Protein AF-A0A0M0JSN2-F1 (afdb_monomer)

Structure (mmCIF, N/CA/C/O backbone):
data_AF-A0A0M0JSN2-F1
#
_entry.id   AF-A0A0M0JSN2-F1
#
loop_
_atom_site.group_PDB
_atom_site.id
_atom_site.type_symbol
_atom_site.label_atom_id
_atom_site.label_alt_id
_atom_site.label_comp_id
_atom_site.label_asym_id
_atom_site.label_entity_id
_atom_site.label_seq_id
_atom_site.pdbx_PDB_ins_code
_atom_site.Cartn_x
_atom_site.Cartn_y
_atom_site.Cartn_z
_atom_site.occupancy
_atom_site.B_iso_or_equiv
_atom_site.auth_seq_id
_atom_site.auth_comp_id
_atom_site.auth_asym_id
_atom_site.auth_atom_id
_atom_site.pdbx_PDB_model_num
ATOM 1 N N . MET A 1 1 ? 8.454 -75.325 -25.912 1.00 41.28 1 MET A N 1
ATOM 2 C CA . MET A 1 1 ? 9.308 -74.223 -25.417 1.00 41.28 1 MET A CA 1
ATOM 3 C C . MET A 1 1 ? 9.736 -73.347 -26.587 1.00 41.28 1 MET A C 1
ATOM 5 O O . MET A 1 1 ? 10.686 -73.695 -27.273 1.00 41.28 1 MET A O 1
ATOM 9 N N . ARG A 1 2 ? 9.017 -72.254 -26.863 1.00 30.33 2 ARG A N 1
ATOM 10 C CA . ARG A 1 2 ? 9.482 -71.167 -27.740 1.00 30.33 2 ARG A CA 1
ATOM 11 C C . ARG A 1 2 ? 8.950 -69.853 -27.177 1.00 30.33 2 ARG A C 1
ATOM 13 O O . ARG A 1 2 ? 7.750 -69.724 -26.962 1.00 30.33 2 ARG A O 1
ATOM 20 N N . ALA A 1 3 ? 9.885 -68.969 -26.848 1.00 33.47 3 ALA A N 1
ATOM 21 C CA . ALA A 1 3 ? 9.673 -67.695 -26.184 1.00 33.47 3 ALA A CA 1
ATOM 22 C C . ALA A 1 3 ? 8.995 -66.684 -27.120 1.00 33.47 3 ALA A C 1
ATOM 24 O O . ALA A 1 3 ? 9.366 -66.562 -28.288 1.00 33.47 3 ALA A O 1
ATOM 25 N N . LEU A 1 4 ? 8.007 -65.977 -26.576 1.00 31.91 4 LEU A N 1
ATOM 26 C CA . LEU A 1 4 ? 7.311 -64.860 -27.201 1.00 31.91 4 LEU A CA 1
ATOM 27 C C . LEU A 1 4 ? 8.186 -63.603 -27.054 1.00 31.91 4 LEU A C 1
ATOM 29 O O . LEU A 1 4 ? 8.497 -63.199 -25.935 1.00 31.91 4 LEU A O 1
ATOM 33 N N . TRP A 1 5 ? 8.593 -63.001 -28.170 1.00 33.31 5 TRP A N 1
ATOM 34 C CA . TRP A 1 5 ? 9.270 -61.704 -28.193 1.00 33.31 5 TRP A CA 1
ATOM 35 C C . TRP A 1 5 ? 8.232 -60.576 -28.116 1.00 33.31 5 TRP A C 1
ATOM 37 O O . TRP A 1 5 ? 7.359 -60.472 -28.976 1.00 33.31 5 TRP A O 1
ATOM 47 N N . LEU A 1 6 ? 8.339 -59.735 -27.085 1.00 34.78 6 LEU A N 1
ATOM 48 C CA . LEU A 1 6 ? 7.621 -58.467 -26.946 1.00 34.78 6 LEU A CA 1
ATOM 49 C C . LEU A 1 6 ? 8.299 -57.401 -27.821 1.00 34.78 6 LEU A C 1
ATOM 51 O O . LEU A 1 6 ? 9.459 -57.059 -27.596 1.00 34.78 6 LEU A O 1
ATOM 55 N N . LEU A 1 7 ? 7.570 -56.866 -28.801 1.00 33.50 7 LEU A N 1
ATOM 56 C CA . LEU A 1 7 ? 7.927 -55.645 -29.528 1.00 33.50 7 LEU A CA 1
ATOM 57 C C . LEU A 1 7 ? 7.387 -54.439 -28.748 1.00 33.50 7 LEU A C 1
ATOM 59 O O . LEU A 1 7 ? 6.178 -54.228 -28.695 1.00 33.50 7 LEU A O 1
ATOM 63 N N . ALA A 1 8 ? 8.280 -53.655 -28.146 1.00 30.81 8 ALA A N 1
ATOM 64 C CA . ALA A 1 8 ? 7.959 -52.337 -27.604 1.00 30.81 8 ALA A CA 1
ATOM 65 C C . ALA A 1 8 ? 8.121 -51.270 -28.708 1.00 30.81 8 ALA A C 1
ATOM 67 O O . ALA A 1 8 ? 9.128 -51.298 -29.423 1.00 30.81 8 ALA A O 1
ATOM 68 N N . PRO A 1 9 ? 7.178 -50.324 -28.872 1.00 35.41 9 PRO A N 1
ATOM 69 C CA . PRO A 1 9 ? 7.328 -49.236 -29.827 1.00 35.41 9 PRO A CA 1
ATOM 70 C C . PRO A 1 9 ? 8.298 -48.181 -29.273 1.00 35.41 9 PRO A C 1
ATOM 72 O O . PRO A 1 9 ? 8.088 -47.616 -28.201 1.00 35.41 9 PRO A O 1
ATOM 75 N N . LEU A 1 10 ? 9.364 -47.903 -30.024 1.00 33.41 10 LEU A N 1
ATOM 76 C CA . LEU A 1 10 ? 10.251 -46.758 -29.816 1.00 33.41 10 LEU A CA 1
ATOM 77 C C . LEU A 1 10 ? 9.514 -45.469 -30.209 1.00 33.41 10 LEU A C 1
ATOM 79 O O . LEU A 1 10 ? 9.584 -45.023 -31.351 1.00 33.41 10 LEU A O 1
ATOM 83 N N . THR A 1 11 ? 8.815 -44.848 -29.263 1.00 36.00 11 THR A N 1
ATOM 84 C CA . THR A 1 11 ? 8.462 -43.428 -29.365 1.00 36.00 11 THR A CA 1
ATOM 85 C C . THR A 1 11 ? 9.611 -42.618 -28.778 1.00 36.00 11 THR A C 1
ATOM 87 O O . THR A 1 11 ? 9.713 -42.460 -27.561 1.00 36.00 11 THR A O 1
ATOM 90 N N . ALA A 1 12 ? 10.511 -42.137 -29.637 1.00 32.44 12 ALA A N 1
ATOM 91 C CA . ALA A 1 12 ? 11.470 -41.113 -29.244 1.00 32.44 12 ALA A CA 1
ATOM 92 C C . ALA A 1 12 ? 10.690 -39.839 -28.866 1.00 32.44 12 ALA A C 1
ATOM 94 O O . ALA A 1 12 ? 9.834 -39.412 -29.647 1.00 32.44 12 ALA A O 1
ATOM 95 N N . PRO A 1 13 ? 10.937 -39.223 -27.698 1.00 33.00 13 PRO A N 1
ATOM 96 C CA . PRO A 1 13 ? 10.340 -37.934 -27.400 1.00 33.00 13 PRO A CA 1
ATOM 97 C C . PRO A 1 13 ? 10.909 -36.917 -28.394 1.00 33.00 13 PRO A C 1
ATOM 99 O O . PRO A 1 13 ? 12.123 -36.870 -28.607 1.00 33.00 13 PRO A O 1
ATOM 102 N N . LEU A 1 14 ? 10.045 -36.102 -29.009 1.00 35.88 14 LEU A N 1
ATOM 103 C CA . LEU A 1 14 ? 10.485 -34.882 -29.680 1.00 35.88 14 LEU A CA 1
ATOM 104 C C . LEU A 1 14 ? 11.171 -34.012 -28.623 1.00 35.88 14 LEU A C 1
ATOM 106 O O . LEU A 1 14 ? 10.516 -33.329 -27.839 1.00 35.88 14 LEU A O 1
ATOM 110 N N . ALA A 1 15 ? 12.499 -34.073 -28.573 1.00 35.97 15 ALA A N 1
ATOM 111 C CA . ALA A 1 15 ? 13.288 -33.104 -27.845 1.00 35.97 15 ALA A CA 1
ATOM 112 C C . ALA A 1 15 ? 13.002 -31.743 -28.484 1.00 35.97 15 ALA A C 1
ATOM 114 O O . ALA A 1 15 ? 13.322 -31.525 -29.655 1.00 35.97 15 ALA A O 1
ATOM 115 N N . ALA A 1 16 ? 12.358 -30.848 -27.731 1.00 39.81 16 ALA A N 1
ATOM 116 C CA . ALA A 1 16 ? 12.280 -29.443 -28.090 1.00 39.81 16 ALA A CA 1
ATOM 117 C C . ALA A 1 16 ? 13.694 -28.977 -28.460 1.00 39.81 16 ALA A C 1
ATOM 119 O O . ALA A 1 16 ? 14.642 -29.223 -27.708 1.00 39.81 16 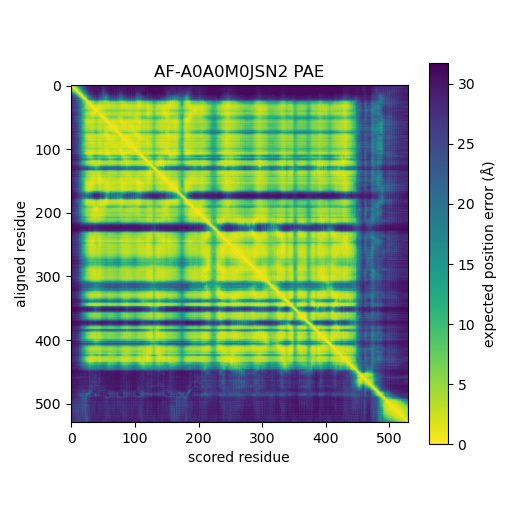ALA A O 1
ATOM 120 N N . ALA A 1 17 ? 13.844 -28.389 -29.648 1.00 37.53 17 ALA A N 1
ATOM 121 C CA . ALA A 1 17 ? 15.123 -27.894 -30.127 1.00 37.53 17 ALA A CA 1
ATOM 122 C C . ALA A 1 17 ? 15.690 -26.921 -29.085 1.00 37.53 17 ALA A C 1
ATOM 124 O O . ALA A 1 17 ? 15.144 -25.837 -28.885 1.00 37.53 17 ALA A O 1
ATOM 125 N N . ARG A 1 18 ? 16.747 -27.341 -28.380 1.00 40.19 18 ARG A N 1
ATOM 126 C CA . ARG A 1 18 ? 17.464 -26.481 -27.437 1.00 40.19 18 ARG A CA 1
ATOM 127 C C . ARG A 1 18 ? 18.024 -25.298 -28.210 1.00 40.19 18 ARG A C 1
ATOM 129 O O . ARG A 1 18 ? 18.648 -25.474 -29.258 1.00 40.19 18 ARG A O 1
ATOM 136 N N . SER A 1 19 ? 17.773 -24.103 -27.696 1.00 47.69 19 SER A N 1
ATOM 137 C CA . SER A 1 19 ? 18.359 -22.882 -28.230 1.00 47.69 19 SER A CA 1
ATOM 138 C C . SER A 1 19 ? 19.887 -22.979 -28.093 1.00 47.69 19 SER A C 1
ATOM 140 O O . SER A 1 19 ? 20.364 -23.486 -27.073 1.00 47.69 19 SER A O 1
ATOM 142 N N . PRO A 1 20 ? 20.688 -22.475 -29.052 1.00 45.84 20 PRO A N 1
ATOM 143 C CA . PRO A 1 20 ? 22.150 -22.409 -28.928 1.00 45.84 20 PRO A CA 1
ATOM 144 C C . PRO A 1 20 ? 22.644 -21.712 -27.643 1.00 45.84 20 PRO A C 1
ATOM 146 O O . PRO A 1 20 ? 23.808 -21.851 -27.277 1.00 45.84 20 PRO A O 1
ATOM 149 N N . LEU A 1 21 ? 21.764 -20.972 -26.957 1.00 53.28 21 LEU A N 1
ATOM 150 C CA . LEU A 1 21 ? 22.040 -20.199 -25.746 1.00 53.28 21 LEU A CA 1
ATOM 151 C C . LEU A 1 21 ? 21.822 -20.977 -24.433 1.00 53.28 21 LEU A C 1
ATOM 153 O O . LEU A 1 21 ? 22.206 -20.488 -23.373 1.00 53.28 21 LEU A O 1
ATOM 157 N N . ASP A 1 22 ? 21.257 -22.192 -24.467 1.00 49.78 22 ASP A N 1
ATOM 158 C CA . ASP A 1 22 ? 20.886 -22.941 -23.251 1.00 49.78 22 ASP A CA 1
ATOM 159 C C . ASP A 1 22 ? 22.085 -23.337 -22.358 1.00 49.78 22 ASP A C 1
ATOM 161 O O . ASP A 1 22 ? 21.901 -23.638 -21.179 1.00 49.78 22 ASP A O 1
ATOM 165 N N . GLY A 1 23 ? 23.315 -23.308 -22.886 1.00 49.03 23 GLY A N 1
ATOM 166 C CA . GLY A 1 23 ? 24.553 -23.562 -22.133 1.00 49.03 23 GLY A CA 1
ATOM 167 C C . GLY A 1 23 ? 25.225 -22.321 -21.522 1.00 49.03 23 GLY A C 1
ATOM 168 O O . GLY A 1 23 ? 26.236 -22.472 -20.842 1.00 49.03 23 GLY A O 1
ATOM 169 N N . GLN A 1 24 ? 24.703 -21.112 -21.769 1.00 60.47 24 GLN A N 1
ATOM 170 C CA . GLN A 1 24 ? 25.276 -19.824 -21.329 1.00 60.47 24 GLN A CA 1
ATOM 171 C C . GLN A 1 24 ? 24.230 -18.936 -20.634 1.00 60.47 24 GLN A C 1
ATOM 173 O O . GLN A 1 24 ? 24.227 -17.722 -20.805 1.00 60.47 24 GLN A O 1
ATOM 178 N N . ARG A 1 25 ? 23.311 -19.536 -19.870 1.00 70.81 25 ARG A N 1
ATOM 179 C CA . ARG A 1 25 ? 22.241 -18.818 -19.162 1.00 70.81 25 ARG A CA 1
ATOM 180 C C . ARG A 1 25 ? 22.480 -18.805 -17.653 1.00 70.81 25 ARG A C 1
ATOM 182 O O . ARG A 1 25 ? 22.661 -19.852 -17.039 1.00 70.81 25 ARG A O 1
ATOM 189 N N . ILE A 1 26 ? 22.473 -17.621 -17.064 1.00 77.81 26 ILE A N 1
ATOM 190 C CA . ILE A 1 26 ? 22.438 -17.359 -15.626 1.00 77.81 26 ILE A CA 1
ATOM 191 C C . ILE A 1 26 ? 20.984 -17.090 -15.261 1.00 77.81 26 ILE A C 1
ATOM 193 O O . ILE A 1 26 ? 20.402 -16.132 -15.727 1.00 77.81 26 ILE A O 1
ATOM 197 N N . GLU A 1 27 ? 20.369 -17.897 -14.415 1.00 81.75 27 GLU A N 1
ATOM 198 C CA . GLU A 1 27 ? 19.043 -17.566 -13.884 1.00 81.75 27 GLU A CA 1
ATOM 199 C C . GLU A 1 27 ? 19.148 -16.420 -12.863 1.00 81.75 27 GLU A C 1
ATOM 201 O O . GLU A 1 27 ? 19.907 -16.523 -11.900 1.00 81.75 27 GLU A O 1
ATOM 206 N N . LEU A 1 28 ? 18.406 -15.334 -13.078 1.00 85.31 28 LEU A N 1
ATOM 207 C CA . LEU A 1 28 ? 18.131 -14.294 -12.092 1.00 85.31 28 LEU A CA 1
ATOM 208 C C . LEU A 1 28 ? 16.999 -14.805 -11.188 1.00 85.31 28 LEU A C 1
ATOM 210 O O . LEU A 1 28 ? 15.846 -14.884 -11.614 1.00 85.31 28 LEU A O 1
ATOM 214 N N . ARG A 1 29 ? 17.338 -15.218 -9.964 1.00 82.62 29 ARG A N 1
ATOM 215 C CA . ARG A 1 29 ? 16.404 -15.927 -9.074 1.00 82.62 29 ARG A CA 1
ATOM 216 C C . ARG A 1 29 ? 15.591 -14.977 -8.203 1.00 82.62 29 ARG A C 1
ATOM 218 O O . ARG A 1 29 ? 14.423 -15.246 -7.962 1.00 82.62 29 ARG A O 1
ATOM 225 N N . HIS A 1 30 ? 16.195 -13.882 -7.750 1.00 87.12 30 HIS A N 1
ATOM 226 C CA . HIS A 1 30 ? 15.528 -12.882 -6.914 1.00 87.12 30 HIS A CA 1
ATOM 227 C C . HIS A 1 30 ? 15.149 -11.685 -7.776 1.00 87.12 30 HIS A C 1
ATOM 229 O O . HIS A 1 30 ? 15.949 -10.767 -7.986 1.00 87.12 30 HIS A O 1
ATOM 235 N N . VAL A 1 31 ? 13.950 -11.762 -8.350 1.00 90.50 31 VAL A N 1
ATOM 236 C CA . VAL A 1 31 ? 13.413 -10.752 -9.255 1.00 90.50 31 VAL A CA 1
ATOM 237 C C . VAL A 1 31 ? 11.947 -10.511 -8.937 1.00 90.50 31 VAL A C 1
ATOM 239 O O . VAL A 1 31 ? 11.128 -11.409 -9.118 1.00 90.50 31 VAL A O 1
ATOM 242 N N . ASP A 1 32 ? 11.622 -9.279 -8.562 1.00 93.44 32 ASP A N 1
ATOM 243 C CA . ASP A 1 32 ? 10.265 -8.888 -8.198 1.00 93.44 32 ASP A CA 1
ATOM 244 C C . ASP A 1 32 ? 9.628 -8.107 -9.357 1.00 93.44 32 ASP A C 1
ATOM 246 O O . ASP A 1 32 ? 10.091 -7.015 -9.717 1.00 93.44 32 ASP A O 1
ATOM 250 N N . PRO A 1 33 ? 8.594 -8.651 -10.019 1.00 94.50 33 PRO A N 1
ATOM 251 C CA . PRO A 1 33 ? 8.017 -8.014 -11.189 1.00 94.50 33 PRO A CA 1
ATOM 252 C C . PRO A 1 33 ? 6.984 -6.942 -10.834 1.00 94.50 33 PRO A C 1
ATOM 254 O O . PRO A 1 33 ? 6.194 -7.054 -9.896 1.00 94.50 33 PRO A O 1
ATOM 257 N N . CYS A 1 34 ? 6.915 -5.922 -11.683 1.00 94.50 34 CYS A N 1
ATOM 258 C CA . CYS A 1 34 ? 5.712 -5.117 -11.831 1.00 94.50 34 CYS A CA 1
ATOM 259 C C . CYS A 1 34 ? 4.634 -5.954 -12.536 1.00 94.50 34 CYS A C 1
ATOM 261 O O . CYS A 1 34 ? 4.872 -6.523 -13.607 1.00 94.50 34 CYS A O 1
ATOM 263 N N . VAL A 1 35 ? 3.440 -6.014 -11.949 1.00 93.56 35 VAL A N 1
ATOM 264 C CA . VAL A 1 35 ? 2.326 -6.835 -12.447 1.00 93.56 35 VAL A CA 1
ATOM 265 C C . VAL A 1 35 ? 1.220 -5.975 -13.043 1.00 93.56 35 VAL A C 1
ATOM 267 O O . VAL A 1 35 ? 1.131 -4.780 -12.770 1.00 93.56 35 VAL A O 1
ATOM 270 N N . ARG A 1 36 ? 0.361 -6.571 -13.875 1.00 93.50 36 ARG A N 1
ATOM 271 C CA . ARG A 1 36 ? -0.820 -5.884 -14.406 1.00 93.50 36 ARG A CA 1
ATOM 272 C C . ARG A 1 36 ? -1.980 -5.987 -13.426 1.00 93.50 36 ARG A C 1
ATOM 274 O O . ARG A 1 36 ? -2.414 -7.090 -13.108 1.00 93.50 36 ARG A O 1
ATOM 281 N N . LEU A 1 37 ? -2.554 -4.839 -13.078 1.00 91.50 37 LEU A N 1
ATOM 282 C CA . LEU A 1 37 ? -3.799 -4.739 -12.318 1.00 91.50 37 LEU A CA 1
ATOM 283 C C . LEU A 1 37 ? -4.876 -4.056 -13.160 1.00 91.50 37 LEU A C 1
ATOM 285 O O . LEU A 1 37 ? -4.574 -3.308 -14.095 1.00 91.50 37 LEU A O 1
ATOM 289 N N . LEU A 1 38 ? -6.139 -4.343 -12.855 1.00 87.94 38 LEU A N 1
ATOM 290 C CA . LEU A 1 38 ? -7.287 -3.848 -13.606 1.00 87.94 38 LEU A CA 1
ATOM 291 C C . LEU A 1 38 ? -8.258 -3.137 -12.674 1.00 87.94 38 LEU A C 1
ATOM 293 O O . LEU A 1 38 ? -8.509 -3.583 -11.558 1.00 87.94 38 LEU A O 1
ATOM 297 N N . ASN A 1 39 ? -8.836 -2.050 -13.167 1.00 84.56 39 ASN A N 1
ATOM 298 C CA . ASN A 1 39 ? -9.959 -1.372 -12.536 1.00 84.56 39 ASN A CA 1
ATOM 299 C C . ASN A 1 39 ? -11.161 -1.375 -13.497 1.00 84.56 39 ASN A C 1
ATOM 301 O O . ASN A 1 39 ? -11.124 -1.985 -14.567 1.00 84.56 39 ASN A O 1
ATOM 305 N N . ALA A 1 40 ? -12.247 -0.701 -13.121 1.00 81.75 40 ALA A N 1
ATOM 306 C CA . ALA A 1 40 ? -13.464 -0.661 -13.931 1.00 81.75 40 ALA A CA 1
ATOM 307 C C . ALA A 1 40 ? -13.292 0.017 -15.305 1.00 81.75 40 ALA A C 1
ATOM 309 O O . ALA A 1 40 ? -14.154 -0.151 -16.160 1.00 81.75 40 ALA A O 1
ATOM 310 N N . THR A 1 41 ? -12.221 0.789 -15.518 1.00 83.44 41 THR A N 1
ATOM 311 C CA . THR A 1 41 ? -12.018 1.603 -16.727 1.00 83.44 41 THR A CA 1
ATOM 312 C C . THR A 1 41 ? -10.799 1.193 -17.554 1.00 83.44 41 THR A C 1
ATOM 314 O O . THR A 1 41 ? -10.655 1.654 -18.686 1.00 83.44 41 THR A O 1
ATOM 317 N N . GLY A 1 42 ? -9.917 0.333 -17.040 1.00 87.44 42 GLY A N 1
ATOM 318 C CA . GLY A 1 42 ? -8.744 -0.124 -17.774 1.00 87.44 42 GLY A CA 1
ATOM 319 C C . GLY A 1 42 ? -7.718 -0.874 -16.928 1.00 87.44 42 GLY A C 1
ATOM 320 O O . GLY A 1 42 ? -8.043 -1.533 -15.941 1.00 87.44 42 GLY A O 1
ATOM 321 N N . THR A 1 43 ? -6.454 -0.769 -17.346 1.00 90.00 43 THR A N 1
ATOM 322 C CA . THR A 1 43 ? -5.316 -1.485 -16.752 1.00 90.00 43 THR A CA 1
ATOM 323 C C . THR A 1 43 ? -4.210 -0.537 -16.319 1.00 90.00 43 THR A C 1
ATOM 325 O O . THR A 1 43 ? -3.884 0.388 -17.067 1.00 90.00 43 THR A O 1
ATOM 328 N N . ILE A 1 44 ? -3.533 -0.883 -15.234 1.00 92.69 44 ILE A N 1
ATOM 329 C CA . ILE A 1 44 ? -2.271 -0.285 -14.788 1.00 92.69 44 ILE A CA 1
ATOM 330 C C . ILE A 1 44 ? -1.178 -1.361 -14.706 1.00 92.69 44 ILE A C 1
ATOM 332 O O . ILE A 1 44 ? -1.454 -2.555 -14.871 1.00 92.69 44 ILE A O 1
ATOM 336 N N . GLY A 1 45 ? 0.059 -0.938 -14.469 1.00 93.38 45 GLY A N 1
ATOM 337 C CA . GLY A 1 45 ? 1.214 -1.808 -14.300 1.00 93.38 45 GLY A CA 1
ATOM 338 C C . GLY A 1 45 ? 1.769 -2.353 -15.614 1.00 93.38 45 GLY A C 1
ATOM 339 O O . GLY A 1 45 ? 1.589 -1.766 -16.688 1.00 93.38 45 GLY A O 1
ATOM 340 N N . CYS A 1 46 ? 2.475 -3.478 -15.532 1.00 93.44 46 CYS A N 1
ATOM 341 C CA . CYS A 1 46 ? 3.387 -3.925 -16.582 1.00 93.44 46 CYS A CA 1
ATOM 342 C C . CYS A 1 46 ? 2.965 -5.256 -17.204 1.00 93.44 46 CYS A C 1
ATOM 344 O O . CYS A 1 46 ? 2.348 -6.105 -16.562 1.00 93.44 46 CYS A O 1
ATOM 346 N N . ALA A 1 47 ? 3.310 -5.458 -18.476 1.00 91.56 47 ALA A N 1
ATOM 347 C CA . ALA A 1 47 ? 3.307 -6.791 -19.070 1.00 91.56 47 ALA A CA 1
ATOM 348 C C . ALA A 1 47 ? 4.206 -6.864 -20.296 1.00 91.56 47 ALA A C 1
ATOM 350 O O . ALA A 1 47 ? 4.368 -5.894 -21.034 1.00 91.56 47 ALA A O 1
ATOM 351 N N . THR A 1 48 ? 4.675 -8.070 -20.579 1.00 90.81 48 THR A N 1
ATOM 352 C CA . THR A 1 48 ? 5.338 -8.400 -21.844 1.00 90.81 48 THR A CA 1
ATOM 353 C C . THR A 1 48 ? 4.356 -8.967 -22.868 1.00 90.81 48 THR A C 1
ATOM 355 O O . THR A 1 48 ? 3.191 -9.261 -22.575 1.00 90.81 48 THR A O 1
ATOM 358 N N . ARG A 1 49 ? 4.848 -9.154 -24.096 1.00 86.56 49 ARG A N 1
ATOM 359 C CA . ARG A 1 49 ? 4.190 -9.984 -25.114 1.00 86.56 49 ARG A CA 1
ATOM 360 C C . ARG A 1 49 ? 4.207 -11.452 -24.667 1.00 86.56 49 ARG A C 1
ATOM 362 O O . ARG A 1 49 ? 5.075 -11.863 -23.908 1.00 86.56 49 ARG A O 1
ATOM 369 N N . SER A 1 50 ? 3.290 -12.270 -25.186 1.00 84.44 50 SER A N 1
ATOM 370 C CA . SER A 1 50 ? 3.200 -13.706 -24.851 1.00 84.44 50 SER A CA 1
ATOM 371 C C . SER A 1 50 ? 4.486 -14.495 -25.131 1.00 84.44 50 SER A C 1
ATOM 373 O O . SER A 1 50 ? 4.815 -15.434 -24.403 1.00 84.44 50 SER A O 1
ATOM 375 N N . SER A 1 51 ? 5.230 -14.089 -26.161 1.00 84.81 51 SER A N 1
ATOM 376 C CA . SER A 1 51 ? 6.530 -14.649 -26.540 1.00 84.81 51 SER A CA 1
ATOM 377 C C . SER A 1 51 ? 7.676 -14.278 -25.593 1.00 84.81 51 SER A C 1
ATOM 379 O O . SER A 1 51 ? 8.769 -14.802 -25.762 1.00 84.81 51 SER A O 1
ATOM 381 N N . GLY A 1 52 ? 7.457 -13.369 -24.637 1.00 87.69 52 GLY A N 1
ATOM 382 C CA . GLY A 1 52 ? 8.534 -12.675 -23.935 1.00 87.69 52 GLY A CA 1
ATOM 383 C C . GLY A 1 52 ? 9.245 -11.659 -24.832 1.00 87.69 52 GLY A C 1
ATOM 384 O O . GLY A 1 52 ? 8.832 -11.419 -25.976 1.00 87.69 52 GLY A O 1
ATOM 385 N N . SER A 1 53 ? 10.297 -11.052 -24.291 1.00 88.19 53 SER A N 1
ATOM 386 C CA . SER A 1 53 ? 11.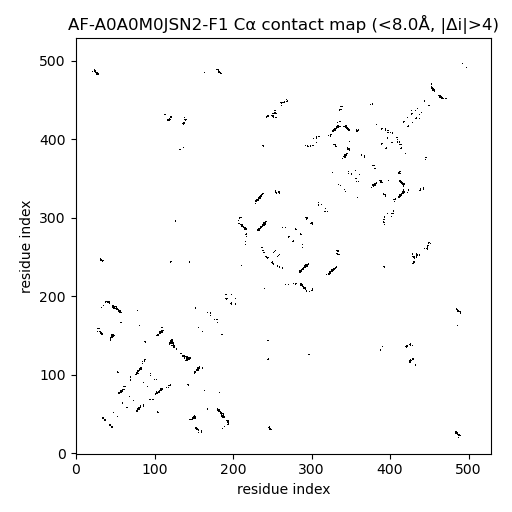228 -10.215 -25.038 1.00 88.19 53 SER A CA 1
ATOM 387 C C . SER A 1 53 ? 12.677 -10.590 -24.736 1.00 88.19 53 SER A C 1
ATOM 389 O O . SER A 1 53 ? 13.019 -10.842 -23.585 1.00 88.19 53 SER A O 1
ATOM 391 N N . LEU A 1 54 ? 13.509 -10.625 -25.777 1.00 90.06 54 LEU A N 1
ATOM 392 C CA . LEU A 1 54 ? 14.945 -10.882 -25.714 1.00 90.06 54 LEU A CA 1
ATOM 393 C C . LEU A 1 54 ? 15.658 -9.691 -26.349 1.00 90.06 54 LEU A C 1
ATOM 395 O O . LEU A 1 54 ? 15.489 -9.451 -27.546 1.00 90.06 54 LEU A O 1
ATOM 399 N N . ALA A 1 55 ? 16.451 -8.959 -25.569 1.00 89.75 55 ALA A N 1
ATOM 400 C CA . ALA A 1 55 ? 17.065 -7.726 -26.050 1.00 89.75 55 ALA A CA 1
ATOM 401 C C . ALA A 1 55 ? 18.467 -7.471 -25.462 1.00 89.75 55 ALA A C 1
ATOM 403 O O . ALA A 1 55 ? 18.750 -7.882 -24.333 1.00 89.75 55 ALA A O 1
ATOM 404 N N . PRO A 1 56 ? 19.353 -6.767 -26.196 1.00 89.81 56 PRO A N 1
ATOM 405 C CA . PRO A 1 56 ? 20.622 -6.266 -25.675 1.00 89.81 56 PRO A CA 1
ATOM 406 C C . PRO A 1 56 ? 20.453 -5.323 -24.479 1.00 89.81 56 PRO A C 1
ATOM 408 O O . PRO A 1 56 ? 19.695 -4.349 -24.534 1.00 89.81 56 PRO A O 1
ATOM 411 N N . LEU A 1 57 ? 21.222 -5.570 -23.420 1.00 89.56 57 LEU A N 1
ATOM 412 C CA . LEU A 1 57 ? 21.163 -4.808 -22.179 1.00 89.56 57 LEU A CA 1
ATOM 413 C C . LEU A 1 57 ? 22.017 -3.532 -22.222 1.00 89.56 57 LEU A C 1
ATOM 415 O O . LEU A 1 57 ? 23.185 -3.537 -22.628 1.00 89.56 57 LEU A O 1
ATOM 419 N N . HIS A 1 58 ? 21.438 -2.432 -21.748 1.00 90.06 58 HIS A N 1
ATOM 420 C CA . HIS A 1 58 ? 22.104 -1.146 -21.571 1.00 90.06 58 HIS A CA 1
ATOM 421 C C . HIS A 1 58 ? 22.003 -0.703 -20.116 1.00 90.06 58 HIS A C 1
ATOM 423 O O . HIS A 1 58 ? 20.914 -0.466 -19.607 1.00 90.06 58 HIS A O 1
ATOM 429 N N . VAL A 1 59 ? 23.144 -0.600 -19.441 1.00 91.38 59 VAL A N 1
ATOM 430 C CA . VAL A 1 59 ? 23.204 -0.191 -18.035 1.00 91.38 59 VAL A CA 1
ATOM 431 C C . VAL A 1 59 ? 23.343 1.327 -17.950 1.00 91.38 59 VAL A C 1
ATOM 433 O O . VAL A 1 59 ? 24.292 1.884 -18.500 1.00 91.38 59 VAL A O 1
ATOM 436 N N . LEU A 1 60 ? 22.425 1.981 -17.240 1.00 92.19 60 LEU A N 1
ATOM 437 C CA . LEU A 1 60 ? 22.431 3.415 -16.957 1.00 92.19 60 LEU A CA 1
ATOM 438 C C . LEU A 1 60 ? 22.656 3.619 -15.458 1.00 92.19 60 LEU A C 1
ATOM 440 O O . LEU A 1 60 ? 21.852 3.185 -14.631 1.00 92.19 60 LEU A O 1
ATOM 444 N N . ARG A 1 61 ? 23.770 4.263 -15.102 1.00 90.19 61 ARG A N 1
ATOM 445 C CA . ARG A 1 61 ? 24.172 4.489 -13.703 1.00 90.19 61 ARG A CA 1
ATOM 446 C C . ARG A 1 61 ? 24.011 5.941 -13.273 1.00 90.19 61 ARG A C 1
ATOM 448 O O . ARG A 1 61 ? 24.039 6.223 -12.082 1.00 90.19 61 ARG A O 1
ATOM 455 N N . SER A 1 62 ? 23.885 6.848 -14.235 1.00 91.12 62 SER A N 1
ATOM 456 C CA . SER A 1 62 ? 23.832 8.289 -14.015 1.00 91.12 62 SER A CA 1
ATOM 457 C C . SER A 1 62 ? 22.916 8.985 -15.020 1.00 91.12 62 SER A C 1
ATOM 459 O O . SER A 1 62 ? 22.633 8.449 -16.095 1.00 91.12 62 SER A O 1
ATOM 461 N N . ASP A 1 63 ? 22.524 10.223 -14.714 1.00 91.75 63 ASP A N 1
ATOM 462 C CA . ASP A 1 63 ? 21.782 11.081 -15.645 1.00 91.75 63 ASP A CA 1
ATOM 463 C C . ASP A 1 63 ? 22.547 11.326 -16.952 1.00 91.75 63 ASP A C 1
ATOM 465 O O . ASP A 1 63 ? 21.944 11.484 -18.013 1.00 91.75 63 ASP A O 1
ATOM 469 N N . ALA A 1 64 ? 23.884 11.314 -16.904 1.00 91.88 64 ALA A N 1
ATOM 470 C CA . ALA A 1 64 ? 24.719 11.446 -18.092 1.00 91.88 64 ALA A CA 1
ATOM 471 C C . ALA A 1 64 ? 24.558 10.245 -19.040 1.00 91.88 64 ALA A C 1
ATOM 473 O O . ALA A 1 64 ? 24.465 10.440 -20.255 1.00 91.88 64 ALA A O 1
ATOM 474 N N . ASP A 1 65 ? 24.470 9.026 -18.494 1.00 91.38 65 ASP A N 1
ATOM 475 C CA . ASP A 1 65 ? 24.219 7.810 -19.277 1.00 91.38 65 ASP A CA 1
ATOM 476 C C . ASP A 1 65 ? 22.828 7.865 -19.923 1.00 91.38 65 ASP A C 1
ATOM 478 O O . ASP A 1 65 ? 22.679 7.597 -21.118 1.00 91.38 65 ASP A O 1
ATOM 482 N N . LEU A 1 66 ? 21.813 8.273 -19.150 1.00 92.75 66 LEU A N 1
ATOM 483 C CA . LEU A 1 66 ? 20.444 8.444 -19.637 1.00 92.75 66 LEU A CA 1
ATOM 484 C C . LEU A 1 66 ? 20.376 9.489 -20.759 1.00 92.75 66 LEU A C 1
ATOM 486 O O . LEU A 1 66 ? 19.845 9.214 -21.834 1.00 92.75 66 LEU A O 1
ATOM 490 N N . ALA A 1 67 ? 20.967 10.666 -20.556 1.00 93.94 67 ALA A N 1
ATOM 491 C CA . ALA A 1 67 ? 20.993 11.730 -21.555 1.00 93.94 67 ALA A CA 1
ATOM 492 C C . ALA A 1 67 ? 21.783 11.341 -22.816 1.00 93.94 67 ALA A C 1
ATOM 494 O O . ALA A 1 67 ? 21.464 11.796 -23.915 1.00 93.94 67 ALA A O 1
ATOM 495 N N . ALA A 1 68 ? 22.831 10.522 -22.698 1.00 91.25 68 ALA A N 1
ATOM 496 C CA . ALA A 1 68 ? 23.542 9.981 -23.854 1.00 91.25 68 ALA A CA 1
ATOM 497 C C . ALA A 1 68 ? 22.656 9.018 -24.657 1.00 91.25 68 ALA A C 1
ATOM 499 O O . ALA A 1 68 ? 22.560 9.169 -25.876 1.00 91.25 68 ALA A O 1
ATOM 500 N N . LEU A 1 69 ? 21.957 8.100 -23.980 1.00 90.62 69 LEU A N 1
ATOM 501 C CA . LEU A 1 69 ? 21.041 7.161 -24.626 1.00 90.62 69 LEU A CA 1
ATOM 502 C C . LEU A 1 69 ? 19.895 7.879 -25.351 1.00 90.62 69 LEU A C 1
ATOM 504 O O . LEU A 1 69 ? 19.607 7.567 -26.503 1.00 90.62 69 LEU A O 1
ATOM 508 N N . LEU A 1 70 ? 19.255 8.852 -24.699 1.00 92.94 70 LEU A N 1
ATOM 509 C CA . LEU A 1 70 ? 18.114 9.570 -25.275 1.00 92.94 70 LEU A CA 1
ATOM 510 C C . LEU A 1 70 ? 18.507 10.448 -26.475 1.00 92.94 70 LEU A C 1
ATOM 512 O O . LEU A 1 70 ? 17.701 10.633 -27.383 1.00 92.94 70 LEU A O 1
ATOM 516 N N . ARG A 1 71 ? 19.740 10.973 -26.509 1.00 93.56 71 ARG A N 1
ATOM 517 C CA . ARG A 1 71 ? 20.248 11.763 -27.647 1.00 93.56 71 ARG A CA 1
ATOM 518 C C . ARG A 1 71 ? 20.565 10.912 -28.874 1.00 93.56 71 ARG A C 1
ATOM 520 O O . ARG A 1 71 ? 20.406 11.395 -29.991 1.00 93.56 71 ARG A O 1
ATOM 527 N N . ALA A 1 72 ? 21.050 9.690 -28.673 1.00 88.38 72 ALA A N 1
ATOM 528 C CA . ALA A 1 72 ? 21.476 8.798 -29.748 1.00 88.38 72 ALA A CA 1
ATOM 529 C C . ALA A 1 72 ? 21.029 7.352 -29.459 1.00 88.38 72 ALA A C 1
ATOM 531 O O . ALA A 1 72 ? 21.856 6.509 -29.096 1.00 88.38 72 ALA A O 1
ATOM 532 N N . PRO A 1 73 ? 19.722 7.055 -29.592 1.00 86.38 73 PRO A N 1
ATOM 533 C CA . PRO A 1 73 ? 19.203 5.721 -29.329 1.00 86.38 73 PRO A CA 1
ATOM 534 C C . PRO A 1 73 ? 19.709 4.714 -30.381 1.00 86.38 73 PRO A C 1
ATOM 536 O O . PRO A 1 73 ? 19.745 5.044 -31.570 1.00 86.38 73 PRO A O 1
ATOM 539 N N . PRO A 1 74 ? 20.059 3.476 -29.987 1.00 81.81 74 PRO A N 1
ATOM 540 C CA . PRO A 1 74 ? 20.453 2.425 -30.923 1.00 81.81 74 PRO A CA 1
ATOM 541 C C . PRO A 1 74 ? 19.381 2.093 -31.980 1.00 81.81 74 PRO A C 1
ATOM 543 O O . PRO A 1 74 ? 18.180 2.347 -31.821 1.00 81.81 74 PRO A O 1
ATOM 546 N N . GLU A 1 75 ? 19.806 1.477 -33.087 1.00 80.50 75 GLU A N 1
ATOM 547 C CA . GLU A 1 75 ? 18.893 1.106 -34.178 1.00 80.50 75 GLU A CA 1
ATOM 548 C C . GLU A 1 75 ? 17.943 -0.049 -33.801 1.00 80.50 75 GLU A C 1
ATOM 550 O O . GLU A 1 75 ? 16.783 -0.027 -34.215 1.00 80.50 75 GLU A O 1
ATOM 555 N N . GLY A 1 76 ? 18.395 -1.000 -32.972 1.00 86.38 76 GLY A N 1
ATOM 556 C CA . GLY A 1 76 ? 17.635 -2.187 -32.551 1.00 86.38 76 GLY A CA 1
ATOM 557 C C . GLY A 1 76 ? 16.855 -2.044 -31.237 1.00 86.38 76 GLY A C 1
ATOM 558 O O . GLY A 1 76 ? 16.966 -1.040 -30.535 1.00 86.38 76 GLY A O 1
ATOM 559 N N . GLY A 1 77 ? 16.067 -3.079 -30.915 1.00 89.38 77 GLY A N 1
ATOM 560 C CA . GLY A 1 77 ? 15.406 -3.223 -29.613 1.00 89.38 77 GLY A CA 1
ATOM 561 C C . GLY A 1 77 ? 16.415 -3.370 -28.474 1.00 89.38 77 GLY A C 1
ATOM 562 O O . GLY A 1 77 ? 17.552 -3.794 -28.697 1.00 89.38 77 GLY A O 1
ATOM 563 N N . MET A 1 78 ? 16.032 -2.977 -27.263 1.00 91.31 78 MET A N 1
ATOM 564 C CA . MET A 1 78 ? 16.927 -2.935 -26.110 1.00 91.31 78 MET A CA 1
ATOM 565 C C . MET A 1 78 ? 16.187 -3.081 -24.781 1.00 91.31 78 MET A C 1
ATOM 567 O O . MET A 1 78 ? 15.059 -2.615 -24.618 1.00 91.31 78 MET A O 1
ATOM 571 N N . ALA A 1 79 ? 16.882 -3.647 -23.799 1.00 93.56 79 ALA A N 1
ATOM 572 C CA . ALA A 1 79 ? 16.500 -3.572 -22.397 1.00 93.56 79 ALA A CA 1
ATOM 573 C C . ALA A 1 79 ? 17.428 -2.609 -21.654 1.00 93.56 79 ALA A C 1
ATOM 575 O O . ALA A 1 79 ? 18.606 -2.468 -22.002 1.00 93.56 79 ALA A O 1
ATOM 576 N N . VAL A 1 80 ? 16.912 -1.960 -20.615 1.00 94.50 80 VAL A N 1
ATOM 577 C CA . VAL A 1 80 ? 17.662 -0.967 -19.840 1.00 94.50 80 VAL A CA 1
ATOM 578 C C . VAL A 1 80 ? 17.751 -1.397 -18.381 1.00 94.50 80 VAL A C 1
ATOM 580 O O . VAL A 1 80 ? 16.727 -1.658 -17.765 1.00 94.50 80 VAL A O 1
ATOM 583 N N . ALA A 1 81 ? 18.956 -1.437 -17.812 1.00 95.31 81 ALA A N 1
ATOM 584 C CA . ALA A 1 81 ? 19.150 -1.550 -16.369 1.00 95.31 81 ALA A CA 1
ATOM 585 C C . ALA A 1 81 ? 19.357 -0.157 -15.765 1.00 95.31 81 ALA A C 1
ATOM 587 O O . ALA A 1 81 ? 20.295 0.541 -16.148 1.00 95.31 81 ALA A O 1
ATOM 588 N N . LEU A 1 82 ? 18.497 0.240 -14.834 1.00 95.25 82 LEU A N 1
ATOM 589 C CA . LEU A 1 82 ? 18.522 1.532 -14.158 1.00 95.25 82 LEU A CA 1
ATOM 590 C C . LEU A 1 82 ? 19.081 1.373 -12.748 1.00 95.25 82 LEU A C 1
ATOM 592 O O . LEU A 1 82 ? 18.580 0.566 -11.969 1.00 95.25 82 LEU A O 1
ATOM 596 N N . ALA A 1 83 ? 20.072 2.187 -12.390 1.00 92.81 83 ALA A N 1
ATOM 597 C CA . ALA A 1 83 ? 20.368 2.420 -10.980 1.00 92.81 83 ALA A CA 1
ATOM 598 C C . ALA A 1 83 ? 19.139 3.024 -10.276 1.00 92.81 83 ALA A C 1
ATOM 600 O O . ALA A 1 83 ? 18.432 3.840 -10.871 1.00 92.81 83 ALA A O 1
ATOM 601 N N . ALA A 1 84 ? 18.912 2.673 -9.006 1.00 90.75 84 ALA A N 1
ATOM 602 C CA . ALA A 1 84 ? 17.740 3.117 -8.245 1.00 90.75 84 ALA A CA 1
ATOM 603 C C . ALA A 1 84 ? 17.435 4.633 -8.304 1.00 90.75 84 ALA A C 1
ATOM 605 O O . ALA A 1 84 ? 16.262 4.970 -8.447 1.00 90.75 84 ALA A O 1
ATOM 606 N N . PRO A 1 85 ? 18.417 5.566 -8.277 1.00 90.94 85 PRO A N 1
ATOM 607 C CA . PRO A 1 85 ? 18.123 7.000 -8.378 1.00 90.94 85 PRO A CA 1
ATOM 608 C C . PRO A 1 85 ? 17.479 7.421 -9.705 1.00 90.94 85 PRO A C 1
ATOM 610 O O . PRO A 1 85 ? 16.831 8.456 -9.752 1.00 90.94 85 PRO A O 1
ATOM 613 N N . LEU A 1 86 ? 17.648 6.636 -10.775 1.00 92.50 86 LEU A N 1
ATOM 614 C CA . LEU A 1 86 ? 17.046 6.895 -12.088 1.00 92.50 86 LEU A CA 1
ATOM 615 C C . LEU A 1 86 ? 15.643 6.287 -12.218 1.00 92.50 86 LEU A C 1
ATOM 617 O O . LEU A 1 86 ? 14.950 6.535 -13.207 1.00 92.50 86 LEU A O 1
ATOM 621 N N . PHE A 1 87 ? 15.215 5.464 -11.258 1.00 93.44 87 PHE A N 1
ATOM 622 C CA . PHE A 1 87 ? 13.920 4.796 -11.292 1.00 93.44 87 PHE A CA 1
ATOM 623 C C . PHE A 1 87 ? 12.813 5.714 -10.760 1.00 93.44 87 PHE A C 1
ATOM 625 O O . PHE A 1 87 ? 12.365 5.616 -9.621 1.00 93.44 87 PHE A O 1
ATOM 632 N N . HIS A 1 88 ? 12.371 6.630 -11.618 1.00 90.00 88 HIS A N 1
ATOM 633 C CA . HIS A 1 88 ? 11.239 7.515 -11.363 1.00 90.00 88 HIS A CA 1
ATOM 634 C C . HIS A 1 88 ? 10.465 7.811 -12.653 1.00 90.00 88 HIS A C 1
ATOM 636 O O . HIS A 1 88 ? 10.911 7.532 -13.773 1.00 90.00 88 HIS A O 1
ATOM 642 N N . LEU A 1 89 ? 9.286 8.413 -12.489 1.00 89.00 89 LEU A N 1
ATOM 643 C CA . LEU A 1 89 ? 8.300 8.583 -13.553 1.00 89.00 89 LEU A CA 1
ATOM 644 C C . LEU A 1 89 ? 8.841 9.277 -14.810 1.00 89.00 89 LEU A C 1
ATOM 646 O O . LEU A 1 89 ? 8.612 8.827 -15.932 1.00 89.00 89 LEU A O 1
ATOM 650 N N . THR A 1 90 ? 9.548 10.393 -14.631 1.00 90.25 90 THR A N 1
ATOM 651 C CA . THR A 1 90 ? 10.054 11.201 -15.750 1.00 90.25 90 THR A CA 1
ATOM 652 C C . THR A 1 90 ? 11.085 10.446 -16.589 1.00 90.25 90 THR A C 1
ATOM 654 O O . THR A 1 90 ? 11.041 10.552 -17.816 1.00 90.25 90 THR A O 1
ATOM 657 N N . THR A 1 91 ? 11.944 9.629 -15.972 1.00 92.94 91 THR A N 1
ATOM 658 C CA . THR A 1 91 ? 12.903 8.773 -16.688 1.00 92.94 91 THR A CA 1
ATOM 659 C C . THR A 1 91 ? 12.182 7.738 -17.534 1.00 92.94 91 THR A C 1
ATOM 661 O O . THR A 1 91 ? 12.455 7.617 -18.728 1.00 92.94 91 THR A O 1
ATOM 664 N N . LEU A 1 92 ? 11.214 7.026 -16.958 1.00 92.25 92 LEU A N 1
ATOM 665 C CA . LEU A 1 92 ? 10.509 5.967 -17.678 1.00 92.25 92 LEU A CA 1
ATOM 666 C C . LEU A 1 92 ? 9.609 6.493 -18.784 1.00 92.25 92 LEU A C 1
ATOM 668 O O . LEU A 1 92 ? 9.584 5.903 -19.862 1.00 92.25 92 LEU A O 1
ATOM 672 N N . ARG A 1 93 ? 8.940 7.629 -18.569 1.00 91.44 93 ARG A N 1
ATOM 673 C CA . ARG A 1 93 ? 8.223 8.318 -19.646 1.00 91.44 93 ARG A CA 1
ATOM 674 C C . ARG A 1 93 ? 9.177 8.727 -20.759 1.00 91.44 93 ARG A C 1
ATOM 676 O O . ARG A 1 93 ? 8.888 8.423 -21.906 1.00 91.44 93 ARG A O 1
ATOM 683 N N . SER A 1 94 ? 10.325 9.324 -20.434 1.00 93.50 94 SER A N 1
ATOM 684 C CA . SER A 1 94 ? 11.320 9.733 -21.438 1.00 93.50 94 SER A CA 1
ATOM 685 C C . SER A 1 94 ? 11.854 8.546 -22.243 1.00 93.50 94 SER A C 1
ATOM 687 O O . SER A 1 94 ? 11.973 8.632 -23.466 1.00 93.50 94 SER A O 1
ATOM 689 N N . LEU A 1 95 ? 12.133 7.417 -21.585 1.00 94.06 95 LEU A N 1
ATOM 690 C CA . LEU A 1 95 ? 12.525 6.173 -22.248 1.00 94.06 95 LEU A CA 1
ATOM 691 C C . LEU A 1 95 ? 11.397 5.639 -23.139 1.00 94.06 95 LEU A C 1
ATOM 693 O O . LEU A 1 95 ? 11.633 5.359 -24.312 1.00 94.06 95 LEU A O 1
ATOM 697 N N . ALA A 1 96 ? 10.170 5.555 -22.624 1.00 91.75 96 ALA A N 1
ATOM 698 C CA . ALA A 1 96 ? 9.018 5.056 -23.368 1.00 91.75 96 ALA A CA 1
ATOM 699 C C . ALA A 1 96 ? 8.679 5.932 -24.585 1.00 91.75 96 ALA A C 1
ATOM 701 O O . ALA A 1 96 ? 8.391 5.400 -25.654 1.00 91.75 96 ALA A O 1
ATOM 702 N N . THR A 1 97 ? 8.749 7.261 -24.464 1.00 92.44 97 THR A N 1
ATOM 703 C CA . THR A 1 97 ? 8.464 8.186 -25.572 1.00 92.44 97 THR A CA 1
ATOM 704 C C . THR A 1 97 ? 9.560 8.183 -26.628 1.00 92.44 97 THR A C 1
ATOM 706 O O . THR A 1 97 ? 9.260 8.273 -27.814 1.00 92.44 97 THR A O 1
ATOM 709 N N . THR A 1 98 ? 10.826 8.082 -26.215 1.00 93.50 98 THR A N 1
ATOM 710 C CA . THR A 1 98 ? 11.978 8.201 -27.126 1.00 93.50 98 THR A CA 1
ATOM 711 C C . THR A 1 98 ? 12.285 6.884 -27.832 1.00 93.50 98 THR A C 1
ATOM 713 O O . THR A 1 98 ? 12.594 6.873 -29.021 1.00 93.50 98 THR A O 1
ATOM 716 N N . LEU A 1 99 ? 12.197 5.761 -27.112 1.00 92.69 99 LEU A N 1
ATOM 717 C CA . LEU A 1 99 ? 12.504 4.431 -27.643 1.00 92.69 99 LEU A CA 1
ATOM 718 C C . LEU A 1 99 ? 11.261 3.746 -28.228 1.00 92.69 99 LEU A C 1
ATOM 720 O O . LEU A 1 99 ? 11.382 2.931 -29.143 1.00 92.69 99 L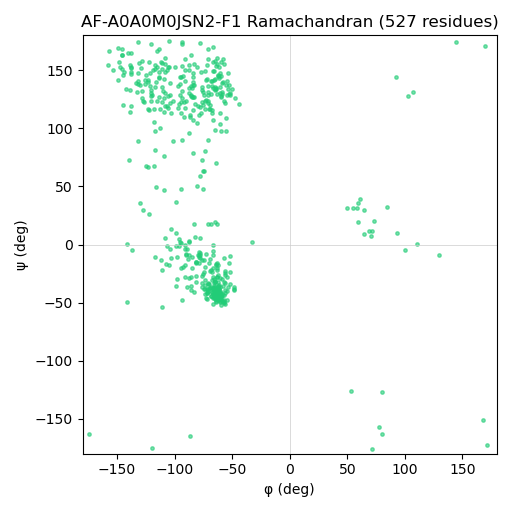EU A O 1
ATOM 724 N N . GLY A 1 100 ? 10.062 4.076 -27.737 1.00 90.69 100 GLY A N 1
ATOM 725 C CA . GLY A 1 100 ? 8.806 3.504 -28.217 1.00 90.69 100 GLY A CA 1
ATOM 726 C C . GLY A 1 100 ? 8.828 1.975 -28.195 1.00 90.69 100 GLY A C 1
ATOM 727 O O . GLY A 1 100 ? 9.157 1.353 -27.188 1.00 90.69 100 GLY A O 1
ATOM 728 N N . ALA A 1 101 ? 8.526 1.361 -29.340 1.00 89.25 101 ALA A N 1
ATOM 729 C CA . ALA A 1 101 ? 8.522 -0.094 -29.506 1.00 89.25 101 ALA A CA 1
ATOM 730 C C . ALA A 1 101 ? 9.912 -0.757 -29.401 1.00 89.25 101 ALA A C 1
ATOM 732 O O . ALA A 1 101 ? 9.979 -1.985 -29.376 1.00 89.25 101 ALA A O 1
ATOM 733 N N . LYS A 1 102 ? 11.003 0.025 -29.361 1.00 91.75 102 LYS A N 1
ATOM 734 C CA . LYS A 1 102 ? 12.369 -0.485 -29.166 1.00 91.75 102 LYS A CA 1
ATOM 735 C C . LYS A 1 102 ? 12.700 -0.761 -27.698 1.00 91.75 102 LYS A C 1
ATOM 737 O O . LYS A 1 102 ? 13.708 -1.405 -27.436 1.00 91.75 102 LYS A O 1
ATOM 742 N N . LEU A 1 103 ? 11.913 -0.260 -26.742 1.00 93.88 103 LEU A N 1
ATOM 743 C CA . LEU A 1 103 ? 12.118 -0.571 -25.328 1.00 93.88 103 LEU A CA 1
ATOM 744 C C . LEU A 1 103 ? 11.430 -1.894 -24.986 1.00 93.88 103 LEU A C 1
ATOM 746 O O . LEU A 1 103 ? 10.205 -1.974 -24.902 1.00 93.88 103 LEU A O 1
ATOM 750 N N . ASP A 1 104 ? 12.237 -2.924 -24.781 1.00 92.50 104 ASP A N 1
ATOM 751 C CA . ASP A 1 104 ? 11.783 -4.295 -24.561 1.00 92.50 104 ASP A CA 1
ATOM 752 C C . ASP A 1 104 ? 11.611 -4.651 -23.077 1.00 92.50 104 ASP A C 1
ATOM 754 O O . ASP A 1 104 ? 10.867 -5.572 -22.731 1.00 92.50 104 ASP A O 1
ATOM 758 N N . GLY A 1 105 ? 12.235 -3.879 -22.186 1.00 94.94 105 GLY A N 1
ATOM 759 C CA . GLY A 1 105 ? 12.018 -3.970 -20.749 1.00 94.94 105 GLY A CA 1
ATOM 760 C C . GLY A 1 105 ? 13.015 -3.165 -19.932 1.00 94.94 105 GLY A C 1
ATOM 761 O O . GLY A 1 105 ? 14.004 -2.634 -20.446 1.00 94.94 105 GLY A O 1
ATOM 762 N N . VAL A 1 106 ? 12.730 -3.071 -18.639 1.00 96.62 106 VAL A N 1
ATOM 763 C CA . VAL A 1 106 ? 13.515 -2.322 -17.666 1.00 96.62 106 VAL A CA 1
ATOM 764 C C . VAL A 1 106 ? 13.845 -3.219 -16.482 1.00 96.62 106 VAL A C 1
ATOM 766 O O . VAL A 1 106 ? 12.976 -3.884 -15.925 1.00 96.62 106 VAL A O 1
ATOM 769 N N . LEU A 1 107 ? 15.110 -3.215 -16.090 1.00 96.81 107 LEU A N 1
ATOM 770 C CA . LEU A 1 107 ? 15.600 -3.833 -14.872 1.00 96.81 107 LEU A CA 1
ATOM 771 C C . LEU A 1 107 ? 15.969 -2.710 -13.910 1.00 96.81 107 LEU A C 1
ATOM 773 O O . LEU A 1 107 ? 16.671 -1.777 -14.289 1.00 96.81 107 LEU A O 1
ATOM 777 N N . VAL A 1 108 ? 15.503 -2.780 -12.676 1.00 95.88 108 VAL A N 1
ATOM 778 C CA . VAL A 1 108 ? 15.835 -1.823 -11.625 1.00 95.88 108 VAL A CA 1
ATOM 779 C C . VAL A 1 108 ? 16.842 -2.492 -10.712 1.00 95.88 108 VAL A C 1
ATOM 781 O O . VAL A 1 108 ? 16.593 -3.576 -10.190 1.00 95.88 108 VAL A O 1
ATOM 784 N N . LEU A 1 109 ? 18.007 -1.870 -10.581 1.00 94.25 109 LEU A N 1
ATOM 785 C CA . LEU A 1 109 ? 19.059 -2.349 -9.699 1.00 94.25 109 LEU A CA 1
ATOM 786 C C . LEU A 1 109 ? 18.692 -2.007 -8.257 1.00 94.25 109 LEU A C 1
ATOM 788 O O . LEU A 1 109 ? 18.342 -0.859 -7.968 1.00 94.25 109 LEU A O 1
ATOM 792 N N . ASP A 1 110 ? 18.833 -2.990 -7.375 1.00 88.44 110 ASP A N 1
ATOM 793 C CA . ASP A 1 110 ? 18.646 -2.831 -5.937 1.00 88.44 110 ASP A CA 1
ATOM 794 C C . ASP A 1 110 ? 19.528 -1.700 -5.391 1.00 88.44 110 ASP A C 1
ATOM 796 O O . ASP A 1 110 ? 20.704 -1.560 -5.758 1.00 88.44 110 ASP A O 1
ATOM 800 N N . ALA A 1 111 ? 18.979 -0.924 -4.462 1.00 82.00 111 ALA A N 1
ATOM 801 C CA . ALA A 1 111 ? 19.744 -0.010 -3.640 1.00 82.00 111 ALA A CA 1
ATOM 802 C C . ALA A 1 111 ? 19.560 -0.364 -2.167 1.00 82.00 111 ALA A C 1
ATOM 804 O O . ALA A 1 111 ? 18.463 -0.300 -1.624 1.00 82.00 111 ALA A O 1
ATOM 805 N N . ARG A 1 112 ? 20.688 -0.612 -1.489 1.00 73.19 112 ARG A N 1
ATOM 806 C CA . ARG A 1 112 ? 20.727 -0.903 -0.044 1.00 73.19 112 ARG A CA 1
ATOM 807 C C . ARG A 1 112 ? 20.090 0.180 0.827 1.00 73.19 112 ARG A C 1
ATOM 809 O O . ARG A 1 112 ? 19.761 -0.093 1.970 1.00 73.19 112 ARG A O 1
ATOM 816 N N . ALA A 1 113 ? 20.008 1.407 0.324 1.00 79.81 113 ALA A N 1
ATOM 817 C CA . ALA A 1 113 ? 19.372 2.525 0.995 1.00 79.81 113 ALA A CA 1
ATOM 818 C C . ALA A 1 113 ? 18.554 3.318 -0.021 1.00 79.81 113 ALA A C 1
ATOM 820 O O . ALA A 1 113 ? 18.939 3.423 -1.189 1.00 79.81 113 ALA A O 1
ATOM 821 N N . MET A 1 114 ? 17.461 3.916 0.451 1.00 84.94 114 MET A N 1
ATOM 822 C CA . MET A 1 114 ? 16.651 4.824 -0.352 1.00 84.94 114 MET A CA 1
ATOM 823 C C . MET A 1 114 ? 17.524 5.985 -0.859 1.00 84.94 114 MET A C 1
ATOM 825 O O . MET A 1 114 ? 18.130 6.686 -0.040 1.00 84.94 114 MET A O 1
ATOM 829 N N . PRO A 1 115 ? 17.608 6.213 -2.181 1.00 85.38 115 PRO A N 1
ATOM 830 C CA . PRO A 1 115 ? 18.306 7.375 -2.707 1.00 85.38 115 PRO A CA 1
ATOM 831 C C . PRO A 1 115 ? 17.657 8.681 -2.234 1.00 85.38 115 PRO A C 1
ATOM 833 O O . PRO A 1 115 ? 16.457 8.739 -1.961 1.00 85.38 115 PRO A O 1
ATOM 836 N N . ALA A 1 116 ? 18.450 9.751 -2.153 1.00 80.00 116 ALA A N 1
ATOM 837 C CA . ALA A 1 116 ? 17.933 11.058 -1.770 1.00 80.00 116 ALA A CA 1
ATOM 838 C C . ALA A 1 116 ? 16.828 11.503 -2.745 1.00 80.00 116 ALA A C 1
ATOM 840 O O . ALA A 1 116 ? 17.042 11.507 -3.955 1.00 80.00 116 ALA A O 1
ATOM 841 N N . GLN A 1 117 ? 15.677 11.914 -2.204 1.00 71.38 117 GLN A N 1
ATOM 842 C CA . GLN A 1 117 ? 14.569 12.521 -2.955 1.00 71.38 117 GLN A CA 1
ATOM 843 C C . GLN A 1 117 ? 13.886 11.608 -3.993 1.00 71.38 117 GLN A C 1
ATOM 845 O O . GLN A 1 117 ? 13.342 12.112 -4.975 1.00 71.38 117 GLN A O 1
ATOM 850 N N . VAL A 1 118 ? 13.856 10.284 -3.791 1.00 81.62 1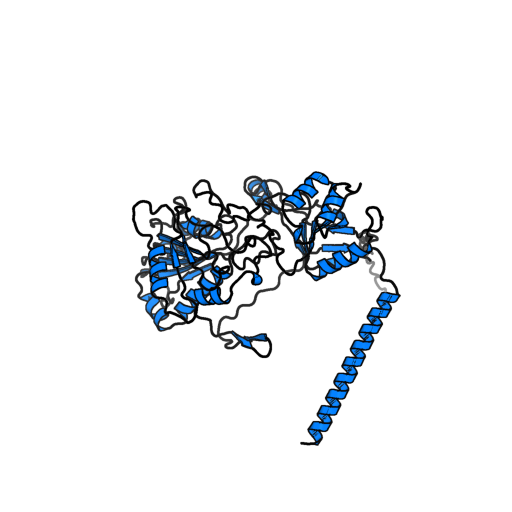18 VAL A N 1
ATOM 851 C CA . VAL A 1 118 ? 12.990 9.422 -4.616 1.00 81.62 118 VAL A CA 1
ATOM 852 C C . VAL A 1 118 ? 11.528 9.689 -4.246 1.00 81.62 118 VAL A C 1
ATOM 854 O O . VAL A 1 118 ? 11.146 9.454 -3.098 1.00 81.62 118 VAL A O 1
ATOM 857 N N . PRO A 1 119 ? 10.700 10.191 -5.178 1.00 88.31 119 PRO A N 1
ATOM 858 C CA . PRO A 1 119 ? 9.306 10.466 -4.886 1.00 88.31 119 PRO A CA 1
ATOM 859 C C . PRO A 1 119 ? 8.516 9.163 -4.721 1.00 88.31 119 PRO A C 1
ATOM 861 O O . PRO A 1 119 ? 8.900 8.110 -5.235 1.00 88.31 119 PRO A O 1
ATOM 864 N N . SER A 1 120 ? 7.371 9.249 -4.049 1.00 93.12 120 SER A N 1
ATOM 865 C CA . SER A 1 120 ? 6.475 8.104 -3.905 1.00 93.12 120 SER A CA 1
ATOM 866 C C . SER A 1 120 ? 5.914 7.700 -5.274 1.00 93.12 120 SER A C 1
ATOM 868 O O . SER A 1 120 ? 5.468 8.563 -6.046 1.00 93.12 120 SER A O 1
ATOM 870 N N . PRO A 1 121 ? 5.910 6.396 -5.608 1.00 93.75 121 PRO A N 1
ATOM 871 C CA . PRO A 1 121 ? 5.331 5.931 -6.859 1.00 93.75 121 PRO A CA 1
ATOM 872 C C . PRO A 1 121 ? 3.793 5.905 -6.797 1.00 93.75 121 PRO A C 1
ATOM 874 O O . PRO A 1 121 ? 3.145 5.823 -7.839 1.00 93.75 121 PRO A O 1
ATOM 877 N N . ASP A 1 122 ? 3.190 6.016 -5.610 1.00 93.88 122 ASP A N 1
ATOM 878 C CA . ASP A 1 122 ? 1.736 6.086 -5.445 1.00 93.88 122 ASP A CA 1
ATOM 879 C C . ASP A 1 122 ? 1.184 7.486 -5.778 1.00 93.88 122 ASP A C 1
ATOM 881 O O . ASP A 1 122 ? 1.925 8.432 -6.052 1.00 93.88 122 ASP A O 1
ATOM 885 N N . LEU A 1 123 ? -0.140 7.628 -5.798 1.00 92.62 123 LEU A N 1
ATOM 886 C CA . LEU A 1 123 ? -0.846 8.876 -6.079 1.00 92.62 123 LEU A CA 1
ATOM 887 C C . LEU A 1 123 ? -0.617 9.913 -4.981 1.00 92.62 123 LEU A C 1
ATOM 889 O O . LEU A 1 123 ? -0.530 9.576 -3.802 1.00 92.62 123 LEU A O 1
ATOM 893 N N . ALA A 1 124 ? -0.630 11.193 -5.365 1.00 92.88 124 ALA A N 1
ATOM 894 C CA . ALA A 1 124 ? -0.565 12.288 -4.400 1.00 92.88 124 ALA A CA 1
ATOM 895 C C . ALA A 1 124 ? -1.798 12.357 -3.482 1.00 92.88 124 ALA A C 1
ATOM 897 O O . ALA A 1 124 ? -1.698 12.725 -2.314 1.00 92.88 124 ALA A O 1
ATOM 898 N N . VAL A 1 125 ? -2.961 11.965 -4.013 1.00 91.31 125 VAL A N 1
ATOM 899 C CA . VAL A 1 125 ? -4.243 11.859 -3.299 1.00 91.31 125 VAL A CA 1
ATOM 900 C C . VAL A 1 125 ? -4.675 10.383 -3.318 1.00 91.31 125 VAL A C 1
ATOM 902 O O . VAL A 1 125 ? -5.467 9.996 -4.187 1.00 91.31 125 VAL A O 1
ATOM 905 N N . PRO A 1 126 ? -4.140 9.525 -2.426 1.00 88.69 126 PRO A N 1
ATOM 906 C CA . PRO A 1 126 ? -4.491 8.109 -2.408 1.00 88.69 126 PRO A CA 1
ATOM 907 C C . PRO A 1 126 ? -5.989 7.922 -2.162 1.00 88.69 126 PRO A C 1
ATOM 909 O O . PRO A 1 126 ? -6.586 8.588 -1.315 1.00 88.69 126 PRO A O 1
ATOM 912 N N . LEU A 1 127 ? -6.608 7.022 -2.929 1.00 82.69 127 LEU A N 1
ATOM 913 C CA . LEU A 1 127 ? -8.030 6.674 -2.822 1.00 82.69 127 LEU A CA 1
ATOM 914 C C . LEU A 1 127 ? -8.985 7.885 -2.813 1.00 82.69 127 LEU A C 1
ATOM 916 O O . LEU A 1 127 ? -10.024 7.846 -2.148 1.00 82.69 127 LEU A O 1
ATOM 920 N N . GLY A 1 128 ? -8.635 8.976 -3.502 1.00 68.19 128 GLY A N 1
ATOM 921 C CA . GLY A 1 128 ? -9.479 10.168 -3.587 1.00 68.19 128 GLY A CA 1
ATOM 922 C C . GLY A 1 128 ? -10.843 9.854 -4.208 1.00 68.19 128 GLY A C 1
ATOM 923 O O . GLY A 1 128 ? -10.922 9.281 -5.293 1.00 68.19 128 GLY A O 1
ATOM 924 N N . THR A 1 129 ? -11.924 10.245 -3.533 1.00 63.16 129 THR A N 1
ATOM 925 C CA . THR A 1 129 ? -13.308 10.111 -4.022 1.00 63.16 129 THR A CA 1
ATOM 926 C C . THR A 1 129 ? -13.941 11.489 -4.225 1.00 63.16 129 THR A C 1
ATOM 928 O O . THR A 1 129 ? -13.402 12.497 -3.776 1.00 63.16 129 THR A O 1
ATOM 931 N N . GLU A 1 130 ? -15.083 11.570 -4.916 1.00 53.22 130 GLU A N 1
ATOM 932 C CA . GLU A 1 130 ? -15.847 12.829 -5.029 1.00 53.22 130 GLU A CA 1
ATOM 933 C C . GLU A 1 130 ? -16.467 13.274 -3.696 1.00 53.22 130 GLU A C 1
ATOM 935 O O . GLU A 1 130 ? -16.742 14.454 -3.506 1.00 53.22 130 GLU A O 1
ATOM 940 N N . THR A 1 131 ? -16.685 12.334 -2.772 1.00 52.34 131 THR A N 1
ATOM 941 C CA . THR A 1 131 ? -17.373 12.548 -1.491 1.00 52.34 131 THR A CA 1
ATOM 942 C C . THR A 1 131 ? -16.445 12.939 -0.341 1.00 52.34 131 THR A C 1
ATOM 944 O O . THR A 1 131 ? -16.936 13.285 0.729 1.00 52.34 131 THR A O 1
ATOM 947 N N . GLN A 1 132 ? -15.124 12.875 -0.531 1.00 59.00 132 GLN A N 1
ATOM 948 C CA . GLN A 1 132 ? -14.122 13.263 0.466 1.00 59.00 132 GLN A CA 1
ATOM 949 C C . GLN A 1 132 ? -13.260 14.414 -0.076 1.00 59.00 132 GLN A C 1
ATOM 951 O O . GLN A 1 132 ? -13.054 14.498 -1.292 1.00 59.00 132 GLN A O 1
ATOM 956 N N . PRO A 1 133 ? -12.728 15.301 0.784 1.00 61.81 133 PRO A N 1
ATOM 957 C CA . PRO A 1 133 ? -11.794 16.332 0.348 1.00 61.81 133 PRO A CA 1
ATOM 958 C C . PRO A 1 133 ? -10.611 15.704 -0.402 1.00 61.81 133 PRO A C 1
ATOM 960 O O . PRO A 1 133 ? -9.974 14.773 0.092 1.00 61.81 133 PRO A O 1
ATOM 963 N N . ARG A 1 134 ? -10.307 16.210 -1.605 1.00 74.88 134 ARG A N 1
ATOM 964 C CA . ARG A 1 134 ? -9.144 15.790 -2.408 1.00 74.88 134 ARG A CA 1
ATOM 965 C C . ARG A 1 134 ? -7.853 16.369 -1.822 1.00 74.88 134 ARG A C 1
ATOM 967 O O . ARG A 1 134 ? -7.202 17.202 -2.447 1.00 74.88 134 ARG A O 1
ATOM 974 N N . HIS A 1 135 ? -7.528 15.971 -0.598 1.00 87.06 135 HIS A N 1
ATOM 975 C CA . HIS A 1 135 ? -6.338 16.425 0.107 1.00 87.06 135 HIS A CA 1
ATOM 976 C C . HIS A 1 135 ? -5.126 15.557 -0.272 1.00 87.06 135 HIS A C 1
ATOM 978 O O . HIS A 1 135 ? -5.237 14.327 -0.224 1.00 87.06 135 HIS A O 1
ATOM 984 N N . PRO A 1 136 ? -3.984 16.143 -0.681 1.00 91.00 136 PRO A N 1
ATOM 985 C CA . PRO A 1 136 ? -2.790 15.389 -1.047 1.00 91.00 136 PRO A CA 1
ATOM 986 C C . PRO A 1 136 ? -2.048 14.852 0.185 1.00 91.00 136 PRO A C 1
ATOM 988 O O . PRO A 1 136 ? -0.964 15.321 0.524 1.00 91.00 136 PRO A O 1
ATOM 991 N N . TRP A 1 137 ? -2.623 13.833 0.830 1.00 91.94 137 TRP A N 1
ATOM 992 C CA . TRP A 1 137 ? -2.012 13.132 1.966 1.00 91.94 137 TRP A CA 1
ATOM 993 C C . TRP A 1 137 ? -0.610 12.596 1.644 1.00 91.94 137 TRP A C 1
ATOM 995 O O . TRP A 1 137 ? 0.234 12.518 2.527 1.00 91.94 137 TRP A O 1
ATOM 1005 N N . ASN A 1 138 ? -0.330 12.280 0.379 1.00 93.81 138 ASN A N 1
ATOM 1006 C CA . ASN A 1 138 ? 0.986 11.869 -0.093 1.00 93.81 138 ASN A CA 1
ATOM 1007 C C . ASN A 1 138 ? 1.605 12.975 -0.963 1.00 93.81 138 ASN A C 1
ATOM 1009 O O . ASN A 1 138 ? 1.643 12.869 -2.183 1.00 93.81 138 ASN A O 1
ATOM 1013 N N . ALA A 1 139 ? 2.102 14.057 -0.363 1.00 92.62 139 ALA A N 1
ATOM 1014 C CA . ALA A 1 139 ? 2.628 15.203 -1.118 1.00 92.62 139 ALA A CA 1
ATOM 1015 C C . ALA A 1 139 ? 3.760 14.846 -2.112 1.00 92.62 139 ALA A C 1
ATOM 1017 O O . ALA A 1 139 ? 3.933 15.528 -3.121 1.00 92.62 139 ALA A O 1
ATOM 1018 N N . ALA A 1 140 ? 4.505 13.765 -1.854 1.00 92.38 140 ALA A N 1
ATOM 1019 C CA . ALA A 1 140 ? 5.560 13.250 -2.731 1.00 92.38 140 ALA A CA 1
ATOM 1020 C C . ALA A 1 140 ? 5.057 12.260 -3.803 1.00 92.38 140 ALA A C 1
ATOM 1022 O O . ALA A 1 140 ? 5.871 11.691 -4.531 1.00 92.38 140 ALA A O 1
ATOM 1023 N N . GLY A 1 141 ? 3.750 12.007 -3.882 1.00 93.81 141 GLY A N 1
ATOM 1024 C CA . GLY A 1 141 ? 3.147 11.034 -4.788 1.00 93.81 141 GLY A CA 1
ATOM 1025 C C . GLY A 1 141 ? 3.180 11.471 -6.249 1.00 93.81 141 GLY A C 1
ATOM 1026 O O . GLY A 1 141 ? 2.773 12.577 -6.602 1.00 93.81 141 GLY A O 1
ATOM 1027 N N . THR A 1 142 ? 3.625 10.574 -7.123 1.00 92.69 142 THR A N 1
ATOM 1028 C CA . THR A 1 142 ? 3.719 10.807 -8.575 1.00 92.69 142 THR A CA 1
ATOM 1029 C C . THR A 1 142 ? 2.630 10.108 -9.380 1.00 92.69 142 THR A C 1
ATOM 1031 O O . THR A 1 142 ? 2.410 10.460 -10.537 1.00 92.69 142 THR A O 1
ATOM 1034 N N . GLY A 1 143 ? 1.951 9.117 -8.797 1.00 91.50 143 GLY A N 1
ATOM 1035 C CA . GLY A 1 143 ? 0.980 8.269 -9.492 1.00 91.50 143 GLY A CA 1
ATOM 1036 C C . GLY A 1 143 ? 1.603 7.287 -10.483 1.00 91.50 143 GLY A C 1
ATOM 1037 O O . GLY A 1 143 ? 0.887 6.683 -11.276 1.00 91.50 143 GLY A O 1
ATOM 1038 N N . PHE A 1 144 ? 2.923 7.117 -10.454 1.00 89.56 144 PHE A N 1
ATOM 1039 C CA . PHE A 1 144 ? 3.664 6.276 -11.386 1.00 89.56 144 PHE A CA 1
ATOM 1040 C C . PHE A 1 144 ? 3.255 4.791 -11.350 1.00 89.56 144 PHE A C 1
ATOM 1042 O O . PHE A 1 144 ? 3.155 4.171 -12.408 1.00 89.56 144 PHE A O 1
ATOM 1049 N N . SER A 1 145 ? 2.922 4.236 -10.179 1.00 92.31 145 SER A N 1
ATOM 1050 C CA . SER A 1 145 ? 2.374 2.873 -10.034 1.00 92.31 145 SER A CA 1
ATOM 1051 C C . SER A 1 145 ? 1.024 2.681 -10.734 1.00 92.31 145 SER A C 1
ATOM 1053 O O . SER A 1 145 ? 0.614 1.552 -10.994 1.00 92.31 145 SER A O 1
ATOM 1055 N N . HIS A 1 146 ? 0.331 3.774 -11.062 1.00 91.00 146 HIS A N 1
ATOM 1056 C CA . HIS A 1 146 ? -0.985 3.767 -11.704 1.00 91.00 146 HIS A CA 1
ATOM 1057 C C . HIS A 1 146 ? -0.901 4.001 -13.220 1.00 91.00 146 HIS A C 1
ATOM 1059 O O . HIS A 1 146 ? -1.922 4.191 -13.880 1.00 91.00 146 HIS A O 1
ATOM 1065 N N . GLU A 1 147 ? 0.302 3.970 -13.798 1.00 92.25 147 GLU A N 1
ATOM 1066 C CA . GLU A 1 147 ? 0.503 4.012 -15.246 1.00 92.25 147 GLU A CA 1
ATOM 1067 C C . GLU A 1 147 ? 0.556 2.621 -15.868 1.00 92.25 147 GLU A C 1
ATOM 1069 O O . GLU A 1 147 ? 0.814 1.616 -15.211 1.00 92.25 147 GLU A O 1
ATOM 1074 N N . ARG A 1 148 ? 0.309 2.564 -17.178 1.00 92.38 148 ARG A N 1
ATOM 1075 C CA . ARG A 1 148 ? 0.369 1.334 -17.964 1.00 92.38 148 ARG A CA 1
ATOM 1076 C C . ARG A 1 148 ? 1.674 1.267 -18.750 1.00 92.38 148 ARG A C 1
ATOM 1078 O O . ARG A 1 148 ? 1.904 2.097 -19.628 1.00 92.38 148 ARG A O 1
ATOM 1085 N N . PHE A 1 149 ? 2.435 0.195 -18.551 1.00 91.94 149 PHE A N 1
ATOM 1086 C CA . PHE A 1 149 ? 3.677 -0.083 -19.273 1.00 91.94 149 PHE A CA 1
ATOM 1087 C C . PHE A 1 149 ? 3.514 -1.293 -20.208 1.00 91.94 149 PHE A C 1
ATOM 1089 O O . PHE A 1 149 ? 3.152 -2.386 -19.761 1.00 91.94 149 PHE A O 1
ATOM 1096 N N . PRO A 1 150 ? 3.763 -1.143 -21.525 1.00 90.00 150 PRO A N 1
ATOM 1097 C CA . PRO A 1 150 ? 3.660 -2.238 -22.496 1.00 90.00 150 PRO A CA 1
ATOM 1098 C C . PRO A 1 150 ? 4.921 -3.126 -22.560 1.00 90.00 150 PRO A C 1
ATOM 1100 O O . PRO A 1 150 ? 5.117 -3.841 -23.542 1.00 90.00 150 PRO A O 1
ATOM 1103 N N . PHE A 1 151 ? 5.773 -3.059 -21.538 1.00 92.25 151 PHE A N 1
ATOM 1104 C CA . PHE A 1 151 ? 7.014 -3.817 -21.391 1.00 92.25 151 PHE A CA 1
ATOM 1105 C C . PHE A 1 151 ? 7.180 -4.264 -19.930 1.00 92.25 151 PHE A C 1
ATOM 1107 O O . PHE A 1 151 ? 6.477 -3.772 -19.044 1.00 92.25 151 PHE A O 1
ATOM 1114 N N . ALA A 1 152 ? 8.084 -5.212 -19.670 1.00 94.88 152 ALA A N 1
ATOM 1115 C CA . ALA A 1 152 ? 8.393 -5.643 -18.304 1.00 94.88 152 ALA A CA 1
ATOM 1116 C C . ALA A 1 152 ? 9.209 -4.587 -17.559 1.00 94.88 152 ALA A C 1
ATOM 1118 O O . ALA A 1 152 ? 10.130 -4.002 -18.126 1.00 94.88 152 ALA A O 1
ATOM 1119 N N . ILE A 1 153 ? 8.909 -4.415 -16.276 1.00 96.31 153 ILE A N 1
ATOM 1120 C CA . ILE A 1 153 ? 9.746 -3.688 -15.326 1.00 96.31 153 ILE A CA 1
ATOM 1121 C C . ILE A 1 153 ? 9.942 -4.614 -14.133 1.00 96.31 153 ILE A C 1
ATOM 1123 O O . ILE A 1 153 ? 8.957 -5.117 -13.592 1.00 96.31 153 ILE A O 1
ATOM 1127 N N . VAL A 1 154 ? 11.188 -4.872 -13.755 1.00 96.12 154 VAL A N 1
ATOM 1128 C CA . VAL A 1 154 ? 11.512 -5.814 -12.679 1.00 96.12 154 VAL A CA 1
ATOM 1129 C C . VAL A 1 154 ? 12.542 -5.226 -11.727 1.00 96.12 154 VAL A C 1
ATOM 1131 O O . VAL A 1 154 ? 13.493 -4.594 -12.182 1.00 96.12 154 VAL A O 1
ATOM 1134 N N . LEU A 1 155 ? 12.362 -5.433 -10.427 1.00 95.50 155 LEU A N 1
ATOM 1135 C CA . LEU A 1 155 ? 13.367 -5.147 -9.410 1.00 95.50 155 LEU A CA 1
ATOM 1136 C C . LEU A 1 155 ? 14.268 -6.365 -9.265 1.00 95.50 155 LEU A C 1
ATOM 1138 O O . LEU A 1 155 ? 13.785 -7.486 -9.149 1.00 95.50 155 LEU A O 1
ATOM 1142 N N . LEU A 1 156 ? 15.575 -6.154 -9.308 1.00 93.88 156 LEU A N 1
ATOM 1143 C CA . LEU A 1 156 ? 16.552 -7.204 -9.058 1.00 93.88 156 LEU A CA 1
ATOM 1144 C C . LEU A 1 156 ? 16.968 -7.172 -7.596 1.00 93.88 156 LEU A C 1
ATOM 1146 O O . LEU A 1 156 ? 17.170 -6.087 -7.067 1.00 93.88 156 LEU A O 1
ATOM 1150 N N . GLY A 1 157 ? 17.212 -8.334 -6.996 1.00 90.38 157 GLY A N 1
ATOM 1151 C CA . GLY A 1 157 ? 17.921 -8.415 -5.721 1.00 90.38 157 GLY A CA 1
ATOM 1152 C C . GLY A 1 157 ? 19.388 -7.979 -5.834 1.00 90.38 157 GLY A C 1
ATOM 1153 O O . GLY A 1 157 ? 19.941 -7.798 -6.927 1.00 90.38 157 GLY A O 1
ATOM 1154 N N . LEU A 1 158 ? 20.065 -7.824 -4.692 1.00 87.50 158 LEU A N 1
ATOM 1155 C CA . LEU A 1 158 ? 21.464 -7.370 -4.626 1.00 87.50 158 LEU A CA 1
ATOM 1156 C C . LEU A 1 158 ? 22.449 -8.228 -5.444 1.00 87.50 158 LEU A C 1
ATOM 1158 O O . LEU A 1 158 ? 23.373 -7.685 -6.056 1.00 87.50 158 LEU A O 1
ATOM 1162 N N . VAL A 1 159 ? 22.287 -9.555 -5.449 1.00 87.19 159 VAL A N 1
ATOM 1163 C CA . VAL A 1 159 ? 23.199 -10.481 -6.151 1.00 87.19 159 VAL A CA 1
ATOM 1164 C C . VAL A 1 159 ? 23.010 -10.372 -7.664 1.00 87.19 159 VAL A C 1
ATOM 1166 O O . VAL A 1 159 ? 23.979 -10.225 -8.410 1.00 87.19 159 VAL A O 1
ATOM 1169 N N . GLU A 1 160 ? 21.760 -10.376 -8.114 1.00 90.88 160 GLU A N 1
ATOM 1170 C CA . GLU A 1 160 ? 21.354 -10.206 -9.506 1.00 90.88 160 GLU A CA 1
ATOM 1171 C C . GLU A 1 160 ? 21.768 -8.829 -10.043 1.00 90.88 160 GLU A C 1
ATOM 1173 O O . GLU A 1 160 ? 22.312 -8.724 -11.146 1.00 90.88 160 GLU A O 1
ATOM 1178 N N . SER A 1 161 ? 21.609 -7.781 -9.231 1.00 91.06 161 SER A N 1
ATOM 1179 C CA . SER A 1 161 ? 22.073 -6.426 -9.543 1.00 91.06 161 SER A CA 1
ATOM 1180 C C . SER A 1 161 ? 23.587 -6.384 -9.761 1.00 91.06 161 SER A C 1
ATOM 1182 O O . SER A 1 161 ? 24.061 -5.793 -10.734 1.00 91.06 161 SER A O 1
ATOM 1184 N N . ALA A 1 162 ? 24.364 -7.055 -8.902 1.00 88.12 162 ALA A N 1
ATOM 1185 C CA . ALA A 1 162 ? 25.813 -7.155 -9.059 1.00 88.12 162 ALA A CA 1
ATOM 1186 C C . ALA A 1 162 ? 26.203 -7.925 -10.332 1.00 88.12 162 ALA A C 1
ATOM 1188 O O . ALA A 1 162 ? 27.103 -7.491 -11.050 1.00 88.12 162 ALA A O 1
ATOM 1189 N N . ALA A 1 163 ? 25.506 -9.018 -10.657 1.00 85.94 163 ALA A N 1
ATOM 1190 C CA . ALA A 1 163 ? 25.742 -9.778 -11.885 1.00 85.94 163 ALA A CA 1
ATOM 1191 C C . ALA A 1 163 ? 25.475 -8.930 -13.141 1.00 85.94 163 ALA A C 1
ATOM 1193 O O . ALA A 1 163 ? 26.302 -8.896 -14.056 1.00 85.94 163 ALA A O 1
ATOM 1194 N N . VAL A 1 164 ? 24.365 -8.185 -13.163 1.00 88.12 164 VAL A N 1
ATOM 1195 C CA . VAL A 1 164 ? 24.029 -7.259 -14.254 1.00 88.12 164 VAL A CA 1
ATOM 1196 C C . VAL A 1 164 ? 25.088 -6.171 -14.415 1.00 88.12 164 VAL A C 1
ATOM 1198 O O . VAL A 1 164 ? 25.517 -5.896 -15.537 1.00 88.12 164 VAL A O 1
ATOM 1201 N N . LEU A 1 165 ? 25.555 -5.578 -13.315 1.00 86.56 165 LEU A N 1
ATOM 1202 C CA . LEU A 1 165 ? 26.617 -4.572 -13.356 1.00 86.56 165 LEU A CA 1
ATOM 1203 C C . LEU A 1 165 ? 27.936 -5.159 -13.867 1.00 86.56 165 LEU A C 1
ATOM 1205 O O . LEU A 1 165 ? 28.561 -4.573 -14.750 1.00 86.56 165 LEU A O 1
ATOM 1209 N N . MET A 1 166 ? 28.341 -6.326 -13.364 1.00 80.44 166 MET A N 1
ATOM 1210 C CA . MET A 1 166 ? 29.572 -6.992 -13.788 1.00 80.44 166 MET A CA 1
ATOM 1211 C C . MET A 1 166 ? 29.544 -7.299 -15.285 1.00 80.44 166 MET A C 1
ATOM 1213 O O . MET A 1 166 ? 30.445 -6.882 -16.008 1.00 80.44 166 MET A O 1
ATOM 1217 N N . HIS A 1 167 ? 28.502 -7.955 -15.792 1.00 75.38 167 HIS A N 1
ATOM 1218 C CA . HIS A 1 167 ? 28.434 -8.309 -17.213 1.00 75.38 167 HIS A CA 1
ATOM 1219 C C . HIS A 1 167 ? 28.156 -7.104 -18.125 1.00 75.38 167 HIS A C 1
ATOM 1221 O O . HIS A 1 167 ? 28.645 -7.064 -19.253 1.00 75.38 167 HIS A O 1
ATOM 1227 N N . GLY A 1 168 ? 27.426 -6.096 -17.643 1.00 70.56 168 GLY A N 1
ATOM 1228 C CA . GLY A 1 168 ? 27.148 -4.871 -18.391 1.00 70.56 168 GLY A CA 1
ATOM 1229 C C . GLY A 1 168 ? 28.367 -3.959 -18.560 1.00 70.56 168 GLY A C 1
ATOM 1230 O O . GLY A 1 168 ? 28.507 -3.323 -19.602 1.00 70.56 168 GLY A O 1
ATOM 1231 N N . VAL A 1 169 ? 29.277 -3.920 -17.579 1.00 61.25 169 VAL A N 1
ATOM 1232 C CA . VAL A 1 169 ? 30.525 -3.134 -17.652 1.00 61.25 169 VAL A CA 1
ATOM 1233 C C . VAL A 1 169 ? 31.551 -3.783 -18.588 1.00 61.25 169 VAL A C 1
ATOM 1235 O O . VAL A 1 169 ? 32.208 -3.078 -19.356 1.00 61.25 169 VAL A O 1
ATOM 1238 N N . HIS A 1 170 ? 31.658 -5.116 -18.586 1.00 52.34 170 HIS A N 1
ATOM 1239 C CA . HIS A 1 170 ? 32.589 -5.844 -19.462 1.00 52.34 170 HIS A CA 1
ATOM 1240 C C . HIS A 1 170 ? 32.193 -5.803 -20.952 1.00 52.34 170 HIS A C 1
ATOM 1242 O O . HIS A 1 170 ? 33.035 -6.034 -21.815 1.00 52.34 170 HIS A O 1
ATOM 1248 N N . ALA A 1 171 ? 30.948 -5.437 -21.269 1.00 52.81 171 ALA A N 1
ATOM 1249 C CA . ALA A 1 171 ? 30.422 -5.310 -22.631 1.00 52.81 171 ALA A CA 1
ATOM 1250 C C . ALA A 1 171 ? 30.751 -3.986 -23.355 1.00 52.81 171 ALA A C 1
ATOM 1252 O O . ALA A 1 171 ? 30.289 -3.746 -24.474 1.00 52.81 171 ALA A O 1
ATOM 1253 N N . GLY A 1 172 ? 31.577 -3.133 -22.745 1.00 49.31 172 GLY A N 1
ATOM 1254 C CA . GLY A 1 172 ? 32.249 -2.041 -23.441 1.00 49.31 172 GLY A CA 1
ATOM 1255 C C . GLY A 1 172 ? 31.640 -0.657 -23.216 1.00 49.31 172 GLY A C 1
ATOM 1256 O O . GLY A 1 172 ? 30.468 -0.382 -23.467 1.00 49.31 172 GLY A O 1
ATOM 1257 N N . THR A 1 173 ? 32.527 0.253 -22.830 1.00 45.22 173 THR A N 1
ATOM 1258 C CA . THR A 1 173 ? 32.384 1.703 -22.635 1.00 45.22 173 THR A CA 1
ATOM 1259 C C . THR A 1 173 ? 32.162 2.504 -23.928 1.00 45.22 173 THR A C 1
ATOM 1261 O O . THR A 1 173 ? 32.349 3.718 -23.944 1.00 45.22 173 THR A O 1
ATOM 1264 N N . SER A 1 174 ? 31.756 1.859 -25.024 1.00 47.06 174 SER A N 1
ATOM 1265 C CA . SER A 1 174 ? 31.487 2.520 -26.303 1.00 47.06 174 SER A CA 1
ATOM 1266 C C . SER A 1 174 ? 30.096 2.157 -26.819 1.00 47.06 174 SER A C 1
ATOM 1268 O O . SER A 1 174 ? 29.726 0.991 -26.986 1.00 47.06 174 SER A O 1
ATOM 1270 N N . VAL A 1 175 ? 29.290 3.190 -27.056 1.00 44.41 175 VAL A N 1
ATOM 1271 C CA . VAL A 1 175 ? 28.036 3.096 -27.807 1.00 44.41 175 VAL A CA 1
ATOM 1272 C C . VAL A 1 175 ? 28.405 2.604 -29.213 1.00 44.41 175 VAL A C 1
ATOM 1274 O O . VAL A 1 175 ? 28.997 3.353 -29.981 1.00 44.41 175 VAL A O 1
ATOM 1277 N N . GLY A 1 176 ? 28.161 1.322 -29.511 1.00 47.09 176 GLY A N 1
ATOM 1278 C CA . GLY A 1 176 ? 28.460 0.712 -30.816 1.00 47.09 176 GLY A CA 1
ATOM 1279 C C . GLY A 1 176 ? 29.245 -0.606 -30.799 1.00 47.09 176 GLY A C 1
ATOM 1280 O O . GLY A 1 176 ? 29.329 -1.251 -31.840 1.00 47.09 176 GLY A O 1
ATOM 1281 N N . SER A 1 177 ? 29.790 -1.061 -29.662 1.00 49.19 177 SER A N 1
ATOM 1282 C CA . SER A 1 177 ? 30.413 -2.394 -29.607 1.00 49.19 177 SER A CA 1
ATOM 1283 C C . SER A 1 177 ? 29.327 -3.484 -29.577 1.00 49.19 177 SER A C 1
ATOM 1285 O O . SER A 1 177 ? 28.470 -3.498 -28.691 1.00 49.19 177 SER A O 1
ATOM 1287 N N . GLY A 1 178 ? 29.319 -4.372 -30.576 1.00 52.25 178 GLY A N 1
ATOM 1288 C CA . GLY A 1 178 ? 28.290 -5.400 -30.793 1.00 52.25 178 GLY A CA 1
ATOM 1289 C C . GLY A 1 178 ? 28.278 -6.558 -29.787 1.00 52.25 178 GLY A C 1
ATOM 1290 O O . GLY A 1 178 ? 27.700 -7.596 -30.086 1.00 52.25 178 GLY A O 1
ATOM 1291 N N . ASN A 1 179 ? 28.910 -6.407 -28.618 1.00 62.03 179 ASN A N 1
ATOM 1292 C CA . ASN A 1 179 ? 29.138 -7.486 -27.656 1.00 62.03 179 ASN A CA 1
ATOM 1293 C C . ASN A 1 179 ? 28.413 -7.250 -26.321 1.00 62.03 179 ASN A C 1
ATOM 1295 O O . ASN A 1 179 ? 29.016 -7.303 -25.250 1.00 62.03 179 ASN A O 1
ATOM 1299 N N . ARG A 1 180 ? 27.115 -6.928 -26.384 1.00 73.25 180 ARG A N 1
ATOM 1300 C CA . ARG A 1 180 ? 26.278 -6.677 -25.198 1.00 73.25 180 ARG A CA 1
ATOM 1301 C C . ARG A 1 180 ? 25.598 -7.956 -24.712 1.00 73.25 180 ARG A C 1
ATOM 1303 O O . ARG A 1 180 ? 25.136 -8.728 -25.553 1.00 73.25 180 ARG A O 1
ATOM 1310 N N . PRO A 1 181 ? 25.489 -8.180 -23.387 1.00 83.94 181 PRO A N 1
ATOM 1311 C CA . PRO A 1 181 ? 24.721 -9.299 -22.870 1.00 83.94 181 PRO A CA 1
ATOM 1312 C C . PRO A 1 181 ? 23.259 -9.143 -23.282 1.00 83.94 181 PRO A C 1
ATOM 1314 O O . PRO A 1 181 ? 22.736 -8.026 -23.375 1.00 83.94 181 PRO A O 1
ATOM 1317 N N . LEU A 1 182 ? 22.613 -10.275 -23.532 1.00 87.25 182 LEU A N 1
ATOM 1318 C CA . LEU A 1 182 ? 21.186 -10.329 -23.808 1.00 87.25 182 LEU A CA 1
ATOM 1319 C C . LEU A 1 182 ? 20.444 -10.642 -22.511 1.00 87.25 182 LEU A C 1
ATOM 1321 O O . LEU A 1 182 ? 20.911 -11.430 -21.682 1.00 87.25 182 LEU A O 1
ATOM 1325 N N . VAL A 1 183 ? 19.271 -10.044 -22.353 1.00 89.75 183 VAL A N 1
ATOM 1326 C CA . VAL A 1 183 ? 18.347 -10.367 -21.268 1.00 89.75 183 VAL A CA 1
ATOM 1327 C C . VAL A 1 183 ? 17.019 -10.817 -21.848 1.00 89.75 183 VAL A C 1
ATOM 1329 O O . VAL A 1 183 ? 16.517 -10.215 -22.799 1.00 89.75 183 VAL A O 1
ATOM 1332 N N . GLU A 1 184 ? 16.473 -11.886 -21.277 1.00 91.44 184 GLU A N 1
ATOM 1333 C CA . GLU A 1 184 ? 15.157 -12.407 -21.618 1.00 91.44 184 GLU A CA 1
ATOM 1334 C C . GLU A 1 184 ? 14.175 -12.074 -20.490 1.00 91.44 184 GLU A C 1
ATOM 1336 O O . GLU A 1 184 ? 14.353 -12.498 -19.350 1.00 91.44 184 GLU A O 1
ATOM 1341 N N . LEU A 1 185 ? 13.129 -11.311 -20.807 1.00 92.44 185 LEU A N 1
ATOM 1342 C CA . LEU A 1 185 ? 12.060 -10.942 -19.882 1.00 92.44 185 LEU A CA 1
ATOM 1343 C C . LEU A 1 185 ? 10.740 -11.511 -20.397 1.00 92.44 185 LEU A C 1
ATOM 1345 O O . LEU A 1 185 ? 10.255 -11.128 -21.465 1.00 92.44 185 LEU A O 1
ATOM 1349 N N . ARG A 1 186 ? 10.127 -12.413 -19.630 1.00 92.25 186 ARG A N 1
ATOM 1350 C CA . ARG A 1 186 ? 8.878 -13.075 -20.014 1.00 92.25 186 ARG A CA 1
ATOM 1351 C C . ARG A 1 186 ? 7.867 -13.035 -18.873 1.00 92.25 186 ARG A C 1
ATOM 1353 O O . ARG A 1 186 ? 7.765 -13.958 -18.083 1.00 92.25 186 ARG A O 1
ATOM 1360 N N . TYR A 1 187 ? 7.074 -11.968 -18.862 1.00 91.25 187 TYR A N 1
ATOM 1361 C CA . TYR A 1 187 ? 5.984 -11.720 -17.911 1.00 91.25 187 TYR A CA 1
ATOM 1362 C C . TYR A 1 187 ? 4.672 -11.480 -18.670 1.00 91.25 187 TYR A C 1
ATOM 1364 O O . TYR A 1 187 ? 4.230 -10.330 -18.811 1.00 91.25 187 TYR A O 1
ATOM 1372 N N . PRO A 1 188 ? 4.117 -12.502 -19.344 1.00 90.56 188 PRO A N 1
ATOM 1373 C CA . PRO A 1 188 ? 2.882 -12.344 -20.092 1.00 90.56 188 PRO A CA 1
ATOM 1374 C C . PRO A 1 188 ? 1.697 -12.263 -19.127 1.00 90.56 188 PRO A C 1
ATOM 1376 O O . PRO A 1 188 ? 1.523 -13.124 -18.275 1.00 90.56 188 PRO A O 1
ATOM 1379 N N . MET A 1 189 ? 0.858 -11.241 -19.288 1.00 90.44 189 MET A N 1
ATOM 1380 C CA . MET A 1 189 ? -0.346 -11.055 -18.472 1.00 90.44 189 MET A CA 1
ATOM 1381 C C . MET A 1 189 ? -1.579 -11.339 -19.332 1.00 90.44 189 MET A C 1
ATOM 1383 O O . MET A 1 189 ? -1.838 -10.606 -20.294 1.00 90.44 189 MET A O 1
ATOM 1387 N N . SER A 1 190 ? -2.311 -12.407 -19.001 1.00 84.69 190 SER A N 1
ATOM 1388 C CA . SER A 1 190 ? -3.483 -12.882 -19.757 1.00 84.69 190 SER A CA 1
ATOM 1389 C C . SER A 1 190 ? -4.622 -11.862 -19.783 1.00 84.69 190 SER A C 1
ATOM 1391 O O . SER A 1 190 ? -5.259 -11.678 -20.820 1.00 84.69 190 SER A O 1
ATOM 1393 N N . ALA A 1 191 ? -4.823 -11.151 -18.672 1.00 84.75 191 ALA A N 1
ATOM 1394 C CA . ALA A 1 191 ? -5.846 -10.127 -18.527 1.00 84.75 191 ALA A CA 1
ATOM 1395 C C . ALA A 1 191 ? -5.629 -8.928 -19.471 1.00 84.75 191 ALA A C 1
ATOM 1397 O O . ALA A 1 191 ? -4.520 -8.379 -19.595 1.00 84.75 191 ALA A O 1
ATOM 1398 N N . ARG A 1 192 ? -6.715 -8.491 -20.121 1.00 82.06 192 ARG A N 1
ATOM 1399 C CA . ARG A 1 192 ? -6.765 -7.335 -21.031 1.00 82.06 192 ARG A CA 1
ATOM 1400 C C . ARG A 1 192 ? -8.041 -6.528 -20.803 1.00 82.06 192 ARG A C 1
ATOM 1402 O O . ARG A 1 192 ? -9.059 -7.085 -20.416 1.00 82.06 192 ARG A O 1
ATOM 1409 N N . GLY A 1 193 ? -7.992 -5.241 -21.142 1.00 87.12 193 GLY A N 1
ATOM 1410 C CA . GLY A 1 193 ? -9.162 -4.364 -21.078 1.00 87.12 193 GLY A CA 1
ATOM 1411 C C . GLY A 1 193 ? -9.426 -3.867 -19.661 1.00 87.12 193 GLY A C 1
ATOM 1412 O O . GLY A 1 193 ? -8.529 -3.307 -19.042 1.00 87.12 193 GLY A O 1
ATOM 1413 N N . ASP A 1 194 ? -10.644 -4.048 -19.174 1.00 83.56 194 ASP A N 1
ATOM 1414 C CA . ASP A 1 194 ? -11.093 -3.630 -17.846 1.00 83.56 194 ASP A CA 1
ATOM 1415 C C . ASP A 1 194 ? -11.428 -4.840 -16.958 1.00 83.56 194 ASP A C 1
ATOM 1417 O O . ASP A 1 194 ? -11.488 -5.987 -17.415 1.00 83.56 194 ASP A O 1
ATOM 1421 N N . ALA A 1 195 ? -11.621 -4.591 -15.662 1.00 82.25 195 ALA A N 1
ATOM 1422 C CA . ALA A 1 195 ? -11.949 -5.635 -14.697 1.00 82.25 195 ALA A CA 1
ATOM 1423 C C . ALA A 1 195 ? -13.257 -6.392 -15.036 1.00 82.25 195 ALA A C 1
ATOM 1425 O O . ALA A 1 195 ? -13.225 -7.622 -14.984 1.00 82.25 195 ALA A O 1
ATOM 1426 N N . PRO A 1 196 ? -14.378 -5.746 -15.434 1.00 83.19 196 PRO A N 1
ATOM 1427 C CA . PRO A 1 196 ? -15.594 -6.464 -15.831 1.00 83.19 196 PRO A CA 1
ATOM 1428 C C . PRO A 1 196 ? -15.379 -7.458 -16.980 1.00 83.19 196 PRO A C 1
ATOM 1430 O O . PRO A 1 196 ? -15.784 -8.616 -16.877 1.00 83.19 196 PRO A O 1
ATOM 1433 N N . SER A 1 197 ? -14.700 -7.036 -18.050 1.00 81.19 197 SER A N 1
ATOM 1434 C CA . SER A 1 197 ? -14.413 -7.882 -19.217 1.00 81.19 197 SER A CA 1
ATOM 1435 C C . SER A 1 197 ? -13.470 -9.031 -18.865 1.00 81.19 197 SER A C 1
ATOM 1437 O O . SER A 1 197 ? -13.610 -10.156 -19.349 1.00 81.19 197 SER A O 1
ATOM 1439 N N . CYS A 1 198 ? -12.504 -8.755 -17.996 1.00 85.81 198 CYS A N 1
ATOM 1440 C CA . CYS A 1 198 ? -11.526 -9.724 -17.539 1.00 85.81 198 CYS A CA 1
ATOM 1441 C C . CYS A 1 198 ? -12.138 -10.821 -16.656 1.00 85.81 198 CYS A C 1
ATOM 1443 O O . CYS A 1 198 ? -11.872 -12.002 -16.874 1.00 85.81 198 CYS A O 1
ATOM 1445 N N . LEU A 1 199 ? -13.012 -10.445 -15.716 1.00 79.25 199 LEU A N 1
ATOM 1446 C CA . LEU A 1 199 ? -13.746 -11.386 -14.868 1.00 79.25 199 LEU A CA 1
ATOM 1447 C C . LEU A 1 199 ? -14.731 -12.227 -15.688 1.00 79.25 199 LEU A C 1
ATOM 1449 O O . LEU A 1 199 ? -14.793 -13.437 -15.506 1.00 79.25 199 LEU A O 1
ATOM 1453 N N . ALA A 1 200 ? -15.450 -11.610 -16.635 1.00 80.81 200 ALA A N 1
ATOM 1454 C CA . ALA A 1 200 ? -16.372 -12.322 -17.524 1.00 80.81 200 ALA A CA 1
ATOM 1455 C C . ALA A 1 200 ? -15.669 -13.339 -18.440 1.00 80.81 200 ALA A C 1
ATOM 1457 O O . ALA A 1 200 ? -16.280 -14.318 -18.855 1.00 80.81 200 ALA A O 1
ATOM 1458 N N . SER A 1 201 ? -14.395 -13.099 -18.762 1.00 83.06 201 SER A N 1
ATOM 1459 C CA . SER A 1 201 ? -13.561 -14.010 -19.555 1.00 83.06 201 SER A CA 1
ATOM 1460 C C . SER A 1 201 ? -12.679 -14.933 -18.709 1.00 83.06 201 SER A C 1
ATOM 1462 O O . SER A 1 201 ? -11.875 -15.665 -19.279 1.00 83.06 201 SER A O 1
ATOM 1464 N N . GLU A 1 202 ? -12.807 -14.895 -17.377 1.00 85.12 202 GLU A N 1
ATOM 1465 C CA . GLU A 1 202 ? -12.031 -15.708 -16.427 1.00 85.12 202 GLU A CA 1
ATOM 1466 C C . GLU A 1 202 ? -10.503 -15.560 -16.592 1.00 85.12 202 GLU A C 1
ATOM 1468 O O . GLU A 1 202 ? -9.728 -16.481 -16.343 1.00 85.12 202 GLU A O 1
ATOM 1473 N N . THR A 1 203 ? -10.042 -14.376 -17.013 1.00 82.69 203 THR A N 1
ATOM 1474 C CA . THR A 1 203 ? -8.612 -14.094 -17.251 1.00 82.69 203 THR A CA 1
ATOM 1475 C C . THR A 1 203 ? -7.916 -13.367 -16.095 1.00 82.69 203 THR A C 1
ATOM 1477 O O . THR A 1 203 ? -6.711 -13.114 -16.171 1.00 82.69 203 THR A O 1
ATOM 1480 N N . CYS A 1 204 ? -8.646 -13.048 -15.024 1.00 81.31 204 CYS A N 1
ATOM 1481 C CA . CYS A 1 204 ? -8.126 -12.521 -13.760 1.00 81.31 204 CYS A CA 1
ATOM 1482 C C . CYS A 1 204 ? -8.988 -12.954 -12.575 1.00 81.31 204 CYS A C 1
ATOM 1484 O O . CYS A 1 204 ? -10.109 -13.437 -12.732 1.00 81.31 204 CYS A O 1
ATOM 1486 N N . LEU A 1 205 ? -8.452 -12.711 -11.380 1.00 84.56 205 LEU A N 1
ATOM 1487 C CA . LEU A 1 205 ? -9.135 -12.874 -10.107 1.00 84.56 205 LEU A CA 1
ATOM 1488 C C . LEU A 1 205 ? -9.379 -11.501 -9.461 1.00 84.56 205 LEU A C 1
ATOM 1490 O O . LEU A 1 205 ? -8.597 -10.573 -9.689 1.00 84.56 205 LEU A O 1
ATOM 1494 N N . PRO A 1 206 ? -10.438 -11.354 -8.647 1.00 78.75 206 PRO A N 1
ATOM 1495 C CA . PRO A 1 206 ? -10.597 -10.186 -7.791 1.00 78.75 206 PRO A CA 1
ATOM 1496 C C . PRO A 1 206 ? -9.414 -10.046 -6.826 1.00 78.75 206 PRO A C 1
ATOM 1498 O O . PRO A 1 206 ? -8.977 -11.035 -6.237 1.00 78.75 206 PRO A O 1
ATOM 1501 N N . LEU A 1 207 ? -8.942 -8.814 -6.620 1.00 80.44 207 LEU A N 1
ATOM 1502 C CA . LEU A 1 207 ? -8.055 -8.507 -5.498 1.00 80.44 207 LEU A CA 1
ATOM 1503 C C . LEU A 1 207 ? -8.817 -8.688 -4.185 1.00 80.44 207 LEU A C 1
ATOM 1505 O O . LEU A 1 207 ? -9.994 -8.337 -4.082 1.00 80.44 207 LEU A O 1
ATOM 1509 N N . GLY A 1 208 ? -8.142 -9.222 -3.176 1.00 73.81 208 GLY A N 1
ATOM 1510 C CA . GLY A 1 208 ? -8.724 -9.408 -1.860 1.00 73.81 208 GLY A CA 1
ATOM 1511 C C . GLY A 1 208 ? -7.826 -10.224 -0.948 1.00 73.81 208 GLY A C 1
ATOM 1512 O O . GLY A 1 208 ? -6.694 -10.556 -1.285 1.00 73.81 208 GLY A O 1
ATOM 1513 N N . GLY A 1 209 ? -8.370 -10.556 0.212 1.00 78.06 209 GLY A N 1
ATOM 1514 C CA . GLY A 1 209 ? -7.700 -11.330 1.242 1.00 78.06 209 GLY A CA 1
ATOM 1515 C C . GLY A 1 209 ? -8.675 -11.645 2.368 1.00 78.06 209 GLY A C 1
ATOM 1516 O O . GLY A 1 209 ? -9.891 -11.521 2.203 1.00 78.06 209 GLY A O 1
ATOM 1517 N N . GLN A 1 210 ? -8.139 -12.028 3.525 1.00 80.00 210 GLN A N 1
ATOM 1518 C CA . GLN A 1 210 ? -8.925 -12.205 4.742 1.00 80.00 210 GLN A CA 1
ATOM 1519 C C . GLN A 1 210 ? -8.637 -11.089 5.746 1.00 80.00 210 GLN A C 1
ATOM 1521 O O . GLN A 1 210 ? -7.510 -10.935 6.209 1.00 80.00 210 GLN A O 1
ATOM 1526 N N . SER A 1 211 ? -9.672 -10.326 6.092 1.00 82.00 211 SER A N 1
ATOM 1527 C CA . SER A 1 211 ? -9.633 -9.435 7.252 1.00 82.00 211 SER A CA 1
ATOM 1528 C C . SER A 1 211 ? -9.807 -10.256 8.527 1.00 82.00 211 SER A C 1
ATOM 1530 O O . SER A 1 211 ? -10.528 -11.257 8.542 1.00 82.00 211 SER A O 1
ATOM 1532 N N . VAL A 1 212 ? -9.197 -9.801 9.614 1.00 84.88 212 VAL A N 1
ATOM 1533 C CA . VAL A 1 212 ? -9.274 -10.443 10.928 1.00 84.88 212 VAL A CA 1
ATOM 1534 C C . VAL A 1 212 ? -10.028 -9.533 11.881 1.00 84.88 212 VAL A C 1
ATOM 1536 O O . VAL A 1 212 ? -9.900 -8.314 11.829 1.00 84.88 212 VAL A O 1
ATOM 1539 N N . TRP A 1 213 ? -10.830 -10.113 12.765 1.00 83.44 213 TRP A N 1
ATOM 1540 C CA . TRP A 1 213 ? -11.458 -9.364 13.842 1.00 83.44 213 TRP A CA 1
ATOM 1541 C C . TRP A 1 213 ? -11.634 -10.238 15.074 1.00 83.44 213 TRP A C 1
ATOM 1543 O O . TRP A 1 213 ? -11.689 -11.467 14.975 1.00 83.44 213 TRP A O 1
ATOM 1553 N N . GLY A 1 214 ? -11.750 -9.597 16.230 1.00 78.38 214 GLY A N 1
ATOM 1554 C CA . GLY A 1 214 ? -11.990 -10.285 17.488 1.00 78.38 214 GLY A CA 1
ATOM 1555 C C . GLY A 1 214 ? -12.630 -9.389 18.537 1.00 78.38 214 GLY A C 1
ATOM 1556 O O . GLY A 1 214 ? -12.687 -8.167 18.396 1.00 78.38 214 GLY A O 1
ATOM 1557 N N . SER A 1 215 ? -13.125 -10.025 19.597 1.00 79.69 215 SER A N 1
ATOM 1558 C CA . SER A 1 215 ? -13.559 -9.357 20.823 1.00 79.69 215 SER A CA 1
ATOM 1559 C C . SER A 1 215 ? -12.574 -9.672 21.936 1.00 79.69 215 SER A C 1
ATOM 1561 O O . SER A 1 215 ? -12.082 -10.796 22.011 1.00 79.69 215 SER A O 1
ATOM 1563 N N . LEU A 1 216 ? -12.303 -8.684 22.788 1.00 75.75 216 LEU A N 1
ATOM 1564 C CA . LEU A 1 216 ? -11.415 -8.859 23.934 1.00 75.75 216 LEU A CA 1
ATOM 1565 C C . LEU A 1 216 ? -12.128 -9.513 25.134 1.00 75.75 216 LEU A C 1
ATOM 1567 O O . LEU A 1 216 ? -11.470 -9.970 26.061 1.00 75.75 216 LEU A O 1
ATOM 1571 N N . GLU A 1 217 ? -13.465 -9.573 25.147 1.00 71.25 217 GLU A N 1
ATOM 1572 C CA . GLU A 1 217 ? -14.211 -10.191 26.250 1.00 71.25 217 GLU A CA 1
ATOM 1573 C C . GLU A 1 217 ? -13.991 -11.724 26.281 1.00 71.25 217 GLU A C 1
ATOM 1575 O O . GLU A 1 217 ? -14.194 -12.390 25.259 1.00 71.25 217 GLU A O 1
ATOM 1580 N N . PRO A 1 218 ? -13.633 -12.320 27.439 1.00 61.72 218 PRO A N 1
ATOM 1581 C CA . PRO A 1 218 ? -13.491 -13.769 27.567 1.00 61.72 218 PRO A CA 1
ATOM 1582 C C . PRO A 1 218 ? -14.800 -14.503 27.241 1.00 61.72 218 PRO A C 1
ATOM 1584 O O . PRO A 1 218 ? -15.842 -14.230 27.842 1.00 61.72 218 PRO A O 1
ATOM 1587 N N . ARG A 1 219 ? -14.754 -15.484 26.329 1.00 57.06 219 ARG A N 1
ATOM 1588 C CA . ARG A 1 219 ? -15.891 -16.378 26.042 1.00 57.06 219 ARG A CA 1
ATOM 1589 C C . ARG A 1 219 ? -16.063 -17.378 27.194 1.00 57.06 219 ARG A C 1
ATOM 1591 O O . ARG A 1 219 ? -15.581 -18.501 27.115 1.00 57.06 219 ARG A O 1
ATOM 1598 N N . THR A 1 220 ? -16.703 -16.970 28.288 1.00 46.47 220 THR A N 1
ATOM 1599 C CA . THR A 1 220 ? -16.878 -17.818 29.488 1.00 46.47 220 THR A CA 1
ATOM 1600 C C . THR A 1 220 ? -18.213 -18.557 29.563 1.00 46.47 220 THR A C 1
ATOM 1602 O O . THR A 1 220 ? -18.408 -19.335 30.493 1.00 46.47 220 THR A O 1
ATOM 1605 N N . ALA A 1 221 ? -19.123 -18.382 28.600 1.00 43.12 221 ALA A N 1
ATOM 1606 C CA . ALA A 1 221 ? -20.423 -19.050 28.619 1.00 43.12 221 ALA A CA 1
ATOM 1607 C C . ALA A 1 221 ? -20.598 -20.011 27.427 1.00 43.12 221 ALA A C 1
ATOM 1609 O O . ALA A 1 221 ? -20.304 -19.619 26.295 1.00 43.12 221 ALA A O 1
ATOM 1610 N N . PRO A 1 222 ? -21.112 -21.241 27.643 1.00 46.06 222 PRO A N 1
ATOM 1611 C CA . PRO A 1 222 ? -21.670 -22.040 26.558 1.00 46.06 222 PRO A CA 1
ATOM 1612 C C . PRO A 1 222 ? -22.845 -21.272 25.937 1.00 46.06 222 PRO A C 1
ATOM 1614 O O . PRO A 1 222 ? -23.528 -20.546 26.660 1.00 46.06 222 PRO A O 1
ATOM 1617 N N . ASP A 1 223 ? -23.043 -21.451 24.625 1.00 47.75 223 ASP A N 1
ATOM 1618 C CA . ASP A 1 223 ? -23.930 -20.810 23.620 1.00 47.75 223 ASP A CA 1
ATOM 1619 C C . ASP A 1 223 ? -25.335 -20.277 24.027 1.00 47.75 223 ASP A C 1
ATOM 1621 O O . ASP A 1 223 ? -26.086 -19.765 23.201 1.00 47.75 223 ASP A O 1
ATOM 1625 N N . THR A 1 224 ? -25.723 -20.360 25.293 1.00 42.62 224 THR A N 1
ATOM 1626 C CA . THR A 1 224 ? -26.958 -19.851 25.899 1.00 42.62 224 THR A CA 1
ATOM 1627 C C . THR A 1 224 ? -26.991 -18.344 26.213 1.00 42.62 224 THR A C 1
ATOM 1629 O O . THR A 1 224 ? -28.060 -17.834 26.542 1.00 42.62 224 THR A O 1
ATOM 1632 N N . GLU A 1 225 ? -25.897 -17.587 26.064 1.00 47.97 225 GLU A N 1
ATOM 1633 C CA . GLU A 1 225 ? -25.867 -16.128 26.307 1.00 47.97 225 GLU A CA 1
ATOM 1634 C C . GLU A 1 225 ? -26.086 -15.270 25.039 1.00 47.97 225 GLU A C 1
ATOM 1636 O O . GLU A 1 225 ? -25.457 -14.233 24.823 1.00 47.97 225 GLU A O 1
ATOM 1641 N N . LEU A 1 226 ? -27.113 -15.611 24.255 1.00 47.38 226 LEU A N 1
ATOM 1642 C CA . LEU A 1 226 ? -27.771 -14.667 23.328 1.00 47.38 226 LEU A CA 1
ATOM 1643 C C . LEU A 1 226 ? -28.194 -13.343 24.035 1.00 47.38 226 LEU A C 1
ATOM 1645 O O . LEU A 1 226 ? -28.561 -12.371 23.388 1.00 47.38 226 LEU A O 1
ATOM 1649 N N . LEU A 1 227 ? -28.115 -13.266 25.368 1.00 46.38 227 LEU A N 1
ATOM 1650 C CA . LEU A 1 227 ? -28.445 -12.115 26.215 1.00 46.38 227 LEU A CA 1
ATOM 1651 C C . LEU A 1 227 ? -27.428 -10.954 26.195 1.00 46.38 227 LEU A C 1
ATOM 1653 O O . LEU A 1 227 ? -27.786 -9.859 26.625 1.00 46.38 227 LEU A O 1
ATOM 1657 N N . ARG A 1 228 ? -26.203 -11.117 25.665 1.00 53.00 228 ARG A N 1
ATOM 1658 C CA . ARG A 1 228 ? -25.280 -9.975 25.440 1.00 53.00 228 ARG A CA 1
ATOM 1659 C C . ARG A 1 228 ? -25.467 -9.273 24.084 1.00 53.00 228 ARG A C 1
ATOM 1661 O O . ARG A 1 228 ? -24.773 -8.289 23.821 1.00 53.00 228 ARG A O 1
ATOM 1668 N N . LEU A 1 229 ? -26.434 -9.702 23.261 1.00 55.59 229 LEU A N 1
ATOM 1669 C CA . LEU A 1 229 ? -26.747 -9.181 21.912 1.00 55.59 229 LEU A CA 1
ATOM 1670 C C . LEU A 1 229 ? -27.246 -7.716 21.849 1.00 55.59 229 LEU A C 1
ATOM 1672 O O . LEU A 1 229 ? -27.821 -7.310 20.852 1.00 55.59 229 LEU A O 1
ATOM 1676 N N . GLY A 1 230 ? -27.018 -6.891 22.871 1.00 61.59 230 GLY A N 1
ATOM 1677 C CA . GLY A 1 230 ? -27.403 -5.472 22.862 1.00 61.59 230 GLY A CA 1
ATOM 1678 C C . GLY A 1 230 ? -26.354 -4.513 23.419 1.00 61.59 230 GLY A C 1
ATOM 1679 O O . GLY A 1 230 ? -26.556 -3.299 23.375 1.00 61.59 230 GLY A O 1
ATOM 1680 N N . LYS A 1 231 ? -25.234 -5.022 23.949 1.00 76.06 231 LYS A N 1
ATOM 1681 C CA . LYS A 1 231 ? -24.178 -4.170 24.500 1.00 76.06 231 LYS A CA 1
ATOM 1682 C C . LYS A 1 231 ? -23.461 -3.451 23.344 1.00 76.06 231 LYS A C 1
ATOM 1684 O O . LYS A 1 231 ? -22.956 -4.147 22.453 1.00 76.06 231 LYS A O 1
ATOM 1689 N N . PRO A 1 232 ? -23.419 -2.104 23.320 1.00 80.00 232 PRO A N 1
ATOM 1690 C CA . PRO A 1 232 ? -22.752 -1.372 22.252 1.00 80.00 232 PRO A CA 1
ATOM 1691 C C . PRO A 1 232 ? -21.267 -1.728 22.176 1.00 80.00 232 PRO A C 1
ATOM 1693 O O . PRO A 1 232 ? -20.680 -2.188 23.156 1.00 80.00 232 PRO A O 1
ATOM 1696 N N . ALA A 1 233 ? -20.659 -1.530 21.014 1.00 80.44 233 ALA A N 1
ATOM 1697 C CA . ALA A 1 233 ? -19.268 -1.882 20.774 1.00 80.44 233 ALA A CA 1
ATOM 1698 C C . ALA A 1 233 ? -18.399 -0.645 20.544 1.00 80.44 233 ALA A C 1
ATOM 1700 O O . ALA A 1 233 ? -18.819 0.312 19.893 1.00 80.44 233 ALA A O 1
ATOM 1701 N N . VAL A 1 234 ? -17.166 -0.712 21.036 1.00 80.31 234 VAL A N 1
ATOM 1702 C CA . VAL A 1 234 ? -16.073 0.193 20.674 1.00 80.31 234 VAL A CA 1
ATOM 1703 C C . VAL A 1 234 ? -14.990 -0.622 19.986 1.00 80.31 234 VAL A C 1
ATOM 1705 O O . VAL A 1 234 ? -14.722 -1.753 20.392 1.00 80.31 234 VAL A O 1
ATOM 1708 N N . ALA A 1 235 ? -14.390 -0.077 18.936 1.00 85.38 235 ALA A N 1
ATOM 1709 C CA . ALA A 1 235 ? -13.451 -0.828 18.120 1.00 85.38 235 ALA A CA 1
ATOM 1710 C C . ALA A 1 235 ? -12.153 -0.073 17.851 1.00 85.38 235 ALA A C 1
ATOM 1712 O O . ALA A 1 235 ? -12.167 1.127 17.573 1.00 85.38 235 ALA A O 1
ATOM 1713 N N . LEU A 1 236 ? -11.052 -0.818 17.879 1.00 84.69 236 LEU A N 1
ATOM 1714 C CA . LEU A 1 236 ? -9.742 -0.393 17.402 1.00 84.69 236 LEU A CA 1
ATOM 1715 C C . LEU A 1 236 ? -9.458 -1.049 16.046 1.00 84.69 236 LEU A C 1
ATOM 1717 O O . LEU A 1 236 ? -9.769 -2.225 15.855 1.00 84.69 236 LEU A O 1
ATOM 1721 N N . THR A 1 237 ? -8.885 -0.325 15.087 1.00 93.25 237 THR A N 1
ATOM 1722 C CA . THR A 1 237 ? -8.599 -0.914 13.775 1.00 93.25 237 THR A CA 1
ATOM 1723 C C . THR A 1 237 ? -7.327 -0.414 13.108 1.00 93.25 237 THR A C 1
ATOM 1725 O O . THR A 1 237 ? -6.996 0.760 13.215 1.00 93.25 237 THR A O 1
ATOM 1728 N N . ALA A 1 238 ? -6.649 -1.293 12.370 1.00 92.81 238 ALA A N 1
ATOM 1729 C CA . ALA A 1 238 ? -5.505 -0.980 11.516 1.00 92.81 238 ALA A CA 1
ATOM 1730 C C . ALA A 1 238 ? -5.605 -1.726 10.174 1.00 92.81 238 ALA A C 1
ATOM 1732 O O . ALA A 1 238 ? -6.383 -2.676 10.029 1.00 92.81 238 ALA A O 1
ATOM 1733 N N . SER A 1 239 ? -4.807 -1.290 9.204 1.00 91.94 239 SER A N 1
ATOM 1734 C CA . SER A 1 239 ? -4.645 -1.967 7.913 1.00 91.94 239 SER A CA 1
ATOM 1735 C C . SER A 1 239 ? -3.606 -3.092 8.015 1.00 91.94 239 SER A C 1
ATOM 1737 O O . SER A 1 239 ? -2.614 -2.959 8.728 1.00 91.94 239 SER A O 1
ATOM 1739 N N . LEU A 1 240 ? -3.834 -4.197 7.303 1.00 87.94 240 LEU A N 1
ATOM 1740 C CA . LEU A 1 240 ? -2.916 -5.338 7.165 1.00 87.94 240 LEU A CA 1
ATOM 1741 C C . LEU A 1 240 ? -2.043 -5.245 5.914 1.00 87.94 240 LEU A C 1
ATOM 1743 O O . LEU A 1 240 ? -1.039 -5.943 5.817 1.00 87.94 240 LEU A O 1
ATOM 1747 N N . ASP A 1 241 ? -2.460 -4.445 4.938 1.00 88.19 241 ASP A N 1
ATOM 1748 C CA . ASP A 1 241 ? -1.849 -4.367 3.621 1.00 88.19 241 ASP A CA 1
ATOM 1749 C C . ASP A 1 241 ? -1.227 -3.000 3.343 1.00 88.19 241 ASP A C 1
ATOM 1751 O O . ASP A 1 241 ? -1.674 -1.965 3.837 1.00 88.19 241 ASP A O 1
ATOM 1755 N N . ALA A 1 242 ? -0.217 -3.020 2.480 1.00 90.94 242 ALA A N 1
ATOM 1756 C CA . ALA A 1 242 ? 0.400 -1.849 1.886 1.00 90.94 242 ALA A CA 1
ATOM 1757 C C . ALA A 1 242 ? 0.529 -2.042 0.369 1.00 90.94 242 ALA A C 1
ATOM 1759 O O . ALA A 1 242 ? 0.242 -3.111 -0.175 1.00 90.94 242 ALA A O 1
ATOM 1760 N N . THR A 1 243 ? 0.965 -0.994 -0.326 1.00 90.56 243 THR A N 1
ATOM 1761 C CA . THR A 1 243 ? 1.221 -1.017 -1.769 1.00 90.56 243 THR A CA 1
ATOM 1762 C C . THR A 1 243 ? 2.709 -0.901 -2.076 1.00 90.56 243 THR A C 1
ATOM 1764 O O . THR A 1 243 ? 3.503 -0.374 -1.298 1.00 90.56 243 THR A O 1
ATOM 1767 N N . GLY A 1 244 ? 3.080 -1.402 -3.249 1.00 91.69 244 GLY A N 1
ATOM 1768 C CA . GLY A 1 244 ? 4.412 -1.313 -3.828 1.00 91.69 244 GLY A CA 1
ATOM 1769 C C . GLY A 1 244 ? 4.296 -1.243 -5.348 1.00 91.69 244 GLY A C 1
ATOM 1770 O O . GLY A 1 244 ? 3.334 -1.755 -5.923 1.00 91.69 244 GLY A O 1
ATOM 1771 N N . PHE A 1 245 ? 5.268 -0.616 -6.018 1.00 93.75 245 PHE A N 1
ATOM 1772 C CA . PHE A 1 245 ? 5.357 -0.695 -7.484 1.00 93.75 245 PHE A CA 1
ATOM 1773 C C . PHE A 1 245 ? 5.620 -2.138 -7.952 1.00 93.75 245 PHE A C 1
ATOM 1775 O O . PHE A 1 245 ? 5.059 -2.598 -8.946 1.00 93.75 245 PHE A O 1
ATOM 1782 N N . PHE A 1 246 ? 6.473 -2.851 -7.214 1.00 93.75 246 PHE A N 1
ATOM 1783 C CA . PHE A 1 246 ? 6.730 -4.277 -7.387 1.00 93.75 246 PHE A CA 1
ATOM 1784 C C . PHE A 1 246 ? 5.819 -5.031 -6.428 1.00 93.75 246 PHE A C 1
ATOM 1786 O O . PHE A 1 246 ? 5.827 -4.752 -5.231 1.00 93.75 246 PHE A O 1
ATOM 1793 N N . HIS A 1 247 ? 4.990 -5.928 -6.959 1.00 83.50 247 HIS A N 1
ATOM 1794 C CA . HIS A 1 247 ? 3.866 -6.483 -6.200 1.00 83.50 247 HIS A CA 1
ATOM 1795 C C . HIS A 1 247 ? 4.319 -7.336 -5.012 1.00 83.50 247 HIS A C 1
ATOM 1797 O O . HIS A 1 247 ? 3.734 -7.248 -3.939 1.00 83.50 247 HIS A O 1
ATOM 1803 N N . GLU A 1 248 ? 5.404 -8.085 -5.200 1.00 82.44 248 GLU A N 1
ATOM 1804 C CA . GLU A 1 248 ? 6.016 -8.938 -4.175 1.00 82.44 248 GLU A CA 1
ATOM 1805 C C . GLU A 1 248 ? 6.857 -8.139 -3.158 1.00 82.44 248 GLU A C 1
ATOM 1807 O O . GLU A 1 248 ? 7.265 -8.666 -2.127 1.00 82.44 248 GLU A O 1
ATOM 1812 N N . THR A 1 249 ? 7.093 -6.845 -3.412 1.00 87.62 249 THR A N 1
ATOM 1813 C CA . THR A 1 249 ? 7.948 -5.971 -2.592 1.00 87.62 249 THR A CA 1
ATOM 1814 C C . THR A 1 249 ? 7.164 -4.753 -2.100 1.00 87.62 249 THR A C 1
ATOM 1816 O O . THR A 1 249 ? 7.427 -3.604 -2.473 1.00 87.62 249 THR A O 1
ATOM 1819 N N . ALA A 1 250 ? 6.189 -5.006 -1.229 1.00 89.56 250 ALA A N 1
ATOM 1820 C CA . ALA A 1 250 ? 5.366 -3.985 -0.578 1.00 89.56 250 ALA A CA 1
ATOM 1821 C C . ALA A 1 250 ? 5.554 -4.016 0.956 1.00 89.56 250 ALA A C 1
ATOM 1823 O O . ALA A 1 250 ? 4.631 -4.390 1.677 1.00 89.56 250 ALA A O 1
ATOM 1824 N N . PRO A 1 251 ? 6.747 -3.657 1.478 1.00 88.06 251 PRO A N 1
ATOM 1825 C CA . PRO A 1 251 ? 7.085 -3.841 2.893 1.00 88.06 251 PRO A CA 1
ATOM 1826 C C . PRO A 1 251 ? 6.181 -3.057 3.853 1.00 88.06 251 PRO A C 1
ATOM 1828 O O . PRO A 1 251 ? 5.875 -3.555 4.933 1.00 88.06 251 PRO A O 1
ATOM 1831 N N . GLY A 1 252 ? 5.734 -1.853 3.472 1.00 90.19 252 GLY A N 1
ATOM 1832 C CA . GLY A 1 252 ? 4.689 -1.130 4.201 1.00 90.19 252 GLY A CA 1
ATOM 1833 C C . GLY A 1 252 ? 5.006 -0.844 5.668 1.00 90.19 252 GLY A C 1
ATOM 1834 O O . GLY A 1 252 ? 4.092 -0.865 6.497 1.00 90.19 252 GLY A O 1
ATOM 1835 N N . ALA A 1 253 ? 6.282 -0.645 6.010 1.00 87.69 253 ALA A N 1
ATOM 1836 C CA . ALA A 1 253 ? 6.736 -0.567 7.390 1.00 87.69 253 ALA A CA 1
ATOM 1837 C C . ALA A 1 253 ? 5.999 0.530 8.168 1.00 87.69 253 ALA A C 1
ATOM 1839 O O . ALA A 1 253 ? 5.456 0.248 9.239 1.00 87.69 253 ALA A O 1
ATOM 1840 N N . ASN A 1 254 ? 5.914 1.752 7.625 1.00 89.25 254 ASN A N 1
ATOM 1841 C CA . ASN A 1 254 ? 5.083 2.793 8.231 1.00 89.25 254 ASN A CA 1
ATOM 1842 C C . ASN A 1 254 ? 3.629 2.716 7.770 1.00 89.25 254 ASN A C 1
ATOM 1844 O O . ASN A 1 254 ? 2.723 2.948 8.567 1.00 89.25 254 ASN A O 1
ATOM 1848 N N . ALA A 1 255 ? 3.402 2.418 6.486 1.00 91.06 255 ALA A N 1
ATOM 1849 C CA . ALA A 1 255 ? 2.072 2.494 5.889 1.00 91.06 255 ALA A CA 1
ATOM 1850 C C . ALA A 1 255 ? 1.054 1.512 6.502 1.00 91.06 255 ALA A C 1
ATOM 1852 O O . ALA A 1 255 ? -0.140 1.811 6.491 1.00 91.06 255 ALA A O 1
ATOM 1853 N N . ALA A 1 256 ? 1.509 0.368 7.029 1.00 90.25 256 ALA A N 1
ATOM 1854 C CA . ALA A 1 256 ? 0.643 -0.663 7.605 1.00 90.25 256 ALA A CA 1
ATOM 1855 C C . ALA A 1 256 ? 1.226 -1.331 8.862 1.00 90.25 256 ALA A C 1
ATOM 1857 O O . ALA A 1 256 ? 0.543 -1.438 9.882 1.00 90.25 256 ALA A O 1
ATOM 1858 N N . VAL A 1 257 ? 2.489 -1.776 8.820 1.00 87.44 257 VAL A N 1
ATOM 1859 C CA . VAL A 1 257 ? 3.054 -2.660 9.857 1.00 87.44 257 VAL A CA 1
ATOM 1860 C C . VAL A 1 257 ? 3.150 -1.968 11.217 1.00 87.44 257 VAL A C 1
ATOM 1862 O O . VAL A 1 257 ? 2.770 -2.561 12.225 1.00 87.44 257 VAL A O 1
ATOM 1865 N N . ALA A 1 258 ? 3.607 -0.714 11.273 1.00 84.38 258 ALA A N 1
ATOM 1866 C CA . ALA A 1 258 ? 3.693 0.041 12.525 1.00 84.38 258 ALA A CA 1
ATOM 1867 C C . ALA A 1 258 ? 2.327 0.150 13.230 1.00 84.38 258 ALA A C 1
ATOM 1869 O O . ALA A 1 258 ? 2.222 -0.073 14.437 1.00 84.38 258 ALA A O 1
ATOM 1870 N N . SER A 1 259 ? 1.274 0.433 12.464 1.00 87.62 259 SER A N 1
ATOM 1871 C CA . SER A 1 259 ? -0.106 0.537 12.945 1.00 87.62 259 SER A CA 1
ATOM 1872 C C . SER A 1 259 ? -0.642 -0.806 13.427 1.00 87.62 259 SER A C 1
ATOM 1874 O O . SER A 1 259 ? -1.236 -0.888 14.502 1.00 87.62 259 SER A O 1
ATOM 1876 N N . LEU A 1 260 ? -0.399 -1.866 12.652 1.00 86.38 260 LEU A N 1
ATOM 1877 C CA . LEU A 1 260 ? -0.760 -3.236 13.001 1.00 86.38 260 LEU A CA 1
ATOM 1878 C C . LEU A 1 260 ? -0.127 -3.654 14.332 1.00 86.38 260 LEU A C 1
ATOM 1880 O O . LEU A 1 260 ? -0.830 -4.127 15.225 1.00 86.38 260 LEU A O 1
ATOM 1884 N N . VAL A 1 261 ? 1.183 -3.441 14.482 1.00 82.62 261 VAL A N 1
ATOM 1885 C CA . VAL A 1 261 ? 1.921 -3.772 15.707 1.00 82.62 261 VAL A CA 1
ATOM 1886 C C . VAL A 1 261 ? 1.364 -3.002 16.900 1.00 82.62 261 VAL A C 1
ATOM 1888 O O . VAL A 1 261 ? 1.145 -3.605 17.946 1.00 82.62 261 VAL A O 1
ATOM 1891 N N . ALA A 1 262 ? 1.061 -1.709 16.754 1.00 79.31 262 ALA A N 1
ATOM 1892 C CA . ALA A 1 262 ? 0.483 -0.932 17.849 1.00 79.31 262 ALA A CA 1
ATOM 1893 C C . ALA A 1 262 ? -0.913 -1.414 18.263 1.00 79.31 262 ALA A C 1
ATOM 1895 O O . ALA A 1 262 ? -1.196 -1.485 19.456 1.00 79.31 262 ALA A O 1
ATOM 1896 N N . VAL A 1 263 ? -1.776 -1.793 17.312 1.00 81.56 263 VAL A N 1
ATOM 1897 C CA . VAL A 1 263 ? -3.094 -2.366 17.636 1.00 81.56 263 VAL A CA 1
ATOM 1898 C C . VAL A 1 263 ? -2.949 -3.704 18.357 1.00 81.56 263 VAL A C 1
ATOM 1900 O O . VAL A 1 263 ? -3.597 -3.911 19.381 1.00 81.56 263 VAL A O 1
ATOM 1903 N N . LEU A 1 264 ? -2.095 -4.599 17.855 1.00 83.31 264 LEU A N 1
ATOM 1904 C CA . LEU A 1 264 ? -1.870 -5.908 18.471 1.00 83.31 264 LEU A CA 1
ATOM 1905 C C . LEU A 1 264 ? -1.284 -5.783 19.876 1.00 83.31 264 LEU A C 1
ATOM 1907 O O . LEU A 1 264 ? -1.746 -6.458 20.789 1.00 83.31 264 LEU A O 1
ATOM 1911 N N . ALA A 1 265 ? -0.321 -4.889 20.063 1.00 77.25 265 ALA A N 1
ATOM 1912 C CA . ALA A 1 265 ? 0.299 -4.672 21.357 1.00 77.25 265 ALA A CA 1
ATOM 1913 C C . ALA A 1 265 ? -0.644 -3.983 22.355 1.00 77.25 265 ALA A C 1
ATOM 1915 O O . ALA A 1 265 ? -0.635 -4.318 23.533 1.00 77.25 265 ALA A O 1
ATOM 1916 N N . ALA A 1 266 ? -1.522 -3.082 21.898 1.00 74.81 266 ALA A N 1
ATOM 1917 C CA . ALA A 1 266 ? -2.577 -2.531 22.748 1.00 74.81 266 ALA A CA 1
ATOM 1918 C C . ALA A 1 266 ? -3.564 -3.620 23.204 1.00 74.81 266 ALA A C 1
ATOM 1920 O O . ALA A 1 266 ? -3.983 -3.628 24.360 1.00 74.81 266 ALA A O 1
ATOM 1921 N N . VAL A 1 267 ? -3.927 -4.552 22.314 1.00 79.06 267 VAL A N 1
ATOM 1922 C CA . VAL A 1 267 ? -4.765 -5.709 22.666 1.00 79.06 267 VAL A CA 1
ATOM 1923 C C . VAL A 1 267 ? -4.045 -6.613 23.668 1.00 79.06 267 VAL A C 1
ATOM 1925 O O . VAL A 1 267 ? -4.645 -6.975 24.678 1.00 79.06 267 VAL A O 1
ATOM 1928 N N . ASP A 1 268 ? -2.773 -6.936 23.424 1.00 79.56 268 ASP A N 1
ATOM 1929 C CA . ASP A 1 268 ? -1.952 -7.749 24.325 1.00 79.56 268 ASP A CA 1
ATOM 1930 C C . ASP A 1 268 ? -1.833 -7.107 25.713 1.00 79.56 268 ASP A C 1
ATOM 1932 O O . ASP A 1 268 ? -2.159 -7.741 26.711 1.00 79.56 268 ASP A O 1
ATOM 1936 N N . ALA A 1 269 ? -1.509 -5.815 25.791 1.00 72.88 269 ALA A N 1
ATOM 1937 C CA . ALA A 1 269 ? -1.400 -5.088 27.055 1.00 72.88 269 ALA A CA 1
ATOM 1938 C C . ALA A 1 269 ? -2.700 -5.118 27.883 1.00 72.88 269 ALA A C 1
ATOM 1940 O O . ALA A 1 269 ? -2.653 -5.190 29.110 1.00 72.88 269 ALA A O 1
ATOM 1941 N N . ILE A 1 270 ? -3.867 -5.089 27.228 1.00 72.62 270 ILE A N 1
ATOM 1942 C CA . ILE A 1 270 ? -5.172 -5.169 27.902 1.00 72.62 270 ILE A CA 1
ATOM 1943 C C . ILE A 1 270 ? -5.463 -6.590 28.400 1.00 72.62 270 ILE A C 1
ATOM 1945 O O . ILE A 1 270 ? -6.004 -6.757 29.493 1.00 72.62 270 ILE A O 1
ATOM 1949 N N . VAL A 1 271 ? -5.173 -7.608 27.589 1.00 77.19 271 VAL A N 1
ATOM 1950 C CA . VAL A 1 271 ? -5.541 -9.004 27.883 1.00 77.19 271 VAL A CA 1
ATOM 1951 C C . VAL A 1 271 ? -4.550 -9.663 28.844 1.00 77.19 271 VAL A C 1
ATOM 1953 O O . VAL A 1 271 ? -4.954 -10.488 29.664 1.00 77.19 271 VAL A O 1
ATOM 1956 N N . SER A 1 272 ? -3.278 -9.281 28.775 1.00 78.62 272 SER A N 1
ATOM 1957 C CA . SER A 1 272 ? -2.196 -9.839 29.587 1.00 78.62 272 SER A CA 1
ATOM 1958 C C . SER A 1 272 ? -2.158 -9.272 31.011 1.00 78.62 272 SER A C 1
ATOM 1960 O O . SER A 1 272 ? -1.554 -9.886 31.889 1.00 78.62 272 SER A O 1
ATOM 1962 N N . ASP A 1 273 ? -2.841 -8.153 31.287 1.00 76.62 273 ASP A N 1
ATOM 1963 C CA . ASP A 1 273 ? -3.084 -7.667 32.651 1.00 76.62 273 ASP A CA 1
ATOM 1964 C C . ASP A 1 273 ? -4.362 -8.314 33.233 1.00 76.62 273 ASP A C 1
ATOM 1966 O O . ASP A 1 273 ? -5.474 -7.975 32.813 1.00 76.62 273 ASP A O 1
ATOM 1970 N N . PRO A 1 274 ? -4.265 -9.197 34.250 1.00 79.50 274 PRO A N 1
ATOM 1971 C CA . PRO A 1 274 ? -5.433 -9.863 34.832 1.00 79.50 274 PRO A CA 1
ATOM 1972 C C . PRO A 1 274 ? -6.459 -8.899 35.449 1.00 79.50 274 PRO A C 1
ATOM 1974 O O . PRO A 1 274 ? -7.659 -9.203 35.488 1.00 79.50 274 PRO A O 1
ATOM 1977 N N . ALA A 1 275 ? -6.018 -7.738 35.945 1.00 79.00 275 ALA A N 1
ATOM 1978 C CA . ALA A 1 275 ? -6.903 -6.729 36.513 1.00 79.00 275 ALA A CA 1
ATOM 1979 C C . ALA A 1 275 ? -7.737 -6.050 35.420 1.00 79.00 275 ALA A C 1
ATOM 1981 O O . ALA A 1 275 ? -8.937 -5.856 35.613 1.00 79.00 275 ALA A O 1
ATOM 1982 N N . LEU A 1 276 ? -7.139 -5.751 34.264 1.00 73.38 276 LEU A N 1
ATOM 1983 C CA . LEU A 1 276 ? -7.860 -5.205 33.111 1.00 73.38 276 LEU A CA 1
ATOM 1984 C C . LEU A 1 276 ? -8.735 -6.274 32.446 1.00 73.38 276 LEU A C 1
ATOM 1986 O O . LEU A 1 276 ? -9.923 -6.043 32.214 1.00 73.38 276 LEU A O 1
ATOM 1990 N N . ALA A 1 277 ? -8.192 -7.471 32.221 1.00 76.19 277 ALA A N 1
ATOM 1991 C CA . ALA A 1 277 ? -8.894 -8.572 31.571 1.00 76.19 277 ALA A CA 1
ATOM 1992 C C . ALA A 1 277 ? -10.166 -8.995 32.328 1.00 76.19 277 ALA A C 1
ATOM 1994 O O . ALA A 1 277 ? -11.214 -9.220 31.717 1.00 76.19 277 ALA A O 1
ATOM 1995 N N . SER A 1 278 ? -10.119 -9.038 33.665 1.00 79.56 278 SER A N 1
ATOM 1996 C CA . SER A 1 278 ? -11.291 -9.363 34.496 1.00 79.56 278 SER A CA 1
ATOM 1997 C C . SER A 1 278 ? -12.386 -8.286 34.471 1.00 79.56 278 SER A C 1
ATOM 1999 O O . SER A 1 278 ? -13.555 -8.597 34.713 1.00 79.56 278 SER A O 1
ATOM 2001 N N . GLN A 1 279 ? -12.049 -7.039 34.127 1.00 77.44 279 GLN A N 1
ATOM 2002 C CA . GLN A 1 279 ? -13.001 -5.930 34.015 1.00 77.44 279 GLN A CA 1
ATOM 2003 C C . GLN A 1 279 ? -13.695 -5.860 32.647 1.00 77.44 279 GLN A C 1
ATOM 2005 O O . GLN A 1 279 ? -14.777 -5.285 32.547 1.00 77.44 279 GLN A O 1
ATOM 2010 N N . LEU A 1 280 ? -13.148 -6.475 31.592 1.00 74.19 280 LEU A N 1
ATOM 2011 C CA . LEU A 1 280 ? -13.698 -6.375 30.228 1.00 74.19 280 LEU A CA 1
ATOM 2012 C C . LEU A 1 280 ? -15.182 -6.770 30.141 1.00 74.19 280 LEU A C 1
ATOM 2014 O O . LEU A 1 280 ? -15.979 -6.098 29.483 1.00 74.19 280 LEU A O 1
ATOM 2018 N N . GLY A 1 281 ? -15.577 -7.820 30.865 1.00 74.00 281 GLY A N 1
ATOM 2019 C CA . GLY A 1 281 ? -16.962 -8.294 30.899 1.00 74.00 281 GLY A CA 1
ATOM 2020 C C . GLY A 1 281 ? -17.945 -7.349 31.605 1.00 74.00 281 GLY A C 1
ATOM 2021 O O . GLY A 1 281 ? -19.144 -7.425 31.326 1.00 74.00 281 GLY A O 1
ATOM 2022 N N . SER A 1 282 ? -17.464 -6.466 32.491 1.00 78.56 282 SER A N 1
ATOM 2023 C CA . SER A 1 282 ? -18.280 -5.517 33.268 1.00 78.56 282 SER A CA 1
ATOM 2024 C C . SER A 1 282 ? -18.330 -4.108 32.671 1.00 78.56 282 SER A C 1
ATOM 2026 O O . SER A 1 282 ? -19.161 -3.303 33.093 1.00 78.56 282 SER A O 1
ATOM 2028 N N . LEU A 1 283 ? -17.491 -3.809 31.671 1.00 77.88 283 LEU A N 1
ATOM 2029 C CA . LEU A 1 283 ? -17.525 -2.534 30.952 1.00 77.88 283 LEU A CA 1
ATOM 2030 C C . LEU A 1 283 ? -18.911 -2.273 30.334 1.00 77.88 283 LEU A C 1
ATOM 2032 O O . LEU A 1 283 ? -19.632 -3.220 30.029 1.00 77.88 283 LEU A O 1
ATOM 2036 N N . PRO A 1 284 ? -19.295 -1.010 30.084 1.00 78.94 284 PRO A N 1
ATOM 2037 C CA . PRO A 1 284 ? -20.560 -0.683 29.422 1.00 78.94 284 PRO A CA 1
ATOM 2038 C C . PRO A 1 284 ? -20.545 -0.970 27.914 1.00 78.94 284 PRO A C 1
ATOM 2040 O O . PRO A 1 284 ? -21.600 -1.210 27.334 1.00 78.94 284 PRO A O 1
ATOM 2043 N N . ASN A 1 285 ? -19.363 -0.999 27.286 1.00 78.25 285 ASN A N 1
ATOM 2044 C CA . ASN A 1 285 ? -19.187 -1.296 25.863 1.00 78.25 285 ASN A CA 1
ATOM 2045 C C . ASN A 1 285 ? -18.284 -2.513 25.660 1.00 78.25 285 ASN A C 1
ATOM 2047 O O . ASN A 1 285 ? -17.401 -2.779 26.475 1.00 78.25 285 ASN A O 1
ATOM 2051 N N . THR A 1 286 ? -18.548 -3.278 24.606 1.00 79.38 286 THR A N 1
ATOM 2052 C CA . THR A 1 286 ? -17.725 -4.420 24.212 1.00 79.38 286 THR A CA 1
ATOM 2053 C C . THR A 1 286 ? -16.554 -3.919 23.390 1.00 79.38 286 THR A C 1
ATOM 2055 O O . THR A 1 286 ? -16.748 -3.204 22.408 1.00 79.38 286 THR A O 1
ATOM 2058 N N . ALA A 1 287 ? -15.346 -4.293 23.794 1.00 78.75 287 ALA A N 1
ATOM 2059 C CA . ALA A 1 287 ? -14.137 -3.939 23.073 1.00 78.75 287 ALA A CA 1
ATOM 2060 C C . ALA A 1 287 ? -13.893 -4.939 21.933 1.00 78.75 287 ALA A C 1
ATOM 2062 O O . ALA A 1 287 ? -13.884 -6.160 22.140 1.00 78.75 287 ALA A O 1
ATOM 2063 N N . LEU A 1 288 ? -13.727 -4.404 20.727 1.00 83.94 288 LEU A N 1
ATOM 2064 C CA . LEU A 1 288 ? -13.443 -5.138 19.500 1.00 83.94 288 LEU A CA 1
ATOM 2065 C C . LEU A 1 288 ? -12.139 -4.644 18.874 1.00 83.94 288 LEU A C 1
ATOM 2067 O O . LEU A 1 288 ? -11.739 -3.494 19.062 1.00 83.94 288 LEU A O 1
ATOM 2071 N N . PHE A 1 289 ? -11.528 -5.490 18.054 1.00 85.69 289 PHE A N 1
ATOM 2072 C CA . PHE A 1 289 ? -10.476 -5.071 17.140 1.00 85.69 289 PHE A CA 1
ATOM 2073 C C . PHE A 1 289 ? -10.730 -5.599 15.727 1.00 85.69 289 PHE A C 1
ATOM 2075 O O . PHE A 1 289 ? -11.287 -6.686 15.557 1.00 85.69 289 PHE A O 1
ATOM 2082 N N . PHE A 1 290 ? -10.311 -4.830 14.722 1.00 87.81 290 PHE A N 1
ATOM 2083 C CA . PHE A 1 290 ? -10.379 -5.200 13.309 1.00 87.81 290 PHE A CA 1
ATOM 2084 C C . PHE A 1 290 ? -9.054 -4.920 12.612 1.00 87.81 290 PHE A C 1
ATOM 2086 O O . PHE A 1 290 ? -8.526 -3.813 12.682 1.00 87.81 290 PHE A O 1
ATOM 2093 N N . LEU A 1 291 ? -8.558 -5.895 11.870 1.00 91.31 291 LEU A N 1
ATOM 2094 C CA . LEU A 1 291 ? -7.385 -5.779 11.023 1.00 91.31 291 LEU A CA 1
ATOM 2095 C C . LEU A 1 291 ? -7.845 -6.030 9.588 1.00 91.31 291 LEU A C 1
ATOM 2097 O O . LEU A 1 291 ? -8.212 -7.153 9.232 1.00 91.31 291 LEU A O 1
ATOM 2101 N N . PHE A 1 292 ? -7.926 -4.968 8.791 1.00 88.31 292 PHE A N 1
ATOM 2102 C CA . PHE A 1 292 ? -8.520 -5.031 7.458 1.00 88.31 292 PHE A CA 1
ATOM 2103 C C . PHE A 1 292 ? -7.463 -5.243 6.386 1.00 88.31 292 PHE A C 1
ATOM 2105 O O . PHE A 1 292 ? -6.414 -4.614 6.417 1.00 88.31 292 PHE A O 1
ATOM 2112 N N . THR A 1 293 ? -7.761 -6.110 5.424 1.00 88.62 293 THR A N 1
ATOM 2113 C CA . THR A 1 293 ? -6.938 -6.306 4.226 1.00 88.62 293 THR A CA 1
ATOM 2114 C C . THR A 1 293 ? -7.587 -5.664 3.004 1.00 88.62 293 THR A C 1
ATOM 2116 O O . THR A 1 293 ? -8.814 -5.560 2.917 1.00 88.62 293 THR A O 1
ATOM 2119 N N . GLY A 1 294 ? -6.768 -5.278 2.031 1.00 84.31 294 GLY A N 1
ATOM 2120 C CA . GLY A 1 294 ? -7.200 -4.581 0.826 1.00 84.31 294 GLY A CA 1
ATOM 2121 C C . GLY A 1 294 ? -7.591 -3.128 1.087 1.00 84.31 294 GLY A C 1
ATOM 2122 O O . GLY A 1 294 ? -8.320 -2.542 0.281 1.00 84.31 294 GLY A O 1
ATOM 2123 N N . GLU A 1 295 ? -7.142 -2.536 2.195 1.00 89.56 295 GLU A N 1
ATOM 2124 C CA . GLU A 1 295 ? -7.426 -1.139 2.497 1.00 89.56 295 GLU A CA 1
ATOM 2125 C C . GLU A 1 295 ? -6.735 -0.204 1.508 1.00 89.56 295 GLU A C 1
ATOM 2127 O O . GLU A 1 295 ? -7.361 0.746 1.035 1.00 89.56 295 GLU A O 1
ATOM 2132 N N . ALA A 1 296 ? -5.512 -0.534 1.083 1.00 89.06 296 ALA A N 1
ATOM 2133 C CA . ALA A 1 296 ? -4.787 0.231 0.073 1.00 89.06 296 ALA A CA 1
ATOM 2134 C C . ALA A 1 296 ? -5.413 0.119 -1.335 1.00 89.06 296 ALA A C 1
ATOM 2136 O O . ALA A 1 296 ? -5.124 0.925 -2.219 1.00 89.06 296 ALA A O 1
ATOM 2137 N N . TRP A 1 297 ? -6.338 -0.828 -1.535 1.00 86.31 297 TRP A N 1
ATOM 2138 C CA . TRP A 1 297 ? -7.046 -1.084 -2.793 1.00 86.31 297 TRP A CA 1
ATOM 2139 C C . TRP A 1 297 ? -8.523 -0.676 -2.734 1.00 86.31 297 TRP A C 1
ATOM 2141 O O . TRP A 1 297 ? -9.418 -1.403 -3.167 1.00 86.31 297 TRP A O 1
ATOM 2151 N N . GLY A 1 298 ? -8.784 0.531 -2.227 1.00 85.25 298 GLY A N 1
ATOM 2152 C CA . GLY A 1 298 ? -10.130 1.105 -2.201 1.00 85.25 298 GLY A CA 1
ATOM 2153 C C . GLY A 1 298 ? -10.966 0.662 -1.008 1.00 85.25 298 GLY A C 1
ATOM 2154 O O . GLY A 1 298 ? -12.192 0.582 -1.143 1.00 85.25 298 GLY A O 1
ATOM 2155 N N . GLU A 1 299 ? -10.308 0.414 0.131 1.00 88.69 299 GLU A N 1
ATOM 2156 C CA . GLU A 1 299 ? -10.953 0.076 1.407 1.00 88.69 299 GLU A CA 1
ATOM 2157 C C . GLU A 1 299 ? -11.773 -1.209 1.314 1.00 88.69 299 GLU A C 1
ATOM 2159 O O . GLU A 1 299 ? -12.897 -1.313 1.805 1.00 88.69 299 GLU A O 1
ATOM 2164 N N . LEU A 1 300 ? -11.233 -2.189 0.589 1.00 84.38 300 LEU A N 1
ATOM 2165 C CA . LEU A 1 300 ? -11.966 -3.385 0.207 1.00 84.38 300 LEU A CA 1
ATOM 2166 C C . LEU A 1 300 ? -12.445 -4.161 1.436 1.00 84.38 300 LEU A C 1
ATOM 2168 O O . LEU A 1 300 ? -13.613 -4.550 1.485 1.00 84.38 300 LEU A O 1
ATOM 2172 N N . GLY A 1 301 ? -11.581 -4.359 2.432 1.00 83.69 301 GLY A N 1
ATOM 2173 C CA . GLY A 1 301 ? -11.884 -5.136 3.628 1.00 83.69 301 GLY A CA 1
ATOM 2174 C C . GLY A 1 301 ? -12.948 -4.480 4.501 1.00 83.69 301 GLY A C 1
ATOM 2175 O O . GLY A 1 301 ? -13.945 -5.121 4.851 1.00 83.69 301 GLY A O 1
ATOM 2176 N N . SER A 1 302 ? -12.765 -3.203 4.828 1.00 87.69 302 SER A N 1
ATOM 2177 C CA . SER A 1 302 ? -13.685 -2.449 5.684 1.00 87.69 302 SER A CA 1
ATOM 2178 C C . SER A 1 302 ? -15.050 -2.245 5.020 1.00 87.69 302 SER A C 1
ATOM 2180 O O . SER A 1 302 ? -16.090 -2.489 5.640 1.00 87.69 302 SER A O 1
ATOM 2182 N N . ARG A 1 303 ? -15.088 -1.920 3.722 1.00 86.44 303 ARG A N 1
ATOM 2183 C CA . ARG A 1 303 ? -16.347 -1.809 2.965 1.00 86.44 303 ARG A CA 1
ATOM 2184 C C . ARG A 1 303 ? -17.045 -3.153 2.821 1.00 86.44 303 ARG A C 1
ATOM 2186 O O . ARG A 1 303 ? -18.276 -3.214 2.907 1.00 86.44 303 ARG A O 1
ATOM 2193 N N . ARG A 1 304 ? -16.287 -4.239 2.618 1.00 83.38 304 ARG A N 1
ATOM 2194 C CA . ARG A 1 304 ? -16.853 -5.589 2.535 1.00 83.38 304 ARG A CA 1
ATOM 2195 C C . ARG A 1 304 ? -17.501 -5.992 3.851 1.00 83.38 304 ARG A C 1
ATOM 2197 O O . ARG A 1 304 ? -18.607 -6.519 3.805 1.00 83.38 304 ARG A O 1
ATOM 2204 N N . LEU A 1 305 ? -16.880 -5.698 4.996 1.00 82.25 305 LEU A N 1
ATOM 2205 C CA . LEU A 1 305 ? -17.484 -5.939 6.309 1.00 82.25 305 LEU A CA 1
ATOM 2206 C C . LEU A 1 305 ? -18.837 -5.226 6.438 1.00 82.25 305 LEU A C 1
ATOM 2208 O O . LEU A 1 305 ? -19.830 -5.869 6.772 1.00 82.25 305 LEU A O 1
ATOM 2212 N N . LEU A 1 306 ? -18.887 -3.926 6.136 1.00 81.38 306 LEU A N 1
ATOM 2213 C CA . LEU A 1 306 ? -20.111 -3.121 6.241 1.00 81.38 306 LEU A CA 1
ATOM 2214 C C . LEU A 1 306 ? -21.202 -3.572 5.265 1.00 81.38 306 LEU A C 1
ATOM 2216 O O . LEU A 1 306 ? -22.387 -3.488 5.575 1.00 81.38 306 LEU A O 1
ATOM 2220 N N . THR A 1 307 ? -20.805 -4.094 4.105 1.00 77.38 307 THR A N 1
ATOM 2221 C CA . THR A 1 307 ? -21.737 -4.649 3.117 1.00 77.38 307 THR A CA 1
ATOM 2222 C C . THR A 1 307 ? -22.245 -6.033 3.523 1.00 77.38 307 THR A C 1
ATOM 2224 O O . THR A 1 307 ? -23.406 -6.340 3.283 1.00 77.38 307 THR A O 1
ATOM 2227 N N . ASP A 1 308 ? -21.410 -6.875 4.139 1.00 70.94 308 ASP A N 1
ATOM 2228 C CA . ASP A 1 308 ? -21.748 -8.265 4.469 1.00 70.94 308 ASP A CA 1
ATOM 2229 C C . ASP A 1 308 ? -22.470 -8.430 5.805 1.00 70.94 308 ASP A C 1
ATOM 2231 O O . ASP A 1 308 ? -23.339 -9.300 5.923 1.00 70.94 308 ASP A O 1
ATOM 2235 N N . ALA A 1 309 ? -22.122 -7.621 6.809 1.00 64.94 309 ALA A N 1
ATOM 2236 C CA . ALA A 1 309 ? -22.676 -7.709 8.159 1.00 64.94 309 ALA A CA 1
ATOM 2237 C C . ALA A 1 309 ? -24.221 -7.665 8.209 1.00 64.94 309 ALA A C 1
ATOM 2239 O O . ALA A 1 309 ? -24.800 -8.424 8.990 1.00 64.94 309 ALA A O 1
ATOM 2240 N N . PRO A 1 310 ? -24.929 -6.887 7.362 1.00 63.94 310 PRO A N 1
ATOM 2241 C CA . PRO A 1 310 ? -26.388 -6.939 7.292 1.00 63.94 310 PRO A CA 1
ATOM 2242 C C . PRO A 1 310 ? -26.972 -8.287 6.851 1.00 63.94 310 PRO A C 1
ATOM 2244 O O . PRO A 1 310 ? -28.066 -8.657 7.285 1.00 63.94 310 PRO A O 1
ATOM 2247 N N . PHE A 1 311 ? -26.268 -9.028 5.992 1.00 58.69 311 PHE A N 1
ATOM 2248 C CA . PHE A 1 311 ? -26.842 -10.158 5.255 1.00 58.69 311 PHE A CA 1
ATOM 2249 C C . PHE A 1 311 ? -26.304 -11.525 5.692 1.00 58.69 311 PHE A C 1
ATOM 2251 O O . PHE A 1 311 ? -26.981 -12.538 5.488 1.00 58.69 311 PHE A O 1
ATOM 2258 N N . LYS A 1 312 ? -25.118 -11.592 6.310 1.00 60.00 312 LYS A N 1
ATOM 2259 C CA . LYS A 1 312 ? -24.557 -12.858 6.802 1.00 60.00 312 LYS A CA 1
ATOM 2260 C C . LYS A 1 312 ? -25.255 -13.309 8.090 1.00 60.00 312 LYS A C 1
ATOM 2262 O O . LYS A 1 312 ? -25.420 -12.545 9.033 1.00 60.00 312 LYS A O 1
ATOM 2267 N N . ARG A 1 313 ? -25.661 -14.585 8.118 1.00 52.78 313 ARG A N 1
ATOM 2268 C CA . ARG A 1 313 ? -26.359 -15.241 9.246 1.00 52.78 313 ARG A CA 1
ATOM 2269 C C . ARG A 1 313 ? -25.456 -16.157 10.079 1.00 52.78 313 ARG A C 1
ATOM 2271 O O . ARG A 1 313 ? -25.957 -16.968 10.848 1.00 52.78 313 ARG A O 1
ATOM 2278 N N . ASP A 1 314 ? -24.143 -16.068 9.894 1.00 58.31 314 ASP A N 1
ATOM 2279 C CA . ASP A 1 314 ? -23.178 -16.753 10.757 1.00 58.31 314 ASP A CA 1
ATOM 2280 C C . ASP A 1 314 ? -23.277 -16.167 12.173 1.00 58.31 314 ASP A C 1
ATOM 2282 O O . ASP A 1 314 ? -23.342 -14.948 12.315 1.00 58.31 314 ASP A O 1
ATOM 2286 N N . LEU A 1 315 ? -23.285 -17.015 13.206 1.00 52.53 315 LEU A N 1
ATOM 2287 C CA . LEU A 1 315 ? -23.367 -16.618 14.616 1.00 52.53 315 LEU A CA 1
ATOM 2288 C C . LEU A 1 315 ? -22.320 -15.560 14.996 1.00 52.53 315 LEU A C 1
ATOM 2290 O O . LEU A 1 315 ? -22.633 -14.640 15.746 1.00 52.53 315 LEU A O 1
ATOM 2294 N N . ARG A 1 316 ? -21.121 -15.606 14.403 1.00 60.28 316 ARG A N 1
ATOM 2295 C CA . ARG A 1 316 ? -20.068 -14.602 14.636 1.00 60.28 316 ARG A CA 1
ATOM 2296 C C . ARG A 1 316 ? -20.416 -13.236 14.038 1.00 60.28 316 ARG A C 1
ATOM 2298 O O . ARG A 1 316 ? -20.124 -12.204 14.628 1.00 60.28 316 ARG A O 1
ATOM 2305 N N . PHE A 1 317 ? -21.060 -13.216 12.873 1.00 57.44 317 PHE A N 1
ATOM 2306 C CA . PHE A 1 317 ? -21.520 -11.975 12.242 1.00 57.44 317 PHE A CA 1
ATOM 2307 C C . PHE A 1 317 ? -22.851 -11.491 12.828 1.00 57.44 317 PHE A C 1
ATOM 2309 O O . PHE A 1 317 ? -23.082 -10.288 12.860 1.00 57.44 317 PHE A O 1
ATOM 2316 N N . LEU A 1 318 ? -23.686 -12.392 13.357 1.00 54.31 318 LEU A N 1
ATOM 2317 C CA . LEU A 1 318 ? -24.874 -12.061 14.146 1.00 54.31 318 LEU A CA 1
ATOM 2318 C C . LEU A 1 318 ? -24.486 -11.307 15.428 1.00 54.31 318 LEU A C 1
ATOM 2320 O O . LEU A 1 318 ? -25.102 -10.289 15.724 1.00 54.31 318 LEU A O 1
ATOM 2324 N N . GLU A 1 319 ? -23.420 -11.725 16.127 1.00 60.66 319 GLU A N 1
ATOM 2325 C CA . GLU A 1 319 ? -22.868 -10.988 17.280 1.00 60.66 319 GLU A CA 1
ATOM 2326 C C . GLU A 1 319 ? -22.504 -9.538 16.921 1.00 60.66 319 GLU A C 1
ATOM 2328 O O . GLU A 1 319 ? -22.778 -8.638 17.706 1.00 60.66 319 GLU A O 1
ATOM 2333 N N . LEU A 1 320 ? -21.908 -9.289 15.750 1.00 66.00 320 LEU A N 1
ATOM 2334 C CA . LEU A 1 320 ? -21.597 -7.931 15.283 1.00 66.00 320 LEU A CA 1
ATOM 2335 C C . LEU A 1 320 ? -22.841 -7.166 14.822 1.00 66.00 320 LEU A C 1
ATOM 2337 O O . LEU A 1 320 ? -22.945 -5.968 15.060 1.00 66.00 320 LEU A O 1
ATOM 2341 N N . ARG A 1 321 ? -23.778 -7.850 14.161 1.00 63.53 321 ARG A N 1
ATOM 2342 C CA . ARG A 1 321 ? -24.983 -7.260 13.567 1.00 63.53 321 ARG A CA 1
ATOM 2343 C C . ARG A 1 321 ? -25.960 -6.730 14.608 1.00 63.53 321 ARG A C 1
ATOM 2345 O O . ARG A 1 321 ? -26.562 -5.684 14.399 1.00 63.53 321 ARG A O 1
ATOM 2352 N N . GLU A 1 322 ? -26.143 -7.462 15.701 1.00 62.66 322 GLU A N 1
ATOM 2353 C CA . GLU A 1 322 ? -27.050 -7.051 16.778 1.00 62.66 322 GLU A CA 1
ATOM 2354 C C . GLU A 1 322 ? -26.411 -5.984 17.695 1.00 62.66 322 GLU A C 1
ATOM 2356 O O . GLU A 1 322 ? -27.095 -5.349 18.497 1.00 62.66 322 GLU A O 1
ATOM 2361 N N . ARG A 1 323 ? -25.101 -5.725 17.559 1.00 73.25 323 ARG A N 1
ATOM 2362 C CA . ARG A 1 323 ? -24.383 -4.705 18.333 1.00 73.25 323 ARG A CA 1
ATOM 2363 C C . ARG A 1 323 ? -24.326 -3.378 17.591 1.00 73.25 323 ARG A C 1
ATOM 2365 O O . ARG A 1 323 ? -23.891 -3.284 16.448 1.00 73.25 323 ARG A O 1
ATOM 2372 N N . ARG A 1 324 ? -24.649 -2.301 18.304 1.00 78.62 324 ARG A N 1
ATOM 2373 C CA . ARG A 1 324 ? -24.401 -0.942 17.821 1.00 78.62 324 ARG A CA 1
ATOM 2374 C C . ARG A 1 324 ? -22.932 -0.578 18.028 1.00 78.62 324 ARG A C 1
ATOM 2376 O O . ARG A 1 324 ? -22.514 -0.373 19.166 1.00 78.62 324 ARG A O 1
ATOM 2383 N N . LEU A 1 325 ? -22.167 -0.443 16.948 1.00 80.81 325 LEU A N 1
ATOM 2384 C CA . LEU A 1 325 ? -20.838 0.170 17.002 1.00 80.81 325 LEU A CA 1
ATOM 2385 C C . LEU A 1 325 ? -20.994 1.672 17.293 1.00 80.81 325 LEU A C 1
ATOM 2387 O O . LEU A 1 325 ? -21.621 2.391 16.518 1.00 80.81 325 LEU A O 1
ATOM 2391 N N . THR A 1 326 ? -20.481 2.141 18.429 1.00 81.31 326 THR A N 1
ATOM 2392 C CA . THR A 1 326 ? -20.608 3.544 18.868 1.00 81.31 326 THR A CA 1
ATOM 2393 C C . THR A 1 326 ? -19.364 4.358 18.564 1.00 81.31 326 THR A C 1
ATOM 2395 O O . THR A 1 326 ? -19.483 5.526 18.190 1.00 81.31 326 THR A O 1
ATOM 2398 N N . THR A 1 327 ? -18.192 3.733 18.676 1.00 81.88 327 THR A N 1
ATOM 2399 C CA . THR A 1 327 ? -16.891 4.387 18.516 1.00 81.88 327 THR A CA 1
ATOM 2400 C C . THR A 1 327 ? -15.940 3.490 17.731 1.00 81.88 327 THR A C 1
ATOM 2402 O O . THR A 1 327 ? -15.803 2.308 18.047 1.00 81.88 327 THR A O 1
ATOM 2405 N N . LEU A 1 328 ? -15.254 4.060 16.741 1.00 86.94 328 LEU A N 1
ATOM 2406 C CA . LEU A 1 328 ? -14.173 3.415 15.998 1.00 86.94 328 LEU A CA 1
ATOM 2407 C C . LEU A 1 328 ? -12.931 4.311 16.031 1.00 86.94 328 LEU A C 1
ATOM 2409 O O . LEU A 1 328 ? -12.966 5.458 15.585 1.00 86.94 328 LEU A O 1
ATOM 2413 N N . VAL A 1 329 ? -11.828 3.768 16.531 1.00 86.56 329 VAL A N 1
ATOM 2414 C CA . VAL A 1 329 ? -10.505 4.384 16.449 1.00 86.56 329 VAL A CA 1
ATOM 2415 C C . VAL A 1 329 ? -9.701 3.622 15.409 1.00 86.56 329 VAL A C 1
ATOM 2417 O O . VAL A 1 329 ? -9.438 2.432 15.568 1.00 86.56 329 VAL A O 1
ATOM 2420 N N . HIS A 1 330 ? -9.310 4.303 14.339 1.00 93.31 330 HIS A N 1
ATOM 2421 C CA . HIS A 1 330 ? -8.372 3.765 13.365 1.00 93.31 330 HIS A CA 1
ATOM 2422 C C . HIS A 1 330 ? -6.953 4.225 13.699 1.00 93.31 330 HIS A C 1
ATOM 2424 O O . HIS A 1 330 ? -6.712 5.416 13.869 1.00 93.31 330 HIS A O 1
ATOM 2430 N N . VAL A 1 331 ? -6.012 3.295 13.783 1.00 90.69 331 VAL A N 1
ATOM 2431 C CA . VAL A 1 331 ? -4.583 3.592 13.855 1.00 90.69 331 VAL A CA 1
ATOM 2432 C C . VAL A 1 331 ? -4.060 3.596 12.424 1.00 90.69 331 VAL A C 1
ATOM 2434 O O . VAL A 1 331 ? -4.035 2.555 11.768 1.00 90.69 331 VAL A O 1
ATOM 2437 N N . GLY A 1 332 ? -3.715 4.785 11.936 1.00 91.12 332 GLY A N 1
ATOM 2438 C CA . GLY A 1 332 ? -3.023 4.978 10.666 1.00 91.12 332 GLY A CA 1
ATOM 2439 C C . GLY A 1 332 ? -1.505 4.879 10.847 1.00 91.12 332 GLY A C 1
ATOM 2440 O O . GLY A 1 332 ? -1.048 4.390 11.884 1.00 91.12 332 GLY A O 1
ATOM 2441 N N . PRO A 1 333 ? -0.707 5.327 9.867 1.00 90.81 333 PRO A N 1
ATOM 2442 C CA . PRO A 1 333 ? 0.751 5.384 9.989 1.00 90.81 333 PRO A CA 1
ATOM 2443 C C . PRO A 1 333 ? 1.179 6.147 11.250 1.00 90.81 333 PRO A C 1
ATOM 2445 O O . PRO A 1 333 ? 0.663 7.231 11.500 1.00 90.81 333 PRO A O 1
ATOM 2448 N N . ILE A 1 334 ? 2.062 5.566 12.067 1.00 86.06 334 ILE A N 1
ATOM 2449 C CA . ILE A 1 334 ? 2.477 6.112 13.383 1.00 86.06 334 ILE A CA 1
ATOM 2450 C C . ILE A 1 334 ? 3.977 5.924 13.694 1.00 86.06 334 ILE A C 1
ATOM 2452 O O . ILE A 1 334 ? 4.442 6.234 14.795 1.00 86.06 334 ILE A O 1
ATOM 2456 N N . GLY A 1 335 ? 4.724 5.318 12.776 1.00 80.50 335 GLY A N 1
ATOM 2457 C CA . GLY A 1 335 ? 6.083 4.830 12.988 1.00 80.50 335 GLY A CA 1
ATOM 2458 C C . GLY A 1 335 ? 7.187 5.702 12.387 1.00 80.50 335 GLY A C 1
ATOM 2459 O O . GLY A 1 335 ? 8.350 5.490 12.735 1.00 80.50 335 GLY A O 1
ATOM 2460 N N . ALA A 1 336 ? 6.867 6.681 11.535 1.00 81.75 336 ALA A N 1
ATOM 2461 C CA . ALA A 1 336 ? 7.845 7.550 10.869 1.00 81.75 336 ALA A CA 1
ATOM 2462 C C . ALA A 1 336 ? 8.006 8.911 11.568 1.00 81.75 336 ALA A C 1
ATOM 2464 O O . ALA A 1 336 ? 8.209 9.929 10.908 1.00 81.75 336 ALA A O 1
ATOM 2465 N N . ARG A 1 337 ? 7.927 8.909 12.903 1.00 73.94 337 ARG A N 1
ATOM 2466 C CA . ARG A 1 337 ? 8.102 10.087 13.762 1.00 73.94 337 ARG A CA 1
ATOM 2467 C C . ARG A 1 337 ? 9.441 10.096 14.497 1.00 73.94 337 ARG A C 1
ATOM 2469 O O . ARG A 1 337 ? 10.003 9.044 14.814 1.00 73.94 337 ARG A O 1
ATOM 2476 N N . GLU A 1 338 ? 9.929 11.282 14.828 1.00 68.31 338 GLU A N 1
ATOM 2477 C CA . GLU A 1 338 ? 11.068 11.495 15.718 1.00 68.31 338 GLU A CA 1
ATOM 2478 C C . GLU A 1 338 ? 10.654 11.537 17.200 1.00 68.31 338 GLU A C 1
ATOM 2480 O O . GLU A 1 338 ? 9.485 11.664 17.573 1.00 68.31 338 GLU A O 1
ATOM 2485 N N . ALA A 1 339 ? 11.633 11.376 18.091 1.00 60.59 339 ALA A N 1
ATOM 2486 C CA . ALA A 1 339 ? 11.390 11.381 19.529 1.00 60.59 339 ALA A CA 1
ATOM 2487 C C . ALA A 1 339 ? 10.946 12.778 19.994 1.00 60.59 339 ALA A C 1
ATOM 2489 O O . ALA A 1 339 ? 11.724 13.726 19.943 1.00 60.59 339 ALA A O 1
ATOM 2490 N N . GLY A 1 340 ? 9.708 12.885 20.484 1.00 62.19 340 GLY A N 1
ATOM 2491 C CA . GLY A 1 340 ? 9.097 14.156 20.888 1.00 62.19 340 GLY A CA 1
ATOM 2492 C C . GLY A 1 340 ? 8.147 14.758 19.849 1.00 62.19 340 GLY A C 1
ATOM 2493 O O . GLY A 1 340 ? 7.488 15.745 20.166 1.00 62.19 340 GLY A O 1
ATOM 2494 N N . GLU A 1 341 ? 8.033 14.157 18.660 1.00 73.69 341 GLU A N 1
ATOM 2495 C CA . GLU A 1 341 ? 6.983 14.503 17.700 1.00 73.69 341 GLU A CA 1
ATOM 2496 C C . GLU A 1 341 ? 5.613 13.961 18.131 1.00 73.69 341 GLU A C 1
ATOM 2498 O O . GLU A 1 341 ? 5.480 12.928 18.806 1.00 73.69 341 GLU A O 1
ATOM 2503 N N . GLU A 1 342 ? 4.589 14.712 17.742 1.00 82.44 342 GLU A N 1
ATOM 2504 C CA . GLU A 1 342 ? 3.209 14.561 18.187 1.00 82.44 342 GLU A CA 1
ATOM 2505 C C . GLU A 1 342 ? 2.460 13.554 17.309 1.00 82.44 342 GLU A C 1
ATOM 2507 O O . GLU A 1 342 ? 2.753 13.400 16.127 1.00 82.44 342 GLU A O 1
ATOM 2512 N N . LEU A 1 343 ? 1.472 12.870 17.884 1.00 85.75 343 LEU A N 1
ATOM 2513 C CA . LEU A 1 343 ? 0.462 12.157 17.109 1.00 85.75 343 LEU A CA 1
ATOM 2514 C C . LEU A 1 343 ? -0.748 13.061 16.889 1.00 85.75 343 LEU A C 1
ATOM 2516 O O . LEU A 1 343 ? -1.153 13.813 17.778 1.00 85.75 343 LEU A O 1
ATOM 2520 N N . PHE A 1 344 ? -1.372 12.927 15.728 1.00 89.56 344 PHE A N 1
ATOM 2521 C CA . PHE A 1 344 ? -2.502 13.740 15.314 1.00 89.56 344 PHE A CA 1
ATOM 2522 C C . PHE A 1 344 ? -3.786 12.920 15.259 1.00 89.56 344 PHE A C 1
ATOM 2524 O O . PHE A 1 344 ? -3.823 11.803 14.738 1.00 89.56 344 PHE A O 1
ATOM 2531 N N . ILE A 1 345 ? -4.856 13.501 15.795 1.00 89.12 345 ILE A N 1
ATOM 2532 C CA . ILE A 1 345 ? -6.216 12.985 15.729 1.00 89.12 345 ILE A CA 1
ATOM 2533 C C . ILE A 1 345 ? -6.914 13.644 14.543 1.00 89.12 345 ILE A C 1
ATOM 2535 O O . ILE A 1 345 ? -7.213 14.839 14.552 1.00 89.12 345 ILE A O 1
ATOM 2539 N N . HIS A 1 346 ? -7.232 12.833 13.544 1.00 90.38 346 HIS A N 1
ATOM 2540 C CA . HIS A 1 346 ? -8.033 13.210 12.388 1.00 90.38 346 HIS A CA 1
ATOM 2541 C C . HIS A 1 346 ? -9.477 12.786 12.606 1.00 90.38 346 HIS A C 1
ATOM 2543 O O . HIS A 1 346 ? -9.750 11.667 13.042 1.00 90.38 346 HIS A O 1
ATOM 2549 N N . THR A 1 347 ? -10.424 13.658 12.278 1.00 87.38 347 THR A N 1
ATOM 2550 C CA . THR A 1 347 ? -11.857 13.362 12.395 1.00 87.38 347 THR A CA 1
ATOM 2551 C C . THR A 1 347 ? -12.584 13.728 11.109 1.00 87.38 347 THR A C 1
ATOM 2553 O O . THR A 1 347 ? -12.132 14.561 10.321 1.00 87.38 347 THR A O 1
ATOM 2556 N N . SER A 1 348 ? -13.734 13.100 10.864 1.00 76.12 348 SER A N 1
ATOM 2557 C CA . SER A 1 348 ? -14.574 13.494 9.735 1.00 76.12 348 SER A CA 1
ATOM 2558 C C . SER A 1 348 ? -15.139 14.897 9.965 1.00 76.12 348 SER A C 1
ATOM 2560 O O . SER A 1 348 ? -15.719 15.160 11.020 1.00 76.12 348 SER A O 1
ATOM 2562 N N . ALA A 1 349 ? -15.089 15.755 8.943 1.00 57.47 349 ALA A N 1
ATOM 2563 C CA . ALA A 1 349 ? -15.665 17.103 8.969 1.00 57.47 349 ALA A CA 1
ATOM 2564 C C . ALA A 1 349 ? -17.180 17.139 9.280 1.00 57.47 349 ALA A C 1
ATOM 2566 O O . ALA A 1 349 ? -17.713 18.200 9.575 1.00 57.47 349 ALA A O 1
ATOM 2567 N N . ALA A 1 350 ? -17.876 15.995 9.262 1.00 46.81 350 ALA A N 1
ATOM 2568 C CA . ALA A 1 350 ? -19.293 15.859 9.606 1.00 46.81 350 ALA A CA 1
ATOM 2569 C C . ALA A 1 350 ? -19.638 16.137 11.088 1.00 46.81 350 ALA A C 1
ATOM 2571 O O . ALA A 1 350 ? -20.813 16.124 11.450 1.00 46.81 350 ALA A O 1
ATOM 2572 N N . ALA A 1 351 ? -18.662 16.457 11.944 1.00 43.72 351 ALA A N 1
ATOM 2573 C CA . ALA A 1 351 ? -18.908 17.080 13.248 1.00 43.72 351 ALA A CA 1
ATOM 2574 C C . ALA A 1 351 ? -19.252 18.584 13.098 1.00 43.72 351 ALA A C 1
ATOM 2576 O O . ALA A 1 351 ? -18.696 19.446 13.772 1.00 43.72 351 ALA A O 1
ATOM 2577 N N . THR A 1 352 ? -20.159 18.935 12.184 1.00 35.59 352 THR A N 1
ATOM 2578 C CA . THR A 1 352 ? -20.463 20.326 11.797 1.00 35.59 352 THR A CA 1
ATOM 2579 C C . THR A 1 352 ? -21.340 21.100 12.783 1.00 35.59 352 THR A C 1
ATOM 2581 O O . THR A 1 352 ? -21.671 22.247 12.508 1.00 35.59 352 THR A O 1
ATOM 2584 N N . ASN A 1 353 ? -21.683 20.545 13.950 1.00 37.09 353 ASN A N 1
ATOM 2585 C CA . ASN A 1 353 ? -22.607 21.189 14.897 1.00 37.09 353 ASN A CA 1
ATOM 2586 C C . ASN A 1 353 ? -22.057 21.320 16.328 1.00 37.09 353 ASN A C 1
ATOM 2588 O O . ASN A 1 353 ? -22.827 21.260 17.283 1.00 37.09 353 ASN A O 1
ATOM 2592 N N . GLY A 1 354 ? -20.737 21.443 16.511 1.00 41.56 354 GLY A N 1
ATOM 2593 C CA . GLY A 1 354 ? -20.142 21.577 17.852 1.00 41.56 354 GLY A CA 1
ATOM 2594 C C . GLY A 1 354 ? -20.334 20.349 18.758 1.00 41.56 354 GLY A C 1
ATOM 2595 O O . GLY A 1 354 ? -20.022 20.410 19.943 1.00 41.56 354 GLY A O 1
ATOM 2596 N N . ALA A 1 355 ? -20.836 19.239 18.207 1.00 49.16 355 ALA A N 1
ATOM 2597 C CA . ALA A 1 355 ? -20.879 17.948 18.873 1.00 49.16 355 ALA A CA 1
ATOM 2598 C C . ALA A 1 355 ? -19.462 17.375 18.900 1.00 49.16 355 ALA A C 1
ATOM 2600 O O . ALA A 1 355 ? -18.810 17.247 17.861 1.00 49.16 355 ALA A O 1
ATOM 2601 N N . THR A 1 356 ? -18.979 17.059 20.093 1.00 59.66 356 THR A N 1
ATOM 2602 C CA . THR A 1 356 ? -17.665 16.466 20.277 1.00 59.66 356 THR A CA 1
ATOM 2603 C C . THR A 1 356 ? -17.634 15.053 19.692 1.00 59.66 356 THR A C 1
ATOM 2605 O O . THR A 1 356 ? -18.575 14.269 19.823 1.00 59.66 356 THR A O 1
ATOM 2608 N N . ASN A 1 357 ? -16.556 14.726 18.977 1.00 76.31 357 ASN A N 1
ATOM 2609 C CA . ASN A 1 357 ? -16.350 13.385 18.443 1.00 76.31 357 ASN A CA 1
ATOM 2610 C C . ASN A 1 357 ? -15.877 12.471 19.584 1.00 76.31 357 ASN A C 1
ATOM 2612 O O . ASN A 1 357 ? -14.764 12.640 20.085 1.00 76.31 357 ASN A O 1
ATOM 2616 N N . GLY A 1 358 ? -16.701 11.494 19.972 1.00 75.81 358 GLY A N 1
ATOM 2617 C CA . GLY A 1 358 ? -16.406 10.612 21.106 1.00 75.81 358 GLY A CA 1
ATOM 2618 C C . GLY A 1 358 ? -15.140 9.760 20.931 1.00 75.81 358 GLY A C 1
ATOM 2619 O O . GLY A 1 358 ? -14.502 9.411 21.920 1.00 75.81 358 GLY A O 1
ATOM 2620 N N . ALA A 1 359 ? -14.723 9.462 19.692 1.00 78.81 359 ALA A N 1
ATOM 2621 C CA . ALA A 1 359 ? -13.458 8.766 19.430 1.00 78.81 359 ALA A CA 1
ATOM 2622 C C . ALA A 1 359 ? -12.254 9.677 19.703 1.00 78.81 359 ALA A C 1
ATOM 2624 O O . ALA A 1 359 ? -11.281 9.251 20.322 1.00 78.81 359 ALA A O 1
ATOM 2625 N N . ALA A 1 360 ? -12.341 10.946 19.295 1.00 80.25 360 ALA A N 1
ATOM 2626 C CA . ALA A 1 360 ? -11.310 11.937 19.586 1.00 80.25 360 ALA A CA 1
ATOM 2627 C C . ALA A 1 360 ? -11.210 12.224 21.092 1.00 80.25 360 ALA A C 1
ATOM 2629 O O . ALA A 1 360 ? -10.112 12.296 21.636 1.00 80.25 360 ALA A O 1
ATOM 2630 N N . GLU A 1 361 ? -12.341 12.334 21.793 1.00 76.75 361 GLU A N 1
ATOM 2631 C CA . GLU A 1 361 ? -12.352 12.477 23.255 1.00 76.75 361 GLU A CA 1
ATOM 2632 C C . GLU A 1 361 ? -11.710 11.281 23.960 1.00 76.75 361 GLU A C 1
ATOM 2634 O O . GLU A 1 361 ? -10.887 11.479 24.854 1.00 76.75 361 GLU A O 1
ATOM 2639 N N . ALA A 1 362 ? -12.027 10.055 23.532 1.00 72.69 362 ALA A N 1
ATOM 2640 C CA . ALA A 1 362 ? -11.427 8.844 24.083 1.00 72.69 362 ALA A CA 1
ATOM 2641 C C . ALA A 1 362 ? -9.901 8.820 23.895 1.00 72.69 362 ALA A C 1
ATOM 2643 O O . ALA A 1 362 ? -9.176 8.487 24.831 1.00 72.69 362 ALA A O 1
ATOM 2644 N N . LEU A 1 363 ? -9.405 9.233 22.723 1.00 74.38 363 LEU A N 1
ATOM 2645 C CA . LEU A 1 363 ? -7.969 9.348 22.451 1.00 74.38 363 LEU A CA 1
ATOM 2646 C C . LEU A 1 363 ? -7.289 10.397 23.341 1.00 74.38 363 LEU A C 1
ATOM 2648 O O . LEU A 1 363 ? -6.230 10.123 23.903 1.00 74.38 363 LEU A O 1
ATOM 2652 N N . ARG A 1 364 ? -7.903 11.572 23.530 1.00 75.50 364 ARG A N 1
ATOM 2653 C CA . ARG A 1 364 ? -7.371 12.614 24.430 1.00 75.50 364 ARG A CA 1
ATOM 2654 C C . ARG A 1 364 ? -7.338 12.142 25.881 1.00 75.50 364 ARG A C 1
ATOM 2656 O O . ARG A 1 364 ? -6.344 12.349 26.573 1.00 75.50 364 ARG A O 1
ATOM 2663 N N . ALA A 1 365 ? -8.406 11.482 26.329 1.00 70.81 365 ALA A N 1
ATOM 2664 C CA . ALA A 1 365 ? -8.481 10.912 27.667 1.00 70.81 365 ALA A CA 1
ATOM 2665 C C . ALA A 1 365 ? -7.386 9.855 27.873 1.00 70.81 365 ALA A C 1
ATOM 2667 O O . ALA A 1 365 ? -6.655 9.931 28.859 1.00 70.81 365 ALA A O 1
ATOM 2668 N N . ALA A 1 366 ? -7.208 8.937 26.917 1.00 71.44 366 ALA A N 1
ATOM 2669 C CA . ALA A 1 366 ? -6.157 7.922 26.956 1.00 71.44 366 ALA A CA 1
ATOM 2670 C C . ALA A 1 366 ? -4.752 8.544 26.998 1.00 71.44 366 ALA A C 1
ATOM 2672 O O . ALA A 1 366 ? -3.940 8.155 27.833 1.00 71.44 366 ALA A O 1
ATOM 2673 N N . ALA A 1 367 ? -4.489 9.562 26.174 1.00 69.62 367 ALA A N 1
ATOM 2674 C CA . ALA A 1 367 ? -3.216 10.281 26.177 1.00 69.62 367 ALA A CA 1
ATOM 2675 C C . ALA A 1 367 ? -2.935 10.976 27.522 1.00 69.62 367 ALA A C 1
ATOM 2677 O O . ALA A 1 367 ? -1.804 10.966 27.997 1.00 69.62 367 ALA A O 1
ATOM 2678 N N . SER A 1 368 ? -3.964 11.541 28.164 1.00 67.31 368 SER A N 1
ATOM 2679 C CA . SER A 1 368 ? -3.835 12.192 29.478 1.00 67.31 368 SER A CA 1
ATOM 2680 C C . SER A 1 368 ? -3.693 11.215 30.652 1.00 67.31 368 SER A C 1
ATOM 2682 O O . SER A 1 368 ? -3.143 11.581 31.689 1.00 67.31 368 SER A O 1
ATOM 2684 N N . ALA A 1 369 ? -4.206 9.991 30.497 1.00 59.59 369 ALA A N 1
ATOM 2685 C CA . ALA A 1 369 ? -4.193 8.945 31.515 1.00 59.59 369 ALA A CA 1
ATOM 2686 C C . ALA A 1 369 ? -2.961 8.035 31.423 1.00 59.59 369 ALA A C 1
ATOM 2688 O O . ALA A 1 369 ? -2.661 7.327 32.386 1.00 59.59 369 ALA A O 1
ATOM 2689 N N . ALA A 1 370 ? -2.259 8.040 30.285 1.00 56.47 370 ALA A N 1
ATOM 2690 C CA . ALA A 1 370 ? -1.015 7.310 30.125 1.00 56.47 370 ALA A CA 1
ATOM 2691 C C . ALA A 1 370 ? -0.033 7.767 31.221 1.00 56.47 370 ALA A C 1
ATOM 2693 O O . ALA A 1 370 ? 0.269 8.964 31.307 1.00 56.47 370 ALA A O 1
ATOM 2694 N N . PRO A 1 371 ? 0.467 6.851 32.077 1.00 49.00 371 PRO A N 1
ATOM 2695 C CA . PRO A 1 371 ? 1.552 7.190 32.978 1.00 49.00 371 PRO A CA 1
ATOM 2696 C C . PRO A 1 371 ? 2.683 7.768 32.132 1.00 49.00 371 PRO A C 1
ATOM 2698 O O . PRO A 1 371 ? 2.874 7.340 30.993 1.00 49.00 371 PRO A O 1
ATOM 2701 N N . VAL A 1 372 ? 3.443 8.712 32.687 1.00 43.78 372 VAL A N 1
ATOM 2702 C CA . VAL A 1 372 ? 4.723 9.166 32.125 1.00 43.78 372 VAL A CA 1
ATOM 2703 C C . VAL A 1 372 ? 5.693 7.975 32.172 1.00 43.78 372 VAL A C 1
ATOM 2705 O O . VAL A 1 372 ? 6.592 7.898 33.005 1.00 43.78 372 VAL A O 1
ATOM 2708 N N . LEU A 1 373 ? 5.437 6.967 31.338 1.00 39.34 373 LEU A N 1
ATOM 2709 C CA . LEU A 1 373 ? 6.349 5.894 31.005 1.00 39.34 373 LEU A CA 1
ATOM 2710 C C . LEU A 1 373 ? 7.574 6.590 30.440 1.00 39.34 373 LEU A C 1
ATOM 2712 O O . LEU A 1 373 ? 7.450 7.580 29.729 1.00 39.34 373 LEU A O 1
ATOM 2716 N N . SER A 1 374 ? 8.751 6.103 30.798 1.00 39.28 374 SER A N 1
ATOM 2717 C CA . SER A 1 374 ? 10.058 6.753 30.651 1.00 39.28 374 SER A CA 1
ATOM 2718 C C . SER A 1 374 ? 10.513 7.040 29.203 1.00 39.28 374 SER A C 1
ATOM 2720 O O . SER A 1 374 ? 11.696 7.265 28.962 1.00 39.28 374 SER A O 1
ATOM 2722 N N . ALA A 1 375 ? 9.592 7.026 28.241 1.00 46.16 375 ALA A N 1
ATOM 2723 C CA . ALA A 1 375 ? 9.706 7.605 26.914 1.00 46.16 375 ALA A CA 1
ATOM 2724 C C . ALA A 1 375 ? 9.369 9.116 26.957 1.00 46.16 375 ALA A C 1
ATOM 2726 O O . ALA A 1 375 ? 8.641 9.560 27.849 1.00 46.16 375 ALA A O 1
ATOM 2727 N N . PRO A 1 376 ? 9.874 9.939 26.016 1.00 49.62 376 PRO A N 1
ATOM 2728 C CA . PRO A 1 376 ? 9.386 11.309 25.864 1.00 49.62 376 PRO A CA 1
ATOM 2729 C C . PRO A 1 376 ? 7.855 11.289 25.780 1.00 49.62 376 PRO A C 1
ATOM 2731 O O . PRO A 1 376 ? 7.289 10.433 25.098 1.00 49.62 376 PRO A O 1
ATOM 2734 N N . SER A 1 377 ? 7.202 12.184 26.525 1.00 54.94 377 SER A N 1
ATOM 2735 C CA . SER A 1 377 ? 5.746 12.253 26.656 1.00 54.94 377 SER A CA 1
ATOM 2736 C C . SER A 1 377 ? 5.066 12.096 25.295 1.00 54.94 377 SER A C 1
ATOM 2738 O O . SER A 1 377 ? 5.323 12.875 24.378 1.00 54.94 377 SER A O 1
ATOM 2740 N N . LEU A 1 378 ? 4.212 11.076 25.156 1.00 65.00 378 LEU A N 1
ATOM 2741 C CA . LEU A 1 378 ? 3.388 10.893 23.966 1.00 65.00 378 LEU A CA 1
ATOM 2742 C C . LEU A 1 378 ? 2.415 12.073 23.874 1.00 65.00 378 LEU A C 1
ATOM 2744 O O . LEU A 1 378 ? 1.400 12.104 24.566 1.00 65.00 378 LEU A O 1
ATOM 2748 N N . GLN A 1 379 ? 2.747 13.068 23.056 1.00 75.94 379 GLN A N 1
ATOM 2749 C CA . GLN A 1 379 ? 1.882 14.219 22.829 1.00 75.94 379 GLN A CA 1
ATOM 2750 C C . GLN A 1 379 ? 0.884 13.873 21.732 1.00 75.94 379 GLN A C 1
ATOM 2752 O O . GLN A 1 379 ? 1.269 13.410 20.661 1.00 75.94 379 GLN A O 1
ATOM 2757 N N . VAL A 1 380 ? -0.400 14.079 22.015 1.00 79.25 380 VAL A N 1
ATOM 2758 C CA . VAL A 1 380 ? -1.489 13.860 21.063 1.00 79.25 380 VAL A CA 1
ATOM 2759 C C . VAL A 1 380 ? -2.222 15.181 20.861 1.00 79.25 380 VAL A C 1
ATOM 2761 O O . VAL A 1 380 ? -2.613 15.822 21.839 1.00 79.25 380 VAL A O 1
ATOM 2764 N N . ARG A 1 381 ? -2.417 15.590 19.606 1.00 85.50 381 ARG A N 1
ATOM 2765 C CA . ARG A 1 381 ? -3.117 16.825 19.226 1.00 85.50 381 ARG A CA 1
ATOM 2766 C C . ARG A 1 381 ? -4.204 16.565 18.201 1.00 85.50 381 ARG A C 1
ATOM 2768 O O . ARG A 1 381 ? -4.170 15.579 17.479 1.00 85.50 381 ARG A O 1
ATOM 2775 N N . ASP A 1 382 ? -5.171 17.467 18.124 1.00 85.88 382 ASP A N 1
ATOM 2776 C CA . ASP A 1 382 ? -6.130 17.465 17.023 1.00 85.88 382 ASP A CA 1
ATOM 2777 C C . ASP A 1 382 ? -5.475 18.030 15.761 1.00 85.88 382 ASP A C 1
ATOM 2779 O O . ASP A 1 382 ? -4.802 19.060 15.827 1.00 85.88 382 ASP A O 1
ATOM 2783 N N . ALA A 1 383 ? -5.694 17.377 14.620 1.00 86.44 383 ALA A N 1
ATOM 2784 C CA . ALA A 1 383 ? -5.239 17.895 13.337 1.00 86.44 383 ALA A CA 1
ATOM 2785 C C . ALA A 1 383 ? -5.951 19.217 13.010 1.00 86.44 383 ALA A C 1
ATOM 2787 O O . ALA A 1 383 ? -7.177 19.336 13.139 1.00 86.44 383 ALA A O 1
ATOM 2788 N N . THR A 1 384 ? -5.194 20.225 12.577 1.00 76.25 384 THR A N 1
ATOM 2789 C CA . THR A 1 384 ? -5.748 21.530 12.224 1.00 76.25 384 THR A CA 1
ATOM 2790 C C . THR A 1 384 ? -6.279 21.553 10.785 1.00 76.25 384 THR A C 1
ATOM 2792 O O . THR A 1 384 ? -5.670 21.074 9.825 1.00 76.25 384 THR A O 1
ATOM 2795 N N . GLY A 1 385 ? -7.454 22.164 10.617 1.00 66.75 385 GLY A N 1
ATOM 2796 C CA . GLY A 1 385 ? -8.130 22.289 9.324 1.00 66.75 385 GLY A CA 1
ATOM 2797 C C . GLY A 1 385 ? -9.117 21.154 9.032 1.00 66.75 385 GLY A C 1
ATOM 2798 O O . GLY A 1 385 ? -8.910 19.995 9.372 1.00 66.75 385 GLY A O 1
ATOM 2799 N N . ALA A 1 386 ? -10.229 21.488 8.374 1.00 66.56 386 ALA A N 1
ATOM 2800 C CA . ALA A 1 386 ? -11.297 20.544 8.034 1.00 66.56 386 ALA A CA 1
ATOM 2801 C C . ALA A 1 386 ? -10.936 19.669 6.812 1.00 66.56 386 ALA A C 1
ATOM 2803 O O . ALA A 1 386 ? -11.617 19.701 5.788 1.00 66.56 386 ALA A O 1
ATOM 2804 N N . ARG A 1 387 ? -9.839 18.907 6.902 1.00 76.56 387 ARG A N 1
ATOM 2805 C CA . ARG A 1 387 ? -9.293 18.075 5.807 1.00 76.56 387 ARG A CA 1
ATOM 2806 C C . ARG A 1 387 ? -9.949 16.695 5.705 1.00 76.56 387 ARG A C 1
ATOM 2808 O O . ARG A 1 387 ? -9.798 16.014 4.694 1.00 76.56 387 ARG A O 1
ATOM 2815 N N . GLY A 1 388 ? -10.739 16.326 6.712 1.00 83.06 388 GLY A N 1
ATOM 2816 C CA . GLY A 1 388 ? -11.426 15.042 6.787 1.00 83.06 388 GLY A CA 1
ATOM 2817 C C . GLY A 1 388 ? -10.512 13.920 7.270 1.00 83.06 388 GLY A C 1
ATOM 2818 O O . GLY A 1 388 ? -9.466 14.162 7.864 1.00 83.06 388 GLY A O 1
ATOM 2819 N N . LEU A 1 389 ? -10.942 12.682 7.036 1.00 88.31 389 LEU A N 1
ATOM 2820 C CA . LEU A 1 389 ? -10.193 11.494 7.434 1.00 88.31 389 LEU A CA 1
ATOM 2821 C C . LEU A 1 389 ? -9.164 11.120 6.352 1.00 88.31 389 LEU A C 1
ATOM 2823 O O . LEU A 1 389 ? -9.525 11.110 5.166 1.00 88.31 389 LEU A O 1
ATOM 2827 N N . PRO A 1 390 ? -7.922 10.762 6.729 1.00 91.19 390 PRO A N 1
ATOM 2828 C CA . PRO A 1 390 ? -6.972 10.179 5.792 1.00 91.19 390 PRO A CA 1
ATOM 2829 C C . PRO A 1 390 ? -7.471 8.821 5.256 1.00 91.19 390 PRO A C 1
ATOM 2831 O O . PRO A 1 390 ? -8.360 8.209 5.857 1.00 91.19 390 PRO A O 1
ATOM 2834 N N . PRO A 1 391 ? -6.939 8.347 4.112 1.00 90.62 391 PRO A N 1
ATOM 2835 C CA . PRO A 1 391 ? -7.268 7.040 3.544 1.00 90.62 391 PRO A CA 1
ATOM 2836 C C . PRO A 1 391 ? -7.065 5.898 4.544 1.00 90.62 391 PRO A C 1
ATOM 2838 O O . PRO A 1 391 ? -6.028 5.842 5.203 1.00 90.62 391 PRO A O 1
ATOM 2841 N N . GLY A 1 392 ? -8.041 4.991 4.628 1.00 90.00 392 GLY A N 1
ATOM 2842 C CA . GLY A 1 392 ? -8.029 3.863 5.555 1.00 90.00 392 GLY A CA 1
ATOM 2843 C C . GLY A 1 392 ? -9.424 3.544 6.086 1.00 90.00 392 GLY A C 1
ATOM 2844 O O . GLY A 1 392 ? -10.381 4.293 5.872 1.00 90.00 392 GLY A O 1
ATOM 2845 N N . ALA A 1 393 ? -9.531 2.450 6.840 1.00 89.81 393 ALA A N 1
ATOM 2846 C CA . ALA A 1 393 ? -10.807 1.856 7.245 1.00 89.81 393 ALA A CA 1
ATOM 2847 C C . ALA A 1 393 ? -11.819 2.852 7.821 1.00 89.81 393 ALA A C 1
ATOM 2849 O O . ALA A 1 393 ? -13.012 2.747 7.542 1.00 89.81 393 ALA A O 1
ATOM 2850 N N . ALA A 1 394 ? -11.351 3.855 8.569 1.00 90.31 394 ALA A N 1
ATOM 2851 C CA . ALA A 1 394 ? -12.173 4.925 9.128 1.00 90.31 394 ALA A CA 1
ATOM 2852 C C . ALA A 1 394 ? -13.125 5.583 8.112 1.00 90.31 394 ALA A C 1
ATOM 2854 O O . ALA A 1 394 ? -14.270 5.880 8.463 1.00 90.31 394 ALA A O 1
ATOM 2855 N N . ARG A 1 395 ? -12.702 5.790 6.855 1.00 88.44 395 ARG A N 1
ATOM 2856 C CA . ARG A 1 395 ? -13.548 6.443 5.841 1.00 88.44 395 ARG A CA 1
ATOM 2857 C C . ARG A 1 395 ? -14.774 5.602 5.486 1.00 88.44 395 ARG A C 1
ATOM 2859 O O . ARG A 1 395 ? -15.851 6.163 5.296 1.00 88.44 395 ARG A O 1
ATOM 2866 N N . SER A 1 396 ? -14.638 4.276 5.467 1.00 87.38 396 SER A N 1
ATOM 2867 C CA . SER A 1 396 ? -15.745 3.350 5.205 1.00 87.38 396 SER A CA 1
ATOM 2868 C C . SER A 1 396 ? -16.846 3.463 6.257 1.00 87.38 396 SER A C 1
ATOM 2870 O O . SER A 1 396 ? -18.023 3.417 5.918 1.00 87.38 396 SER A O 1
ATOM 2872 N N . PHE A 1 397 ? -16.475 3.661 7.526 1.00 87.00 397 PHE A N 1
ATOM 2873 C CA . PHE A 1 397 ? -17.418 3.749 8.649 1.00 87.00 397 PHE A CA 1
ATOM 2874 C C . PHE A 1 397 ? -18.129 5.104 8.768 1.00 87.00 397 PHE A C 1
ATOM 2876 O O . PHE A 1 397 ? -19.060 5.224 9.564 1.00 87.00 397 PHE A O 1
ATOM 2883 N N . VAL A 1 398 ? -17.719 6.115 7.993 1.00 85.06 398 VAL A N 1
ATOM 2884 C CA . VAL A 1 398 ? -18.424 7.406 7.894 1.00 85.06 398 VAL A CA 1
ATOM 2885 C C . VAL A 1 398 ? -19.172 7.580 6.571 1.00 85.06 398 VAL A C 1
ATOM 2887 O O . VAL A 1 398 ? -19.819 8.609 6.375 1.00 85.06 398 VAL A O 1
ATOM 2890 N N . ASP A 1 399 ? -19.094 6.609 5.654 1.00 81.50 399 ASP A N 1
ATOM 2891 C CA . ASP A 1 399 ? -19.836 6.654 4.395 1.00 81.50 399 ASP A CA 1
ATOM 2892 C C . ASP A 1 399 ? -21.327 6.378 4.668 1.00 81.50 399 ASP A C 1
ATOM 2894 O O . ASP A 1 399 ? -21.689 5.272 5.070 1.00 81.50 399 ASP A O 1
ATOM 2898 N N . PRO A 1 400 ? -22.241 7.333 4.410 1.00 76.81 400 PRO A N 1
ATOM 2899 C CA . PRO A 1 400 ? -23.667 7.128 4.646 1.00 76.81 400 PRO A CA 1
ATOM 2900 C C . PRO A 1 400 ? -24.277 6.020 3.775 1.00 76.81 400 PRO A C 1
ATOM 2902 O O . PRO A 1 400 ? -25.379 5.564 4.074 1.00 76.81 400 PRO A O 1
ATOM 2905 N N . LYS A 1 401 ? -23.606 5.577 2.704 1.00 78.62 401 LYS A N 1
ATOM 2906 C CA . LYS A 1 401 ? -24.039 4.438 1.880 1.00 78.62 401 LYS A CA 1
ATOM 2907 C C . LYS A 1 401 ? -23.645 3.088 2.483 1.00 78.62 401 LYS A C 1
ATOM 2909 O O . LYS A 1 401 ? -24.183 2.069 2.056 1.00 78.62 401 LYS A O 1
ATOM 2914 N N . LEU A 1 402 ? -22.725 3.073 3.448 1.00 76.31 402 LEU A N 1
ATOM 2915 C CA . LEU A 1 402 ? -22.214 1.878 4.110 1.00 76.31 402 LEU A CA 1
ATOM 2916 C C . LEU A 1 402 ? -22.573 1.945 5.594 1.00 76.31 402 LEU A C 1
ATOM 2918 O O . LEU A 1 402 ? -21.900 2.591 6.388 1.00 76.31 402 LEU A O 1
ATOM 2922 N N . GLN A 1 403 ? -23.657 1.280 5.980 1.00 67.75 403 GLN A N 1
ATOM 2923 C CA . GLN A 1 403 ? -24.128 1.300 7.362 1.00 67.75 403 GLN A CA 1
ATOM 2924 C C . GLN A 1 403 ? -24.288 -0.118 7.891 1.00 67.75 403 GLN A C 1
ATOM 2926 O O . GLN A 1 403 ? -24.823 -0.995 7.209 1.00 67.75 403 GLN A O 1
ATOM 2931 N N . LEU A 1 404 ? -23.862 -0.324 9.138 1.00 68.31 404 LEU A N 1
ATOM 2932 C CA . LEU A 1 404 ? -24.291 -1.492 9.895 1.00 68.31 404 LEU A CA 1
ATOM 2933 C C . LEU A 1 404 ? -25.806 -1.384 10.164 1.00 68.31 404 LEU A C 1
ATOM 2935 O O . LEU A 1 404 ? -26.347 -0.276 10.269 1.00 68.31 404 LEU A O 1
ATOM 2939 N N . PRO A 1 405 ? -26.531 -2.508 10.267 1.00 60.75 405 PRO A N 1
ATOM 2940 C CA . PRO A 1 405 ? -27.956 -2.473 10.582 1.00 60.75 405 PRO A CA 1
ATOM 2941 C C . PRO A 1 405 ? -28.200 -1.842 11.954 1.00 60.75 405 PRO A C 1
ATOM 2943 O O . PRO A 1 405 ? -27.428 -2.054 12.883 1.00 60.75 405 PRO A O 1
ATOM 2946 N N . ASN A 1 406 ? -29.302 -1.101 12.102 1.00 59.03 406 ASN A N 1
ATOM 2947 C CA . ASN A 1 406 ? -29.747 -0.523 13.380 1.00 59.03 406 ASN A CA 1
ATOM 2948 C C . ASN A 1 406 ? -28.754 0.448 14.063 1.00 59.03 406 ASN A C 1
ATOM 2950 O O . ASN A 1 406 ? -28.888 0.722 15.258 1.00 59.03 406 ASN A O 1
ATOM 2954 N N . SER A 1 407 ? -27.785 1.015 13.334 1.00 59.47 407 SER A N 1
ATOM 2955 C CA . SER A 1 407 ? -26.799 1.948 13.894 1.00 59.47 407 SER A CA 1
ATOM 2956 C C . SER A 1 407 ? -26.834 3.317 13.216 1.00 59.47 407 SER A C 1
ATOM 2958 O O . SER A 1 407 ? -26.734 3.412 11.997 1.00 59.47 407 SER A O 1
ATOM 2960 N N . ALA A 1 408 ? -26.891 4.385 14.016 1.00 69.06 408 ALA A N 1
ATOM 2961 C CA . ALA A 1 408 ? -26.391 5.687 13.575 1.00 69.06 408 ALA A CA 1
ATOM 2962 C C . ALA A 1 408 ? -24.878 5.5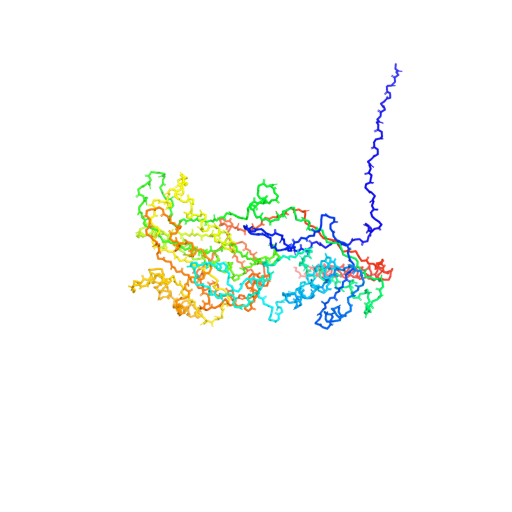89 13.306 1.00 69.06 408 ALA A C 1
ATOM 2964 O O . ALA A 1 408 ? -24.218 4.736 13.904 1.00 69.06 408 ALA A O 1
ATOM 2965 N N . LEU A 1 409 ? -24.341 6.469 12.453 1.00 75.62 409 LEU A N 1
ATOM 2966 C CA . LEU A 1 409 ? -22.904 6.511 12.163 1.00 75.62 409 LEU A CA 1
ATOM 2967 C C . LEU A 1 409 ? -22.091 6.574 13.473 1.00 75.62 409 LEU A C 1
ATOM 2969 O O . LEU A 1 409 ? -22.423 7.385 14.348 1.00 75.62 409 LEU A O 1
ATOM 2973 N N . PRO A 1 410 ? -21.065 5.719 13.640 1.00 82.31 410 PRO A N 1
ATOM 2974 C CA . PRO A 1 410 ? -20.215 5.751 14.822 1.00 82.31 410 PRO A CA 1
ATOM 2975 C C . PRO A 1 410 ? -19.427 7.064 14.896 1.00 82.31 410 PRO A C 1
ATOM 2977 O O . PRO A 1 410 ? -19.180 7.729 13.890 1.00 82.31 410 PRO A O 1
ATOM 2980 N N . SER A 1 411 ? -18.975 7.417 16.099 1.00 84.25 411 SER A N 1
ATOM 2981 C CA . SER A 1 411 ? -17.900 8.401 16.244 1.00 84.25 411 SER A CA 1
ATOM 2982 C C . SER A 1 411 ? -16.605 7.778 15.731 1.00 84.25 411 SER A C 1
ATOM 2984 O O . SER A 1 411 ? -16.179 6.745 16.246 1.00 84.25 411 SER A O 1
ATOM 2986 N N . VAL A 1 412 ? -15.994 8.386 14.714 1.00 87.56 412 VAL A N 1
ATOM 2987 C CA . VAL A 1 412 ? -14.788 7.862 14.059 1.00 87.56 412 VAL A CA 1
ATOM 2988 C C . VAL A 1 412 ? -13.644 8.861 14.163 1.00 87.56 412 VAL A C 1
ATOM 2990 O O . VAL A 1 412 ? -13.829 10.044 13.861 1.00 87.56 412 VAL A O 1
ATOM 2993 N N . ALA A 1 413 ? -12.463 8.380 14.544 1.00 87.50 413 ALA A N 1
ATOM 2994 C CA . ALA A 1 413 ? -11.222 9.144 14.493 1.00 87.50 413 ALA A CA 1
ATOM 2995 C C . ALA A 1 413 ? -10.062 8.283 13.981 1.00 87.50 413 ALA A C 1
ATOM 2997 O O . ALA A 1 413 ? -10.048 7.067 14.184 1.00 87.50 413 ALA A O 1
ATOM 2998 N N . THR A 1 414 ? -9.081 8.924 13.348 1.00 92.31 414 THR A N 1
ATOM 2999 C CA . THR A 1 414 ? -7.812 8.302 12.962 1.00 92.31 414 THR A CA 1
ATOM 3000 C C . THR A 1 414 ? -6.666 8.918 13.750 1.00 92.31 414 THR A C 1
ATOM 3002 O O . THR A 1 414 ? -6.513 10.134 13.746 1.00 92.31 414 THR A O 1
ATOM 3005 N N . LEU A 1 415 ? -5.865 8.083 14.407 1.00 88.94 415 LEU A N 1
ATOM 3006 C CA . LEU A 1 415 ? -4.609 8.473 15.042 1.00 88.94 415 LEU A CA 1
ATOM 3007 C C . LEU A 1 415 ? -3.459 8.225 14.060 1.00 88.94 415 LEU A C 1
ATOM 3009 O O . LEU A 1 415 ? -3.339 7.108 13.555 1.00 88.94 415 LEU A O 1
ATOM 3013 N N . ALA A 1 416 ? -2.636 9.236 13.789 1.00 91.50 416 ALA A N 1
ATOM 3014 C CA . ALA A 1 416 ? -1.521 9.137 12.846 1.00 91.50 416 ALA A CA 1
ATOM 3015 C C . ALA A 1 416 ? -0.305 9.978 13.273 1.00 91.50 416 ALA A C 1
ATOM 3017 O O . ALA A 1 416 ? -0.437 10.867 14.109 1.00 91.50 416 ALA A O 1
ATOM 3018 N N . ASP A 1 417 ? 0.869 9.714 12.695 1.00 90.12 417 ASP A N 1
ATOM 3019 C CA . ASP A 1 417 ? 2.100 10.491 12.905 1.00 90.12 417 ASP A CA 1
ATOM 3020 C C . ASP A 1 417 ? 2.150 11.806 12.119 1.00 90.12 417 ASP A C 1
ATOM 3022 O O . ASP A 1 417 ? 2.991 12.640 12.418 1.00 90.12 417 ASP A O 1
ATOM 3026 N N . PHE A 1 418 ? 1.239 12.032 11.170 1.00 90.88 418 PHE A N 1
ATOM 3027 C CA . PHE A 1 418 ? 1.203 13.233 10.335 1.00 90.88 418 PHE A CA 1
ATOM 3028 C C . PHE A 1 418 ? -0.030 14.103 10.590 1.00 90.88 418 PHE A C 1
ATOM 3030 O O . PHE A 1 418 ? -1.128 13.597 10.828 1.00 90.88 418 PHE A O 1
ATOM 3037 N N . GLU A 1 419 ? 0.126 15.419 10.429 1.00 89.12 419 GLU A N 1
ATOM 3038 C CA . GLU A 1 419 ? -0.987 16.379 10.413 1.00 89.12 419 GLU A CA 1
ATOM 3039 C C . GLU A 1 419 ? -1.489 16.682 8.994 1.00 89.12 419 GLU A C 1
ATOM 3041 O O . GLU A 1 419 ? -2.691 16.675 8.741 1.00 89.12 419 GLU A O 1
ATOM 3046 N N . ASP A 1 420 ? -0.576 16.962 8.059 1.00 88.25 420 ASP A N 1
ATOM 3047 C CA . ASP A 1 420 ? -0.925 17.424 6.707 1.00 88.25 420 ASP A CA 1
ATOM 3048 C C . ASP A 1 420 ? -0.604 16.375 5.638 1.00 88.25 420 ASP A C 1
ATOM 3050 O O . ASP A 1 420 ? -1.477 15.970 4.874 1.00 88.25 420 ASP A O 1
ATOM 3054 N N . ALA A 1 421 ? 0.633 15.887 5.593 1.00 90.88 421 ALA A N 1
ATOM 3055 C CA . ALA A 1 421 ? 1.072 14.889 4.625 1.00 90.88 421 ALA A CA 1
ATOM 3056 C C . ALA A 1 421 ? 1.951 13.833 5.295 1.00 90.88 421 ALA A C 1
ATOM 3058 O O . ALA A 1 421 ? 2.625 14.120 6.281 1.00 90.88 421 ALA A O 1
ATOM 3059 N N . TYR A 1 422 ? 1.956 12.626 4.733 1.00 91.75 422 TYR A N 1
ATOM 3060 C CA . TYR A 1 422 ? 2.719 11.491 5.237 1.00 91.75 422 TYR A CA 1
ATOM 3061 C C . TYR A 1 422 ? 4.202 11.824 5.425 1.00 91.75 422 TYR A C 1
ATOM 3063 O O . TYR A 1 422 ? 4.850 12.405 4.547 1.00 91.75 422 TYR A O 1
ATOM 3071 N N . HIS A 1 423 ? 4.750 11.371 6.550 1.00 87.25 423 HIS A N 1
ATOM 3072 C CA . HIS A 1 423 ? 6.184 11.396 6.807 1.00 87.25 423 HIS A CA 1
ATOM 3073 C C . HIS A 1 423 ? 6.937 10.380 5.931 1.00 87.25 423 HIS A C 1
ATOM 3075 O O . HIS A 1 423 ? 6.359 9.512 5.274 1.00 87.25 423 HIS A O 1
ATOM 3081 N N . GLY A 1 424 ? 8.268 10.494 5.904 1.00 76.31 424 GLY A N 1
ATOM 3082 C CA . GLY A 1 424 ? 9.133 9.534 5.212 1.00 76.31 424 GLY A CA 1
ATOM 3083 C C . GLY A 1 424 ? 9.497 9.891 3.769 1.00 76.31 424 GLY A C 1
ATOM 3084 O O . GLY A 1 424 ? 10.090 9.064 3.086 1.00 76.31 424 GLY A O 1
ATOM 3085 N N . GLY A 1 425 ? 9.191 11.104 3.293 1.00 78.94 425 GLY A N 1
ATOM 3086 C CA . GLY A 1 425 ? 9.864 11.704 2.128 1.00 78.94 425 GLY A CA 1
ATOM 3087 C C . GLY A 1 425 ? 9.772 10.915 0.815 1.00 78.94 425 GLY A C 1
ATOM 3088 O O . GLY A 1 425 ? 10.735 10.904 0.056 1.00 78.94 425 GLY A O 1
ATOM 3089 N N . GLY A 1 426 ? 8.640 10.249 0.560 1.00 87.75 426 GLY A N 1
ATOM 3090 C CA . GLY A 1 426 ? 8.410 9.447 -0.651 1.00 87.75 426 GLY A CA 1
ATOM 3091 C C . GLY A 1 426 ? 8.348 7.934 -0.426 1.00 87.75 426 GLY A C 1
ATOM 3092 O O . GLY A 1 426 ? 8.122 7.189 -1.374 1.00 87.75 426 GLY A O 1
ATOM 3093 N N . ARG A 1 427 ? 8.494 7.456 0.815 1.00 91.00 427 ARG A N 1
ATOM 3094 C CA . ARG A 1 427 ? 8.438 6.016 1.124 1.00 91.00 427 ARG A CA 1
ATOM 3095 C C . ARG A 1 427 ? 7.075 5.373 0.885 1.00 91.00 427 ARG A C 1
ATOM 3097 O O . ARG A 1 427 ? 7.042 4.214 0.486 1.00 91.00 427 ARG A O 1
ATOM 3104 N N . TYR A 1 428 ? 5.976 6.100 1.086 1.00 93.25 428 TYR A N 1
ATOM 3105 C CA . TYR A 1 428 ? 4.622 5.561 0.931 1.00 93.25 428 TYR A CA 1
ATOM 3106 C C . TYR A 1 428 ? 4.434 4.864 -0.427 1.00 93.25 428 TYR A C 1
ATOM 3108 O O . TYR A 1 428 ? 4.762 5.436 -1.469 1.00 93.25 428 TYR A O 1
ATOM 3116 N N . GLY A 1 429 ? 3.927 3.630 -0.425 1.00 92.06 429 GLY A N 1
ATOM 3117 C CA . GLY A 1 429 ? 3.700 2.849 -1.647 1.00 92.06 429 GLY A CA 1
ATOM 3118 C C . GLY A 1 429 ? 4.975 2.390 -2.372 1.00 92.06 429 GLY A C 1
ATOM 3119 O O . GLY A 1 429 ? 4.911 1.982 -3.534 1.00 92.06 429 GLY A O 1
ATOM 3120 N N . SER A 1 430 ? 6.150 2.507 -1.744 1.00 92.19 430 SER A N 1
ATOM 3121 C CA . SER A 1 430 ? 7.443 2.143 -2.331 1.00 92.19 430 SER A CA 1
ATOM 3122 C C . SER A 1 430 ? 8.069 0.928 -1.643 1.00 92.19 430 SER A C 1
ATOM 3124 O O . SER A 1 430 ? 7.847 0.673 -0.461 1.00 92.19 430 SER A O 1
ATOM 3126 N N . HIS A 1 431 ? 8.962 0.243 -2.360 1.00 90.56 431 HIS A N 1
ATOM 3127 C CA . HIS A 1 431 ? 9.795 -0.827 -1.802 1.00 90.56 431 HIS A CA 1
ATOM 3128 C C . HIS A 1 431 ? 10.816 -0.325 -0.758 1.00 90.56 431 HIS A C 1
ATOM 3130 O O . HIS A 1 431 ? 11.481 -1.132 -0.118 1.00 90.56 431 HIS A O 1
ATOM 3136 N N . PHE A 1 432 ? 10.930 0.997 -0.559 1.00 91.25 432 PHE A N 1
ATOM 3137 C CA . PHE A 1 432 ? 11.768 1.623 0.467 1.00 91.25 432 PHE A CA 1
ATOM 3138 C C . PHE A 1 432 ? 11.014 1.949 1.765 1.00 91.25 432 PHE A C 1
ATOM 3140 O O . PHE A 1 432 ? 11.619 2.513 2.683 1.00 91.25 432 PHE A O 1
ATOM 3147 N N . ASP A 1 433 ? 9.719 1.630 1.876 1.00 90.75 433 ASP A N 1
ATOM 3148 C CA . ASP A 1 433 ? 8.995 1.687 3.155 1.00 90.75 433 ASP A CA 1
ATOM 3149 C C . ASP A 1 433 ? 9.387 0.499 4.045 1.00 90.75 433 ASP A C 1
ATOM 3151 O O . ASP A 1 433 ? 8.594 -0.398 4.318 1.00 90.75 433 ASP A O 1
ATOM 3155 N N . THR A 1 434 ? 10.664 0.453 4.420 1.00 85.94 434 THR A N 1
ATOM 3156 C CA . THR A 1 434 ? 11.280 -0.574 5.262 1.00 85.94 434 THR A CA 1
ATOM 3157 C C . THR A 1 434 ? 11.531 -0.032 6.668 1.00 85.94 434 THR A C 1
ATOM 3159 O O . THR A 1 434 ? 11.352 1.156 6.947 1.00 85.94 434 THR A O 1
ATOM 3162 N N . ILE A 1 435 ? 11.996 -0.902 7.568 1.00 80.12 435 ILE A N 1
ATOM 3163 C CA . ILE A 1 435 ? 12.301 -0.541 8.959 1.00 80.12 435 ILE A CA 1
ATOM 3164 C C . ILE A 1 435 ? 13.306 0.615 9.093 1.00 80.12 435 ILE A C 1
ATOM 3166 O O . ILE A 1 435 ? 13.264 1.339 10.082 1.00 80.12 435 ILE A O 1
ATOM 3170 N N . ASP A 1 436 ? 14.161 0.838 8.091 1.00 77.56 436 ASP A N 1
ATOM 3171 C CA . ASP A 1 436 ? 15.153 1.922 8.080 1.00 77.56 436 ASP A CA 1
ATOM 3172 C C . ASP A 1 436 ? 14.514 3.321 8.100 1.00 77.56 436 ASP A C 1
ATOM 3174 O O . ASP A 1 436 ? 15.178 4.303 8.428 1.00 77.56 436 ASP A O 1
ATOM 3178 N N . GLY A 1 437 ? 13.236 3.429 7.720 1.00 67.62 437 GLY A N 1
ATOM 3179 C CA . GLY A 1 437 ? 12.453 4.662 7.794 1.00 67.62 437 GLY A CA 1
ATOM 3180 C C . GLY A 1 437 ? 11.685 4.849 9.106 1.00 67.62 437 GLY A C 1
ATOM 3181 O O . GLY A 1 437 ? 10.983 5.850 9.232 1.00 67.62 437 GLY A O 1
ATOM 3182 N N . LEU A 1 438 ? 11.776 3.903 10.048 1.00 73.50 438 LEU A N 1
ATOM 3183 C CA . LEU A 1 438 ? 10.990 3.897 11.281 1.00 73.50 438 LEU A CA 1
ATOM 3184 C C . LEU A 1 438 ? 11.814 4.227 12.520 1.00 73.50 438 LEU A C 1
ATOM 3186 O O . LEU A 1 438 ? 12.956 3.795 12.680 1.00 73.50 438 LEU A O 1
ATOM 3190 N N . ASN A 1 439 ? 11.156 4.859 13.489 1.00 68.94 439 ASN A N 1
ATOM 3191 C CA . ASN A 1 439 ? 11.637 4.887 14.860 1.00 68.94 439 ASN A CA 1
ATOM 31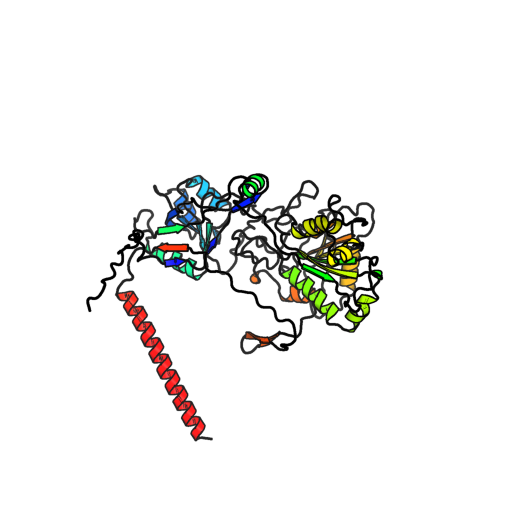92 C C . ASN A 1 439 ? 11.001 3.744 15.663 1.00 68.94 439 ASN A C 1
ATOM 3194 O O . ASN A 1 439 ? 9.954 3.893 16.295 1.00 68.94 439 ASN A O 1
ATOM 3198 N N . VAL A 1 440 ? 11.663 2.586 15.657 1.00 62.47 440 VAL A N 1
ATOM 3199 C CA . VAL A 1 440 ? 11.170 1.350 16.296 1.00 62.47 440 VAL A CA 1
ATOM 3200 C C . VAL A 1 440 ? 10.863 1.545 17.788 1.00 62.47 440 VAL A C 1
ATOM 3202 O O . VAL A 1 440 ? 9.902 0.977 18.299 1.00 62.47 440 VAL A O 1
ATOM 3205 N N . SER A 1 441 ? 11.615 2.404 18.488 1.00 58.16 441 SER A N 1
ATOM 3206 C CA . SER A 1 441 ? 11.370 2.692 19.909 1.00 58.16 441 SER A CA 1
ATOM 3207 C C . SER A 1 441 ? 10.035 3.406 20.159 1.00 58.16 441 SER A C 1
ATOM 3209 O O . SER A 1 441 ? 9.406 3.199 21.195 1.00 58.16 441 SER A O 1
ATOM 3211 N N . LEU A 1 442 ? 9.562 4.195 19.190 1.00 58.56 442 LEU A N 1
ATOM 3212 C CA . LEU A 1 442 ? 8.307 4.939 19.272 1.00 58.56 442 LEU A CA 1
ATOM 3213 C C . LEU A 1 442 ? 7.093 4.119 18.854 1.00 58.56 442 LEU A C 1
ATOM 3215 O O . LEU A 1 442 ? 6.005 4.373 19.375 1.00 58.56 442 LEU A O 1
ATOM 3219 N N . VAL A 1 443 ? 7.281 3.134 17.970 1.00 53.75 443 VAL A N 1
ATOM 3220 C CA . VAL A 1 443 ? 6.276 2.091 17.725 1.00 53.75 443 VAL A CA 1
ATOM 3221 C C . VAL A 1 443 ? 6.054 1.323 19.026 1.00 53.75 443 VAL A C 1
ATOM 3223 O O . VAL A 1 443 ? 4.918 1.222 19.467 1.00 53.75 443 VAL A O 1
ATOM 3226 N N . CYS A 1 444 ? 7.129 0.922 19.717 1.00 48.41 444 CYS A N 1
ATOM 3227 C CA . CYS A 1 444 ? 7.053 0.283 21.035 1.00 48.41 444 CYS A CA 1
ATOM 3228 C C . CYS A 1 444 ? 6.428 1.178 22.125 1.00 48.41 444 CYS A C 1
ATOM 3230 O O . CYS A 1 444 ? 5.712 0.669 22.977 1.00 48.41 444 CYS A O 1
ATOM 3232 N N . ALA A 1 445 ? 6.656 2.498 22.105 1.00 46.94 445 ALA A N 1
ATOM 3233 C CA . ALA A 1 445 ? 6.061 3.438 23.067 1.00 46.94 445 ALA A CA 1
ATOM 3234 C C . ALA A 1 445 ? 4.576 3.755 22.789 1.00 46.94 445 ALA A C 1
ATOM 3236 O O . ALA A 1 445 ? 3.831 4.068 23.711 1.00 46.94 445 ALA A O 1
ATOM 3237 N N . ALA A 1 446 ? 4.127 3.665 21.531 1.00 43.59 446 ALA A N 1
ATOM 3238 C CA . ALA A 1 446 ? 2.697 3.640 21.200 1.00 43.59 446 ALA A CA 1
ATOM 3239 C C . ALA A 1 446 ? 2.049 2.285 21.555 1.00 43.59 446 ALA A C 1
ATOM 3241 O O . ALA A 1 446 ? 0.834 2.196 21.703 1.00 43.59 446 ALA A O 1
ATOM 3242 N N . ALA A 1 447 ? 2.877 1.249 21.704 1.00 44.53 447 ALA A N 1
ATOM 3243 C CA . ALA A 1 447 ? 2.512 -0.150 21.873 1.00 44.53 447 ALA A CA 1
ATOM 3244 C C . ALA A 1 447 ? 2.752 -0.704 23.291 1.00 44.53 447 ALA A C 1
ATOM 3246 O O . ALA A 1 447 ? 2.605 -1.902 23.485 1.00 44.53 447 ALA A O 1
ATOM 3247 N N . THR A 1 448 ? 3.156 0.103 24.278 1.00 32.28 448 THR A N 1
ATOM 3248 C CA . THR A 1 448 ? 3.654 -0.398 25.577 1.00 32.28 448 THR A CA 1
ATOM 3249 C C . THR A 1 448 ? 2.650 -1.330 26.275 1.00 32.28 448 THR A C 1
ATOM 3251 O O . THR A 1 448 ? 1.693 -0.844 26.869 1.00 32.28 448 THR A O 1
ATOM 3254 N N . VAL A 1 449 ? 2.811 -2.656 26.151 1.00 27.05 449 VAL A N 1
ATOM 3255 C CA . VAL A 1 449 ? 3.703 -3.563 26.909 1.00 27.05 449 VAL A CA 1
ATOM 3256 C C . VAL A 1 449 ? 4.117 -4.726 25.980 1.00 27.05 449 VAL A C 1
ATOM 3258 O O . VAL A 1 449 ? 3.328 -5.164 25.155 1.00 27.05 449 VAL A O 1
ATOM 3261 N N . ALA A 1 450 ? 5.373 -5.183 26.057 1.00 30.33 450 ALA A N 1
ATOM 3262 C CA . ALA A 1 450 ? 5.915 -6.266 25.227 1.00 30.33 450 ALA A CA 1
ATOM 3263 C C . ALA A 1 450 ? 5.594 -7.662 25.803 1.00 30.33 450 ALA A C 1
ATOM 3265 O O . ALA A 1 450 ? 5.709 -7.859 27.014 1.00 30.33 450 ALA A O 1
ATOM 3266 N N . GLY A 1 451 ? 5.253 -8.612 24.923 1.00 33.78 451 GLY A N 1
ATOM 3267 C CA . GLY A 1 451 ? 4.899 -9.996 25.261 1.00 33.78 451 GLY A CA 1
ATOM 3268 C C . GLY A 1 451 ? 6.084 -10.886 25.717 1.00 33.78 451 GLY A C 1
ATOM 3269 O O . GLY A 1 451 ? 7.227 -10.617 25.334 1.00 33.78 451 GLY A O 1
ATOM 3270 N N . PRO A 1 452 ? 5.842 -11.950 26.516 1.00 37.50 452 PRO A N 1
ATOM 3271 C CA . PRO A 1 452 ? 6.883 -12.681 27.261 1.00 37.50 452 PRO A CA 1
ATOM 3272 C C . PRO A 1 452 ? 7.479 -13.955 26.602 1.00 37.50 452 PRO A C 1
ATOM 3274 O O . PRO A 1 452 ? 8.374 -14.571 27.188 1.00 37.50 452 PRO A O 1
ATOM 3277 N N . GLY A 1 453 ? 7.075 -14.339 25.383 1.00 41.00 453 GLY A N 1
ATOM 3278 C CA . GLY A 1 453 ? 7.465 -15.623 24.763 1.00 41.00 453 GLY A CA 1
ATOM 3279 C C . GLY A 1 453 ? 8.772 -15.682 23.944 1.00 41.00 453 GLY A C 1
ATOM 3280 O O . GLY A 1 453 ? 9.238 -16.784 23.631 1.00 41.00 453 GLY A O 1
ATOM 3281 N N . ILE A 1 454 ? 9.400 -14.547 23.592 1.00 37.00 454 ILE A N 1
ATOM 3282 C CA . ILE A 1 454 ? 10.698 -14.510 22.883 1.00 37.00 454 ILE A CA 1
ATOM 3283 C C . ILE A 1 454 ? 11.610 -13.374 23.372 1.00 37.00 454 ILE A C 1
ATOM 3285 O O . ILE A 1 454 ? 11.205 -12.219 23.457 1.00 37.00 454 ILE A O 1
ATOM 3289 N N . GLU A 1 455 ? 12.887 -13.679 23.610 1.00 41.62 455 GLU A N 1
ATOM 3290 C CA . GLU A 1 455 ? 13.910 -12.714 24.033 1.00 41.62 455 GLU A CA 1
ATOM 3291 C C . GLU A 1 455 ? 15.088 -12.703 23.047 1.00 41.62 455 GLU A C 1
ATOM 3293 O O . GLU A 1 455 ? 15.507 -13.742 22.527 1.00 41.62 455 GLU A O 1
ATOM 3298 N N . ARG A 1 456 ? 15.645 -11.519 22.764 1.00 39.69 456 ARG A N 1
ATOM 3299 C CA . ARG A 1 456 ? 16.842 -11.379 21.927 1.00 39.69 456 ARG A CA 1
ATOM 3300 C C . ARG A 1 456 ? 18.093 -11.579 22.773 1.00 39.69 456 ARG A C 1
ATOM 3302 O O . ARG A 1 456 ? 18.399 -10.746 23.617 1.00 39.69 456 ARG A O 1
ATOM 3309 N N . ASP A 1 457 ? 18.852 -12.631 22.487 1.00 46.56 457 ASP A N 1
ATOM 3310 C CA . ASP A 1 457 ? 20.130 -12.904 23.141 1.00 46.56 457 ASP A CA 1
ATOM 3311 C C . ASP A 1 457 ? 21.163 -11.823 22.749 1.00 46.56 457 ASP A C 1
ATOM 3313 O O . ASP A 1 457 ? 21.579 -11.759 21.583 1.00 46.56 457 ASP A O 1
ATOM 3317 N N . PRO A 1 458 ? 21.616 -10.976 23.695 1.00 39.19 458 PRO A N 1
ATOM 3318 C CA . PRO A 1 458 ? 22.530 -9.872 23.405 1.00 39.19 458 PRO A CA 1
ATOM 3319 C C . PRO A 1 458 ? 23.924 -10.334 22.965 1.00 39.19 458 PRO A C 1
ATOM 3321 O O . PRO A 1 458 ? 24.660 -9.566 22.350 1.00 39.19 458 PRO A O 1
ATOM 3324 N N . SER A 1 459 ? 24.298 -11.577 23.279 1.00 41.03 459 SER A N 1
ATOM 3325 C CA . SER A 1 459 ? 25.621 -12.133 22.983 1.00 41.03 459 SER A CA 1
ATOM 3326 C C . SER A 1 459 ? 25.710 -12.756 21.588 1.00 41.03 459 SER A C 1
ATOM 3328 O O . SER A 1 459 ? 26.775 -12.742 20.970 1.00 41.03 459 SER A O 1
ATOM 3330 N N . THR A 1 460 ? 24.591 -13.266 21.067 1.00 48.84 460 THR A N 1
ATOM 3331 C CA . THR A 1 460 ? 24.529 -13.941 19.760 1.00 48.84 460 THR A CA 1
ATOM 3332 C C . THR A 1 460 ? 23.739 -13.160 18.711 1.00 48.84 460 THR A C 1
ATOM 3334 O O . THR A 1 460 ? 23.819 -13.474 17.521 1.00 48.84 460 THR A O 1
ATOM 3337 N N . GLY A 1 461 ? 22.978 -12.143 19.129 1.00 37.34 461 GLY A N 1
ATOM 3338 C CA . GLY A 1 461 ? 22.128 -11.320 18.269 1.00 37.34 461 GLY A CA 1
ATOM 3339 C C . GLY A 1 461 ? 20.895 -12.046 17.722 1.00 37.34 461 GLY A C 1
ATOM 3340 O O . GLY A 1 461 ? 20.197 -11.480 16.877 1.00 37.34 461 GLY A O 1
ATOM 3341 N N . ARG A 1 462 ? 20.632 -13.277 18.180 1.00 37.56 462 ARG A N 1
ATOM 3342 C CA . ARG A 1 462 ? 19.523 -14.135 17.745 1.00 37.56 462 ARG A CA 1
ATOM 3343 C C . ARG A 1 462 ? 18.368 -14.086 18.743 1.00 37.56 462 ARG A C 1
ATOM 3345 O O . ARG A 1 462 ? 18.572 -13.866 19.931 1.00 37.56 462 ARG A O 1
ATOM 3352 N N . TRP A 1 463 ? 17.160 -14.318 18.248 1.00 44.19 463 TRP A N 1
ATOM 3353 C CA . TRP A 1 463 ? 15.962 -14.458 19.073 1.00 44.19 463 TRP A CA 1
ATOM 3354 C C . TRP A 1 463 ? 15.854 -15.889 19.604 1.00 44.19 463 TRP A C 1
ATOM 3356 O O . TRP A 1 463 ? 16.113 -16.845 18.868 1.00 44.19 463 TRP A O 1
ATOM 3366 N N . ARG A 1 464 ? 15.495 -16.037 20.878 1.00 44.38 464 ARG A N 1
ATOM 3367 C CA . ARG A 1 464 ? 15.275 -17.316 21.557 1.00 44.38 464 ARG A CA 1
ATOM 3368 C C . ARG A 1 464 ? 13.858 -17.347 22.126 1.00 44.38 464 ARG A C 1
ATOM 3370 O O . ARG A 1 464 ? 13.409 -16.367 22.702 1.00 44.38 464 ARG A O 1
ATOM 3377 N N . VAL A 1 465 ? 13.209 -18.505 22.017 1.00 47.56 465 VAL A N 1
ATOM 3378 C CA . VAL A 1 465 ? 11.928 -18.806 22.673 1.00 47.56 465 VAL A CA 1
ATOM 3379 C C . VAL A 1 465 ? 12.137 -18.954 24.182 1.00 47.56 465 VAL A C 1
ATOM 3381 O O . VAL A 1 465 ? 12.977 -19.752 24.617 1.00 47.56 465 VAL A O 1
ATOM 3384 N N . THR A 1 466 ? 11.415 -18.154 24.963 1.00 48.91 466 THR A N 1
ATOM 3385 C CA . THR A 1 466 ? 11.449 -18.132 26.434 1.00 48.91 466 THR A CA 1
ATOM 3386 C C . THR A 1 466 ? 10.306 -18.932 27.053 1.00 48.91 466 THR A C 1
ATOM 3388 O O . THR A 1 466 ? 10.540 -19.549 28.091 1.00 48.91 466 THR A O 1
ATOM 3391 N N . ASP A 1 467 ? 9.152 -19.024 26.383 1.00 46.03 467 ASP A N 1
ATOM 3392 C CA . ASP A 1 467 ? 8.029 -19.889 26.765 1.00 46.03 467 ASP A CA 1
ATOM 3393 C C . ASP A 1 467 ? 7.409 -20.562 25.515 1.00 46.03 467 ASP A C 1
ATOM 3395 O O . ASP A 1 467 ? 6.908 -19.868 24.629 1.00 46.03 467 ASP A O 1
ATOM 3399 N N . PRO A 1 468 ? 7.501 -21.898 25.374 1.00 44.00 468 PRO A N 1
ATOM 3400 C CA . PRO A 1 468 ? 6.963 -22.631 24.229 1.00 44.00 468 PRO A CA 1
ATOM 3401 C C . PRO A 1 468 ? 5.446 -22.889 24.286 1.00 44.00 468 PRO A C 1
ATOM 3403 O O . PRO A 1 468 ? 4.904 -23.366 23.288 1.00 44.00 468 PRO A O 1
ATOM 3406 N N . ASP A 1 469 ? 4.775 -22.604 25.409 1.00 38.31 469 ASP A N 1
ATOM 3407 C CA . ASP A 1 469 ? 3.323 -22.774 25.570 1.00 38.31 469 ASP A CA 1
ATOM 3408 C C . ASP A 1 469 ? 2.529 -21.510 25.164 1.00 38.31 469 ASP A C 1
ATOM 3410 O O . ASP A 1 469 ? 1.295 -21.525 25.108 1.00 38.31 469 ASP A O 1
ATOM 3414 N N . GLU A 1 470 ? 3.228 -20.427 24.808 1.00 37.47 470 GLU A N 1
ATOM 3415 C CA . GLU A 1 470 ? 2.660 -19.206 24.229 1.00 37.47 470 GLU A CA 1
ATOM 3416 C C . GLU A 1 470 ? 2.625 -19.260 22.685 1.00 37.47 470 GLU A C 1
ATOM 3418 O O . GLU A 1 470 ? 3.461 -19.917 22.061 1.00 37.47 470 GLU A O 1
ATOM 3423 N N . PRO A 1 471 ? 1.662 -18.601 22.007 1.00 33.88 471 PRO A N 1
ATOM 3424 C CA . PRO A 1 471 ? 1.540 -18.673 20.551 1.00 33.88 471 PRO A CA 1
ATOM 3425 C C . PRO A 1 471 ? 2.728 -18.013 19.826 1.00 33.88 471 PRO A C 1
ATOM 3427 O O . PRO A 1 471 ? 2.845 -16.791 19.744 1.00 33.88 471 PRO A O 1
ATOM 3430 N N . LEU A 1 472 ? 3.587 -18.856 19.245 1.00 34.78 472 LEU A N 1
ATOM 3431 C CA . LEU A 1 472 ? 4.749 -18.488 18.431 1.00 34.78 472 LEU A CA 1
ATOM 3432 C C . LEU A 1 472 ? 4.366 -18.424 16.943 1.00 34.78 472 LEU A C 1
ATOM 3434 O O . LEU A 1 472 ? 3.932 -19.423 16.368 1.00 34.78 472 LEU A O 1
ATOM 3438 N N . TRP A 1 473 ? 4.575 -17.278 16.291 1.00 33.94 473 TRP A N 1
ATOM 3439 C CA . TRP A 1 473 ? 4.278 -17.098 14.863 1.00 33.94 473 TRP A CA 1
ATOM 3440 C C . TRP A 1 473 ? 5.564 -17.070 14.022 1.00 33.94 473 TRP A C 1
ATOM 3442 O O . TRP A 1 473 ? 6.479 -16.296 14.293 1.00 33.94 473 TRP A O 1
ATOM 3452 N N . THR A 1 474 ? 5.622 -17.901 12.976 1.00 29.22 474 THR A N 1
ATOM 3453 C CA . THR A 1 474 ? 6.599 -17.836 11.869 1.00 29.22 474 THR A CA 1
ATOM 3454 C C . THR A 1 474 ? 5.868 -18.102 10.549 1.00 29.22 474 THR A C 1
ATOM 3456 O O . THR A 1 474 ? 4.878 -18.834 10.534 1.00 29.22 474 THR A O 1
ATOM 3459 N N . GLU A 1 475 ? 6.313 -17.475 9.459 1.00 28.23 475 GLU A N 1
ATOM 3460 C CA . GLU A 1 475 ? 5.631 -17.496 8.156 1.00 28.23 475 GLU A CA 1
ATOM 3461 C C . GLU A 1 475 ? 6.047 -18.695 7.275 1.00 28.23 475 GLU A C 1
ATOM 3463 O O . GLU A 1 475 ? 7.139 -19.250 7.416 1.00 28.23 475 GLU A O 1
AT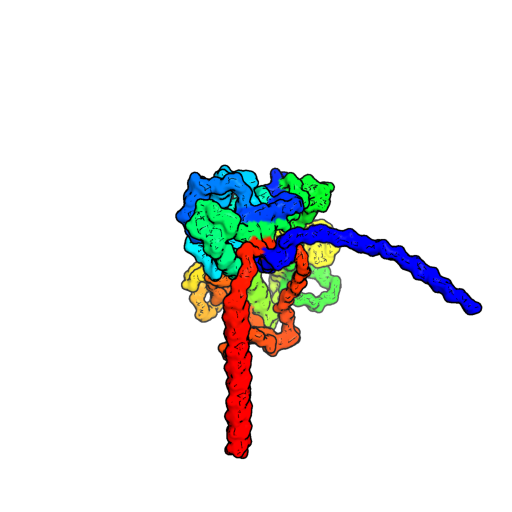OM 3468 N N . SER A 1 476 ? 5.160 -19.110 6.364 1.00 24.86 476 SER A N 1
ATOM 3469 C CA . SER A 1 476 ? 5.293 -20.300 5.507 1.00 24.86 476 SER A CA 1
ATOM 3470 C C . SER A 1 476 ? 5.903 -20.030 4.120 1.00 24.86 476 SER A C 1
ATOM 3472 O O . SER A 1 476 ? 5.758 -18.953 3.556 1.00 24.86 476 SER A O 1
ATOM 3474 N N . ASN A 1 477 ? 6.535 -21.064 3.552 1.00 26.72 477 ASN A N 1
ATOM 3475 C CA . ASN A 1 477 ? 7.189 -21.111 2.234 1.00 26.72 477 ASN A CA 1
ATOM 3476 C C . ASN A 1 477 ? 6.192 -21.101 1.043 1.00 26.72 477 ASN A C 1
ATOM 3478 O O . ASN A 1 477 ? 5.171 -21.789 1.108 1.00 26.72 477 ASN A O 1
ATOM 3482 N N . TRP A 1 478 ? 6.528 -20.417 -0.062 1.00 31.56 478 TRP A N 1
ATOM 3483 C CA . TRP A 1 478 ? 5.726 -20.318 -1.304 1.00 31.56 478 TRP A CA 1
ATOM 3484 C C . TRP A 1 478 ? 6.346 -21.127 -2.482 1.00 31.56 478 TRP A C 1
ATOM 3486 O O . TRP A 1 478 ? 7.546 -21.400 -2.463 1.00 31.56 478 TRP A O 1
ATOM 3496 N N . PRO A 1 479 ? 5.560 -21.568 -3.496 1.00 29.22 479 PRO A N 1
ATOM 3497 C CA . PRO A 1 479 ? 6.004 -22.497 -4.553 1.00 29.22 479 PRO A CA 1
ATOM 3498 C C . PRO A 1 479 ? 6.808 -21.867 -5.723 1.00 29.22 479 PRO A C 1
ATOM 3500 O O . PRO A 1 479 ? 6.629 -20.710 -6.090 1.00 29.22 479 PRO A O 1
ATOM 3503 N N . ASN A 1 480 ? 7.669 -22.692 -6.343 1.00 32.62 480 ASN A N 1
ATOM 3504 C CA . ASN A 1 480 ? 8.792 -22.370 -7.254 1.00 32.62 480 ASN A CA 1
ATOM 3505 C C . ASN A 1 480 ? 8.460 -22.073 -8.748 1.00 32.62 480 ASN A C 1
ATOM 3507 O O . ASN A 1 480 ? 9.093 -22.666 -9.623 1.00 32.62 480 ASN A O 1
ATOM 3511 N N . GLU A 1 481 ? 7.520 -21.189 -9.101 1.00 30.05 481 GLU A N 1
ATOM 3512 C CA . GLU A 1 481 ? 7.200 -20.933 -10.534 1.00 30.05 481 GLU A CA 1
ATOM 3513 C C . GLU A 1 481 ? 7.352 -19.476 -11.017 1.00 30.05 481 GLU A C 1
ATOM 3515 O O . GLU A 1 481 ? 6.759 -19.079 -12.019 1.00 30.05 481 GLU A O 1
ATOM 3520 N N . MET A 1 482 ? 8.220 -18.688 -10.377 1.00 30.50 482 MET A N 1
ATOM 3521 C CA . MET A 1 482 ? 8.673 -17.389 -10.898 1.00 30.50 482 MET A CA 1
ATOM 3522 C C . MET A 1 482 ? 10.182 -17.437 -11.189 1.00 30.50 482 MET A C 1
ATOM 3524 O O . MET A 1 482 ? 10.963 -17.783 -10.308 1.00 30.50 482 MET A O 1
ATOM 3528 N N . TYR A 1 483 ? 10.598 -17.132 -12.425 1.00 33.22 483 TYR A N 1
ATOM 3529 C CA . TYR A 1 483 ? 12.007 -17.164 -12.848 1.00 33.22 483 TYR A CA 1
ATOM 3530 C C . TYR A 1 483 ? 12.342 -16.037 -13.840 1.00 33.22 483 TYR A C 1
ATOM 3532 O O . TYR A 1 483 ? 11.514 -15.649 -14.665 1.00 33.22 483 TYR A O 1
ATOM 3540 N N . ALA A 1 484 ? 13.582 -15.546 -13.809 1.00 26.91 484 ALA A N 1
ATOM 3541 C CA . ALA A 1 484 ? 14.176 -14.680 -14.830 1.00 26.91 484 ALA A CA 1
ATOM 3542 C C . ALA A 1 484 ? 15.545 -15.251 -15.259 1.00 26.91 484 ALA A C 1
ATOM 3544 O O . ALA A 1 484 ? 16.192 -15.931 -14.475 1.00 26.91 484 ALA A O 1
ATOM 3545 N N . PHE A 1 485 ? 16.016 -15.016 -16.493 1.00 29.69 485 PHE A N 1
ATOM 3546 C CA . PHE A 1 485 ? 17.335 -15.480 -16.974 1.00 29.69 485 PHE A CA 1
ATOM 3547 C C . PHE A 1 485 ? 18.141 -14.329 -17.631 1.00 29.69 485 PHE A C 1
ATOM 3549 O O . PHE A 1 485 ? 17.619 -13.539 -18.412 1.00 29.69 485 PHE A O 1
ATOM 3556 N N . LEU A 1 486 ? 19.437 -14.251 -17.333 1.00 29.27 486 LEU A N 1
ATOM 3557 C CA . LEU A 1 486 ? 20.498 -13.393 -17.871 1.00 29.27 486 LEU A CA 1
ATOM 3558 C C . LEU A 1 486 ? 21.474 -14.245 -18.700 1.00 29.27 486 LEU A C 1
ATOM 3560 O O . LEU A 1 486 ? 21.959 -15.251 -18.204 1.00 29.27 486 LEU A O 1
ATOM 3564 N N . TYR A 1 487 ? 21.852 -13.848 -19.916 1.00 34.78 487 TYR A N 1
ATOM 3565 C CA . TYR A 1 487 ? 22.800 -14.620 -20.739 1.00 34.78 487 TYR A CA 1
ATOM 3566 C C . TYR A 1 487 ? 24.125 -13.849 -20.915 1.00 34.78 487 TYR A C 1
ATOM 3568 O O . TYR A 1 487 ? 24.179 -12.914 -21.724 1.00 34.78 487 TYR A O 1
ATOM 3576 N N . PRO A 1 488 ? 25.198 -14.170 -20.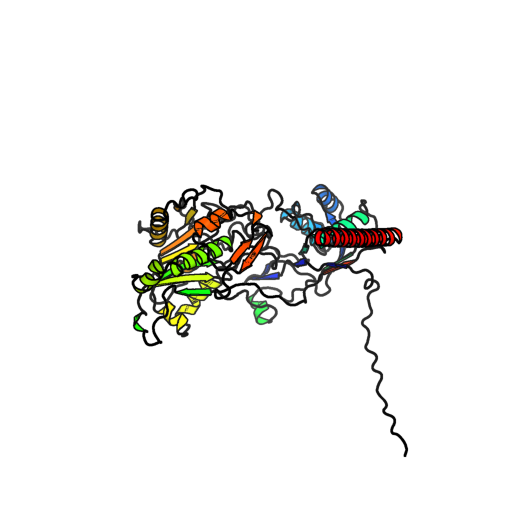162 1.00 32.03 488 PRO A N 1
ATOM 3577 C CA . PRO A 1 488 ? 26.506 -13.543 -20.349 1.00 32.03 488 PRO A CA 1
ATOM 3578 C C . PRO A 1 488 ? 27.141 -13.956 -21.684 1.00 32.03 488 PRO A C 1
ATOM 3580 O O . PRO A 1 488 ? 27.084 -15.118 -22.080 1.00 32.03 488 PRO A O 1
ATOM 3583 N N . HIS A 1 489 ? 27.798 -13.015 -22.364 1.00 29.75 489 HIS A N 1
ATOM 3584 C CA . HIS A 1 489 ? 28.583 -13.321 -23.557 1.00 29.75 489 HIS A CA 1
ATOM 3585 C C . HIS A 1 489 ? 30.037 -13.629 -23.169 1.00 29.75 489 HIS A C 1
ATOM 3587 O O . HIS A 1 489 ? 30.735 -12.761 -22.647 1.00 29.75 489 HIS A O 1
ATOM 3593 N N . GLY A 1 490 ? 30.489 -14.855 -23.451 1.00 40.41 490 GLY A N 1
ATOM 3594 C CA . GLY A 1 490 ? 31.877 -15.298 -23.269 1.00 40.41 490 GLY A CA 1
ATOM 3595 C C . GLY A 1 490 ? 32.075 -16.254 -22.090 1.00 40.41 490 GLY A C 1
ATOM 3596 O O . GLY A 1 490 ? 31.611 -16.009 -20.979 1.00 40.41 490 GLY A O 1
ATOM 3597 N N . ALA A 1 491 ? 32.777 -17.364 -22.338 1.00 37.44 491 ALA A N 1
ATOM 3598 C CA . ALA A 1 491 ? 33.229 -18.263 -21.280 1.00 37.44 491 ALA A CA 1
ATOM 3599 C C . ALA A 1 491 ? 34.244 -17.537 -20.371 1.00 37.44 491 ALA A C 1
ATOM 3601 O O . ALA A 1 491 ? 35.067 -16.782 -20.899 1.00 37.44 491 ALA A O 1
ATOM 3602 N N . PRO A 1 492 ? 34.233 -17.770 -19.042 1.00 40.03 492 PRO A N 1
ATOM 3603 C CA . PRO A 1 492 ? 35.284 -17.270 -18.163 1.00 40.03 492 PRO A CA 1
ATOM 3604 C C . PRO A 1 492 ? 36.636 -17.763 -18.672 1.00 40.03 492 PRO A C 1
ATOM 3606 O O . PRO A 1 492 ? 36.779 -18.918 -19.092 1.00 40.03 492 PRO A O 1
ATOM 3609 N N . SER A 1 493 ? 37.629 -16.880 -18.670 1.00 47.44 493 SER A N 1
ATOM 3610 C CA . SER A 1 493 ? 38.965 -17.258 -19.117 1.00 47.44 493 SER A CA 1
ATOM 3611 C C . SER A 1 493 ? 39.510 -18.357 -18.197 1.00 47.44 493 SER A C 1
ATOM 3613 O O . SER A 1 493 ? 39.262 -18.366 -16.989 1.00 47.44 493 SER A O 1
ATOM 3615 N N . THR A 1 494 ? 40.286 -19.296 -18.741 1.00 51.03 494 THR A N 1
ATOM 3616 C CA . THR A 1 494 ? 40.929 -20.389 -17.982 1.00 51.03 494 THR A CA 1
ATOM 3617 C C . THR A 1 494 ? 41.726 -19.877 -16.774 1.00 51.03 494 THR A C 1
ATOM 3619 O O . THR A 1 494 ? 41.917 -20.601 -15.801 1.00 51.03 494 THR A O 1
ATOM 3622 N N . VAL A 1 495 ? 42.150 -18.611 -16.814 1.00 52.78 495 VAL A N 1
ATOM 3623 C CA . VAL A 1 495 ? 42.872 -17.908 -15.751 1.00 52.78 495 VAL A CA 1
ATOM 3624 C C . VAL A 1 495 ? 41.971 -17.593 -14.549 1.00 52.78 495 VAL A C 1
ATOM 3626 O O . VAL A 1 495 ? 42.387 -17.806 -13.414 1.00 52.78 495 VAL A O 1
ATOM 3629 N N . GLU A 1 496 ? 40.729 -17.155 -14.767 1.00 46.75 496 GLU A N 1
ATOM 3630 C CA . GLU A 1 496 ? 39.775 -16.833 -13.690 1.00 46.75 496 GLU A CA 1
ATOM 3631 C C . GLU A 1 496 ? 39.286 -18.097 -12.973 1.00 46.75 496 GLU A C 1
ATOM 3633 O O . GLU A 1 496 ? 39.193 -18.125 -11.744 1.00 46.75 496 GLU A O 1
ATOM 3638 N N . GLY A 1 497 ? 39.062 -19.180 -13.727 1.00 47.06 497 GLY A N 1
ATOM 3639 C CA . GLY A 1 497 ? 38.736 -20.493 -13.162 1.00 47.06 497 GLY A CA 1
ATOM 3640 C C . GLY A 1 497 ? 39.869 -21.067 -12.303 1.00 47.06 497 GLY A C 1
ATOM 3641 O O . GLY A 1 497 ? 39.620 -21.587 -11.214 1.00 47.06 497 GLY A O 1
ATOM 3642 N N . LEU A 1 498 ? 41.125 -20.921 -12.747 1.00 55.97 498 LEU A N 1
ATOM 3643 C CA . LEU A 1 498 ? 42.302 -21.332 -11.973 1.00 55.97 498 LEU A CA 1
ATOM 3644 C C . LEU A 1 498 ? 42.520 -20.458 -10.729 1.00 55.97 498 LEU A C 1
ATOM 3646 O O . LEU A 1 498 ? 42.894 -20.983 -9.681 1.00 55.97 498 LEU A O 1
ATOM 3650 N N . ALA A 1 499 ? 42.245 -19.153 -10.810 1.00 58.66 499 ALA A N 1
ATOM 3651 C CA . ALA A 1 499 ? 42.343 -18.247 -9.667 1.00 58.66 499 ALA A CA 1
ATOM 3652 C C . ALA A 1 499 ? 41.325 -18.599 -8.568 1.00 58.66 499 ALA A C 1
ATOM 3654 O O . ALA A 1 499 ? 41.693 -18.696 -7.397 1.00 58.66 499 ALA A O 1
ATOM 3655 N N . LEU A 1 500 ? 40.068 -18.870 -8.937 1.00 56.66 500 LEU A N 1
ATOM 3656 C CA . LEU A 1 500 ? 39.022 -19.277 -7.992 1.00 56.66 500 LEU A CA 1
ATOM 3657 C C . LEU A 1 500 ? 39.314 -20.640 -7.344 1.00 56.66 500 LEU A C 1
ATOM 3659 O O . LEU A 1 500 ? 39.150 -20.787 -6.131 1.00 56.66 500 LEU A O 1
ATOM 3663 N N . LEU A 1 501 ? 39.816 -21.613 -8.115 1.00 62.97 501 LEU A N 1
ATOM 3664 C CA . LEU A 1 501 ? 40.286 -22.897 -7.576 1.00 62.97 501 LEU A CA 1
ATOM 3665 C C . LEU A 1 501 ? 41.458 -22.717 -6.599 1.00 62.97 501 LEU A C 1
ATOM 3667 O O . LEU A 1 501 ? 41.476 -23.349 -5.542 1.00 62.97 501 LEU A O 1
ATOM 3671 N N . GLY A 1 5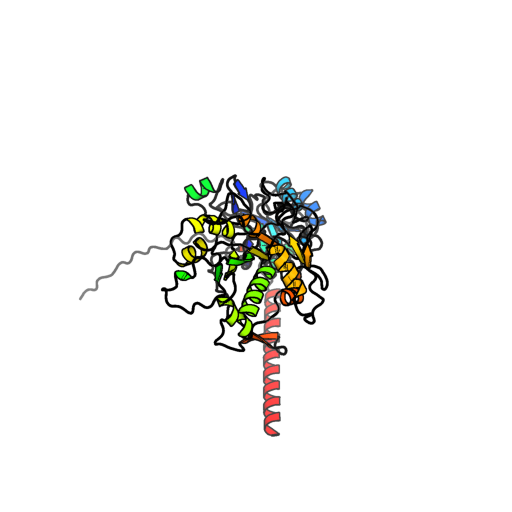02 ? 42.405 -21.830 -6.918 1.00 75.94 502 GLY A N 1
ATOM 3672 C CA . GLY A 1 502 ? 43.537 -21.508 -6.048 1.00 75.94 502 GLY A CA 1
ATOM 3673 C C . GLY A 1 502 ? 43.107 -20.891 -4.715 1.00 75.94 502 GLY A C 1
ATOM 3674 O O . GLY A 1 502 ? 43.569 -21.323 -3.657 1.00 75.94 502 GLY A O 1
ATOM 3675 N N . VAL A 1 503 ? 42.175 -19.933 -4.744 1.00 73.31 503 VAL A N 1
ATOM 3676 C CA . VAL A 1 503 ? 41.625 -19.300 -3.532 1.00 73.31 503 VAL A CA 1
ATOM 3677 C C . VAL A 1 503 ? 40.852 -20.315 -2.682 1.00 73.31 503 VAL A C 1
ATOM 3679 O O . VAL A 1 503 ? 41.032 -20.355 -1.463 1.00 73.31 503 VAL A O 1
ATOM 3682 N N . GLY A 1 504 ? 40.054 -21.184 -3.310 1.00 61.50 504 GLY A N 1
ATOM 3683 C CA . GLY A 1 504 ? 39.329 -22.252 -2.615 1.00 61.50 504 GLY A CA 1
ATOM 3684 C C . GLY A 1 504 ? 40.257 -23.258 -1.922 1.00 61.50 504 GLY A C 1
ATOM 3685 O O . GLY A 1 504 ? 40.043 -23.600 -0.757 1.00 61.50 504 GLY A O 1
ATOM 3686 N N . ALA A 1 505 ? 41.329 -23.685 -2.598 1.00 77.94 505 ALA A N 1
ATOM 3687 C CA . ALA A 1 505 ? 42.317 -24.603 -2.031 1.00 77.94 505 ALA A CA 1
ATOM 3688 C C . ALA A 1 505 ? 43.087 -23.983 -0.850 1.00 77.94 505 ALA A C 1
ATOM 3690 O O . ALA A 1 505 ? 43.311 -24.650 0.163 1.00 77.94 505 ALA A O 1
ATOM 3691 N N . LEU A 1 506 ? 43.446 -22.697 -0.946 1.00 80.81 506 LEU A N 1
ATOM 3692 C CA . LEU A 1 506 ? 44.114 -21.969 0.136 1.00 80.81 506 LEU A CA 1
ATOM 3693 C C . LEU A 1 506 ? 43.206 -21.833 1.369 1.00 80.81 506 LEU A C 1
ATOM 3695 O O . LEU A 1 506 ? 43.656 -22.068 2.491 1.00 80.81 506 LEU A O 1
ATOM 3699 N N . GLY A 1 507 ? 41.923 -21.516 1.161 1.00 77.31 507 GLY A N 1
ATOM 3700 C CA . GLY A 1 507 ? 40.925 -21.451 2.230 1.00 77.31 507 GLY A CA 1
ATOM 3701 C C . GLY A 1 507 ? 40.793 -22.781 2.975 1.00 77.31 507 GLY A C 1
ATOM 3702 O O . GLY A 1 507 ? 40.907 -22.814 4.200 1.00 77.31 507 GLY A O 1
ATOM 3703 N N . ALA A 1 508 ? 40.658 -23.891 2.242 1.00 74.62 508 ALA A N 1
ATOM 3704 C CA . ALA A 1 508 ? 40.560 -25.226 2.832 1.00 74.62 508 ALA A CA 1
ATOM 3705 C C . ALA A 1 508 ? 41.811 -25.613 3.646 1.00 74.62 508 ALA A C 1
ATOM 3707 O O . ALA A 1 508 ? 41.692 -26.174 4.740 1.00 74.62 508 ALA A O 1
ATOM 3708 N N . LEU A 1 509 ? 43.010 -25.275 3.154 1.00 86.06 509 LEU A N 1
ATOM 3709 C CA . LEU A 1 509 ? 44.269 -25.534 3.857 1.00 86.06 509 LEU A CA 1
ATOM 3710 C C . LEU A 1 509 ? 44.361 -24.739 5.169 1.00 86.06 509 LEU A C 1
ATOM 3712 O O . LEU A 1 509 ? 44.723 -25.300 6.205 1.00 86.06 509 LEU A O 1
ATOM 3716 N N . LEU A 1 510 ? 43.998 -23.453 5.147 1.00 84.44 510 LEU A N 1
ATOM 3717 C CA . LEU A 1 510 ? 44.005 -22.598 6.336 1.00 84.44 510 LEU A CA 1
ATOM 3718 C C . LEU A 1 510 ? 43.018 -23.099 7.396 1.00 84.44 510 LEU A C 1
ATOM 3720 O O . LEU A 1 510 ? 43.373 -23.180 8.574 1.00 84.44 510 LEU A O 1
ATOM 3724 N N . THR A 1 511 ? 41.814 -23.512 6.991 1.00 79.44 511 THR A N 1
ATOM 3725 C CA . THR A 1 511 ? 40.829 -24.105 7.907 1.00 79.44 511 THR A CA 1
ATOM 3726 C C . THR A 1 511 ? 41.336 -25.419 8.499 1.00 79.44 511 THR A C 1
ATOM 3728 O O . THR A 1 511 ? 41.204 -25.641 9.706 1.00 79.44 511 THR A O 1
ATOM 3731 N N . TYR A 1 512 ? 41.969 -26.277 7.693 1.00 88.00 512 TYR A N 1
ATOM 3732 C CA . TYR A 1 512 ? 42.552 -27.531 8.171 1.00 88.00 512 TYR A CA 1
ATOM 3733 C C . TYR A 1 512 ? 43.641 -27.285 9.223 1.00 88.00 512 TYR A C 1
ATOM 3735 O O . TYR A 1 512 ? 43.588 -27.864 10.311 1.00 88.00 512 TYR A O 1
ATOM 3743 N N . VAL A 1 513 ? 44.582 -26.373 8.947 1.00 89.69 513 VAL A N 1
ATOM 3744 C CA . VAL A 1 513 ? 45.664 -26.010 9.876 1.00 89.69 513 VAL A CA 1
ATOM 3745 C C . VAL A 1 513 ? 45.106 -25.413 11.167 1.00 89.69 513 VAL A C 1
ATOM 3747 O O . VAL A 1 513 ? 45.477 -25.867 12.250 1.00 89.69 513 VAL A O 1
ATOM 3750 N N . ALA A 1 514 ? 44.173 -24.461 11.082 1.00 83.06 514 ALA A N 1
ATOM 3751 C CA . ALA A 1 514 ? 43.553 -23.846 12.257 1.00 83.06 514 ALA A CA 1
ATOM 3752 C C . ALA A 1 514 ? 42.848 -24.887 13.144 1.00 83.06 514 ALA A C 1
ATOM 3754 O O . ALA A 1 514 ? 43.023 -24.899 14.365 1.00 83.06 514 ALA A O 1
ATOM 3755 N N . THR A 1 515 ? 42.124 -25.827 12.529 1.00 83.88 515 THR A N 1
ATOM 3756 C CA . THR A 1 515 ? 41.444 -26.915 13.247 1.00 83.88 515 THR A CA 1
ATOM 3757 C C . THR A 1 515 ? 42.449 -27.847 13.928 1.00 83.88 515 THR A C 1
ATOM 3759 O O . THR A 1 515 ? 42.243 -28.273 15.067 1.00 83.88 515 THR A O 1
ATOM 3762 N N . HIS A 1 516 ? 43.566 -28.152 13.264 1.00 84.69 516 HIS A N 1
ATOM 3763 C CA . HIS A 1 516 ? 44.596 -29.032 13.810 1.00 84.69 516 HIS A CA 1
ATOM 3764 C C . HIS A 1 516 ? 45.373 -28.384 14.965 1.00 84.69 516 HIS A C 1
ATOM 3766 O O . HIS A 1 516 ? 45.640 -29.044 15.973 1.00 84.69 516 HIS A O 1
ATOM 3772 N N . VAL A 1 517 ? 45.683 -27.088 14.852 1.00 88.56 517 VAL A N 1
ATOM 3773 C CA . VAL A 1 517 ? 46.318 -26.292 15.914 1.00 88.56 517 VAL A CA 1
ATOM 3774 C C . VAL A 1 517 ? 45.391 -26.176 17.121 1.00 88.56 517 VAL A C 1
ATOM 3776 O O . VAL A 1 517 ? 45.826 -26.438 18.242 1.00 88.56 517 VAL A O 1
ATOM 3779 N N . SER A 1 518 ? 44.107 -25.881 16.904 1.00 77.88 518 SER A N 1
ATOM 3780 C CA . SER A 1 518 ? 43.104 -25.818 17.973 1.00 77.88 518 SER A CA 1
ATOM 3781 C C . SER A 1 518 ? 42.977 -27.157 18.713 1.00 77.88 518 SER A C 1
ATOM 3783 O O . SER A 1 518 ? 43.065 -27.205 19.941 1.00 77.88 518 SER A O 1
ATOM 3785 N N . ARG A 1 519 ? 42.900 -28.282 17.985 1.00 80.81 519 ARG A N 1
ATOM 3786 C CA . ARG A 1 519 ? 42.882 -29.631 18.584 1.00 80.81 519 ARG A CA 1
ATOM 3787 C C . ARG A 1 519 ? 44.157 -29.954 19.365 1.00 80.81 519 ARG A C 1
ATOM 3789 O O . ARG A 1 519 ? 44.083 -30.624 20.396 1.00 80.81 519 ARG A O 1
ATOM 3796 N N . TYR A 1 520 ? 45.320 -29.511 18.889 1.00 84.19 520 TYR A N 1
ATOM 3797 C CA . TYR A 1 520 ? 46.593 -29.713 19.583 1.00 84.19 520 TYR A CA 1
ATOM 3798 C C . TYR A 1 520 ? 46.674 -28.895 20.880 1.00 84.19 520 TYR A C 1
ATOM 3800 O O . TYR A 1 520 ? 47.040 -29.434 21.926 1.00 84.19 520 TYR A O 1
ATOM 3808 N N . GLN A 1 521 ? 46.265 -27.624 20.839 1.00 81.25 521 GLN A N 1
ATOM 3809 C CA . GLN A 1 521 ? 46.202 -26.759 22.020 1.00 81.25 521 GLN A CA 1
ATOM 3810 C C . GLN A 1 521 ? 45.211 -27.294 23.060 1.00 81.25 521 GLN A C 1
ATOM 3812 O O . GLN A 1 521 ? 45.560 -27.380 24.235 1.00 81.25 521 GLN A O 1
ATOM 3817 N N . TYR A 1 522 ? 44.034 -27.755 22.627 1.00 73.88 522 TYR A N 1
ATOM 3818 C CA . TYR A 1 522 ? 43.033 -28.358 23.509 1.00 73.88 522 TYR A CA 1
ATOM 3819 C C . TYR A 1 522 ? 43.556 -29.627 24.202 1.00 73.88 522 TYR A C 1
ATOM 3821 O O . TYR A 1 522 ? 43.448 -29.763 25.419 1.00 73.88 522 TYR A O 1
ATOM 3829 N N . LYS A 1 523 ? 44.213 -30.534 23.460 1.00 77.25 523 LYS A N 1
ATOM 3830 C CA . LYS A 1 523 ? 44.829 -31.743 24.042 1.00 77.25 523 LYS A CA 1
ATOM 3831 C C . LYS A 1 523 ? 45.939 -31.424 25.047 1.00 77.25 523 LYS A C 1
ATOM 3833 O O . LYS A 1 523 ? 46.084 -32.145 26.030 1.00 77.25 523 LYS A O 1
ATOM 3838 N N . ASN A 1 524 ? 46.722 -30.372 24.813 1.00 74.12 524 ASN A N 1
ATOM 3839 C CA . ASN A 1 524 ? 47.782 -29.962 25.736 1.00 74.12 524 ASN A CA 1
ATOM 3840 C C . ASN A 1 524 ? 47.245 -29.245 26.981 1.00 74.12 524 ASN A C 1
ATOM 3842 O O . ASN A 1 524 ? 47.824 -29.411 28.051 1.00 74.12 524 ASN A O 1
ATOM 3846 N N . ALA A 1 525 ? 46.148 -28.495 26.863 1.00 69.62 525 ALA A N 1
ATOM 3847 C CA . ALA A 1 525 ? 45.460 -27.898 28.005 1.00 69.62 525 ALA A CA 1
ATOM 3848 C C . ALA A 1 525 ? 44.816 -28.972 28.899 1.00 69.62 525 ALA A C 1
ATOM 3850 O O . ALA A 1 525 ? 44.965 -28.920 30.114 1.00 69.62 525 ALA A O 1
ATOM 3851 N N . TYR A 1 526 ? 44.201 -30.000 28.301 1.00 65.56 526 TYR A N 1
ATOM 3852 C CA . TYR A 1 526 ? 43.576 -31.103 29.042 1.00 65.56 526 TYR A CA 1
ATOM 3853 C C . TYR A 1 526 ? 44.582 -31.983 29.801 1.00 65.56 526 TYR A C 1
ATOM 3855 O O . TYR A 1 526 ? 44.244 -32.552 30.824 1.00 65.56 526 TYR A O 1
ATOM 3863 N N . LYS A 1 527 ? 45.833 -32.088 29.333 1.00 65.62 527 LYS A N 1
ATOM 3864 C CA . LYS A 1 527 ? 46.904 -32.820 30.041 1.00 65.62 527 LYS A CA 1
ATOM 3865 C C . LYS A 1 527 ? 47.513 -32.055 31.227 1.00 65.62 527 LYS A C 1
ATOM 3867 O O . LYS A 1 527 ? 48.387 -32.600 31.894 1.00 65.62 527 LYS A O 1
ATOM 3872 N N . ARG A 1 528 ? 47.147 -30.783 31.421 1.00 60.09 528 ARG A N 1
ATOM 3873 C CA . ARG A 1 528 ? 47.625 -29.929 32.526 1.00 60.09 528 ARG A CA 1
ATOM 3874 C C . ARG A 1 528 ? 46.583 -29.736 33.638 1.00 60.09 528 ARG A C 1
ATOM 3876 O O . ARG A 1 528 ? 46.909 -29.088 34.629 1.00 60.09 528 ARG A O 1
ATOM 3883 N N . LEU A 1 529 ? 45.376 -30.271 33.452 1.00 50.38 529 LEU A N 1
ATOM 3884 C CA . LEU A 1 529 ? 44.375 -30.527 34.491 1.00 50.38 529 LEU A CA 1
ATOM 3885 C C . LEU A 1 529 ? 44.549 -31.970 34.970 1.00 50.38 529 LEU A C 1
ATOM 3887 O O . LEU A 1 529 ? 44.330 -32.200 36.177 1.00 50.38 529 LEU A O 1
#

Radius of gyration: 29.31 Å; Cα contacts (8 Å, |Δi|>4): 972; chains: 1; bounding box: 78×96×71 Å

Solvent-accessible surface area (backbone atoms only — not comparable to full-atom values): 29512 Å² total; per-residue (Å²): 145,81,87,83,83,85,86,77,84,86,76,75,77,84,72,73,82,74,58,95,57,75,89,44,62,45,72,38,72,55,62,35,45,29,51,66,46,60,42,88,86,27,58,24,26,18,22,28,50,87,86,31,36,76,23,42,52,42,76,30,81,47,71,66,47,47,54,50,42,73,73,60,64,73,96,62,58,26,23,38,35,31,34,50,83,58,69,48,61,70,51,52,50,52,49,48,70,74,45,42,91,31,49,49,28,38,39,34,30,55,58,100,58,80,55,90,81,50,58,8,34,31,39,26,44,57,83,62,49,95,91,46,68,80,52,48,40,30,73,45,28,67,32,48,50,67,38,66,40,88,23,38,39,31,39,29,35,66,68,47,28,49,50,51,51,56,52,50,58,75,26,51,98,47,98,81,56,92,58,49,30,39,37,49,50,68,48,55,59,82,52,58,66,23,37,67,62,15,51,77,65,68,43,55,77,83,88,75,73,78,57,49,72,51,64,75,50,80,87,82,68,72,91,79,62,71,82,61,51,64,49,32,28,34,35,42,31,23,37,70,36,48,43,29,56,26,65,84,39,32,64,15,29,33,68,9,48,32,15,35,52,24,53,52,22,49,51,46,42,42,58,73,34,65,76,53,41,69,42,45,77,73,48,82,47,42,51,34,39,39,38,26,21,34,31,76,67,73,28,42,30,42,43,46,48,35,65,39,38,70,72,47,81,50,70,75,38,40,54,54,36,50,23,34,53,51,30,34,38,25,37,40,36,48,13,51,46,61,96,71,57,52,34,18,40,30,42,54,59,83,54,76,76,84,56,79,51,59,26,51,50,50,51,53,49,50,52,70,65,52,73,89,55,98,56,71,70,76,43,73,44,72,41,81,70,88,59,34,58,68,83,43,56,55,51,42,55,67,34,88,90,41,55,57,52,95,40,70,77,39,26,48,20,35,42,21,45,43,71,73,42,60,62,60,71,21,22,57,36,20,69,60,17,35,69,91,57,42,34,66,71,52,29,47,65,70,12,71,46,85,78,82,39,60,46,71,40,86,90,77,75,43,79,41,79,68,38,88,91,49,95,81,88,83,88,83,90,81,83,95,83,76,80,40,43,38,32,64,80,75,79,82,52,74,65,58,56,50,50,54,52,50,54,53,53,52,51,54,51,52,53,51,50,53,52,52,51,51,53,49,52,50,54,57,54,62,73,74,109

Mean predicted aligned error: 14.47 Å

InterPro domains:
  IPR008710 Nicastrin [PTHR21092] (28-450)
  IPR041084 Nicastrin, small lobe [PF18266] (33-167)

Organism: NCBI:txid1460289

pLDDT: mean 73.63, std 19.63, range [24.86, 96.81]

Nearest PDB structures (foldseek):
  8x52-assembly1_A  TM=8.133E-01  e=3.167E-28  Homo sapiens
  8oqz-assembly1_A  TM=8.228E-01  e=6.060E-28  Homo sapiens
  6idf-assembly1_A  TM=7.953E-01  e=1.753E-27  Homo sapiens
  4r12-assembly1_A  TM=8.141E-01  e=1.970E-26  Dictyostelium purpureum
  4uis-assembly1_A  TM=8.696E-01  e=6.761E-22  Homo sapiens

Sequence (529 aa):
MRALWLLAPLTAPLAAARSPLDGQRIELRHVDPCVRLLNATGTIGCATRSSGSLAPLHVLRSDADLAALLRAPPEGGMAVALAAPLFHLTTLRSLATTLGAKLDGVLVLDARAMPAQVPSPDLAVPLGTETQPRHPWNAAGTGFSHERFPFAIVLLGLVESAAVLMHGVHAGTSVGSGNRPLVELRYPMSARGDAPSCLASETCLPLGGQSVWGSLEPRTAPDTELLRLGKPAVALTASLDATGFFHETAPGANAAVASLVAVLAAVDAIVSDPALASQLGSLPNTALFFLFTGEAWGELGSRRLLTDAPFKRDLRFLELRERRLTTLVHVGPIGAREAGEELFIHTSAAATNGATNGAAEALRAAASAAPVLSAPSLQVRDATGARGLPPGAARSFVDPKLQLPNSALPSVATLADFEDAYHGGGRYGSHFDTIDGLNVSLVCAAATVAGPGIERDPSTGRWRVTDPDEPLWTESNWPNEMYAFLYPHGAPSTVEGLALLGVGALGALLTYVATHVSRYQYKNAYKRL

Secondary structure (DSSP, 8-state):
--PPPP-------------TTTTS-EEE-SEEE--EEE-SS-EEEE-B-TT-EEEEEEEE-SHHHHHHHHHS--SS-EEEEEPGGG-SHHHHHHHHHHHGGGEEEEEEPP-SSPPTTPPBSS-SSTT--TTS----S-TTB--GGGSEESSEEEEEPHHHHHHHHHHHHHT-SSTT-S-PPEEEE--B----S-HHHHHHTT---------EEEE-S---S-TT-GGGTT--EEEEEEE-----SSTT----IIIIIHHHHHHHHHHHHHHHSHHHHHHGGGSSSEEEEEEESSGGGTSHHHHHHHHHTTT---HHHHHHHSS-EEEEEEE---SS--TTPPEEEEE-TT-TTS---HHHHHHHHHHHHS---SSS---EEEPSSS--PPSSHHHHHT-TTS--TT-PPPEEEEEES-SSS-SSTT-TTSTT-SGGGS-HHHHHHHS----SSEEE-TTT--EEES-TTS----PPP--S---EEEE-SSPPPHHHHHHHHHHHHHHHHHHHHHHHHHHHHHHHHHTT-

Foldseek 3Di:
DDDDDDDDDPPDPPDDPDDPQPVFWDWQQAKFWWDWDFAQFWIFTEAEDQVFDKAFEAEDEDPVSLVVCLVDPDPAAYEYEYEQVCPDDVSVVSCCVRCPVSHAEYEYEDDPARDPQHAAQCAQQQLDDPPAFSARQRNSYDVNLGHYYHHIYMYGDNVSNVVCVVLNPVQDPDPDRPAGWMWTGHGHQQDGGHPVVCVVVVSDDDDADDKDKDWLADPPDDPPPPVVLEQAAAEEEFEPDAAASRRVQGQCQQQGVLQVLLQVLVSCVQNVPPVNSVCQVVDSHIYMYIYAYCLSVNLCRLLVLLVCLQPDPPPVSSSVLSHAHAYYEYEGGAFLDDQQQAKEKFFALVVVPPDDQVNVVVVVVCLVPDPPDVGRRHHYYYQDDNNGAGRGSQVLLPPPVRHRPPYDRHRYIYIHRDRRHDHDNNPGNYSNSDCVSGDVVRSCVSSPDDDDQWDQDPVPRDIDGPDPVDDDDDDDDDDDDDITMIRRPDDDPPVVVVVVVVVVVVVVVVVVVVVVVVVVVVVVVVVVD